Protein AF-A0A842WX83-F1 (afdb_monomer)

Secondary structure (DSSP, 8-state):
-HHHHHHHHHHHHHHHHHHHHHHH-HHHHHHHHHHHHHHHHHHHHHHHHHHHHHHHHHHHTT--TTTTHHHHHHHHHHHHHHHHHHHHHHHH-B-HHHHHHHHHHHHHHHHHTTT-TTHHHHHHHHHHHHHHHHHH-B-SPSS-HHHHHHHHHHHHHHHHHHHHHHHHHHHHHHHS-SEEEEP---EEEEEEE-STTT-----HHHHHHHHHHT-EEEEEEETT-HHHHHHHHHHHHHHTTS---EEEEEE--HHHH--S-TT-S--HHHHHHHHHHHHHHHHHHHHHHHHHT--GGGPEEEEE-PPPHHHHHHHHHHHHTT-HHHHHHHHHHHHTT--HHHHHHHHHHHHHHHHHTT-EEEEEEETHHHHHHHHT--SSGGGGT--HHHHHH-TT---EEE--HHHHHHTTTT---HHHHHHHHHHHHTTT-EEEEEETTSGGGSSHHHHHHHHHHHHHTT-SEEEEE-HHHHHHHS-THHHHHHTT--EEEE---HHHHHHHHHHHHHHHHHHHH-

Sequence (518 aa):
MSIVREYFSRFITQRRKLRSEIQDNQVLDSILHYATTSVLVMNTVLILYVSISIALKMTIAGLAILDSIPIIFYILPLLVILPSLTYSYYTSRSAAINFIIILISSIFFYLLSALVRGFIICLILNIFALGVLFVLGRFRPEGKITDVGKKGIALFVIFNLLGLAFPISVSLMGENPIAFIQNQEATIEIEVPLDNSTYIEPTSTLIDDIQLSGFGLNLLIDENDETSWTHLSDWMNATNSTEISVSVLMKTNRSSLDGYSNATITNMELQRSIYQRYMSGLERIENLISTMNYSLHDLTLRFDMTFSNAEWIQFMQYIQGVDLVGFTSMLRKGLDLINVTEISEMETALLEAVDQNMMKTGFMLESFVLDDLIDHDTLLTPLCGVTIRSLLENNHLDNIYDIRRSRFSEGMNGDVGEYAAHSYSRSAGLYESGVRLGDIGHEVYSDSRTIQNDIVIIAGNGASTISISSLPQLLNHESFPLLGLIIDISGVDVTYTFRVFAFRAVFIAIDSFDLLLF

Foldseek 3Di:
DVVVVVVVVVVVVVLVVVQVVQVVVVVSLVVLLVLLLVLLVVLLCLVLLLLVLLLVVCVVVQFPNLLCVLSVLVNVVSVVPSVVVSVCCNPPLAQQVVLVVLVVVLVVLVVCCLPFVLSVVSNVSSVSSNVSSVRHGDPDDPDDVVVVVVVVVVVVVSVVSNVVSVVVSQCSQFPDFSDWFFFFDAAEEAEAEQDPVQHDQDDPVNLVLCQVLNHAYEQEAELPDPSSLVSVLRVCLSCQPDPHQYEYEYDYPLVVLPPDDLQEQAAASSLVVLLVSLVVVLVSVVVSCVVNVGDQQRYEYEYELDGDLSSLLCQLVCLQVVVVSSNVVRLCVHVVRDDQVVLVVSVVVSVVSSVVSNHAYAYEEELCVLVCLVVVNQRCQCSSSHGSCCLVVCLRHQYEYELEQLSVCVSNVNFRFLVSLQVSLLSQQVSLYHYEYHAACRPQNVDVLSVLQSNRSNNSSRRRYYYYPHPSNCVVRDDSVVVSVSSPDRIDRGGDRPVVSVSSSVVSSSVSVNVVRD

Radius of gyration: 29.75 Å; Cα contacts (8 Å, |Δi|>4): 742; chains: 1; bounding box: 77×50×89 Å

Solvent-accessible surface area (backbone atoms only — not comparable to full-atom values): 27233 Å² total; per-residue (Å²): 116,68,66,64,52,52,55,49,51,53,50,55,51,52,40,52,52,54,34,49,63,38,61,73,35,62,66,59,43,48,52,55,50,51,53,38,47,52,50,47,49,49,52,45,50,54,56,50,51,37,53,52,47,31,48,50,52,46,39,71,72,60,41,47,73,76,69,38,40,52,58,48,65,53,45,58,56,47,68,54,48,46,57,51,51,46,50,40,29,72,76,69,39,45,21,56,66,57,45,53,50,42,51,53,51,30,56,51,29,54,65,46,26,73,74,42,66,44,30,49,57,57,27,52,53,33,54,50,34,47,52,49,40,66,51,71,32,35,68,67,81,90,73,57,72,70,57,52,50,52,53,48,50,51,52,50,52,51,52,49,51,56,56,52,44,50,64,52,32,45,51,51,36,57,69,45,63,66,44,76,29,46,47,50,90,49,48,42,25,40,26,38,54,26,44,88,91,60,53,74,83,78,43,72,69,57,53,49,53,37,53,75,55,68,37,27,38,29,41,33,31,45,73,88,38,72,61,12,56,52,44,47,50,55,46,50,63,66,42,68,90,52,90,54,48,47,32,37,37,43,30,67,68,55,71,78,61,55,86,63,70,99,76,50,80,40,39,44,68,49,46,52,51,52,54,54,49,51,53,55,45,47,56,50,50,53,56,51,39,68,72,66,74,56,71,48,74,67,36,36,42,26,41,56,33,52,72,39,73,68,44,44,50,56,57,29,50,26,60,70,66,68,31,58,58,60,40,51,54,36,51,50,57,19,54,76,44,46,54,68,69,58,40,50,52,54,49,50,53,51,52,52,55,43,50,76,60,50,36,44,44,26,40,33,32,47,50,68,43,52,54,25,62,75,72,71,44,73,78,62,34,52,67,48,55,47,50,62,63,58,62,65,73,42,80,76,49,63,28,28,30,50,58,24,51,45,64,49,14,72,50,50,79,67,71,61,51,58,40,59,44,42,54,53,22,41,54,29,21,76,68,59,18,22,36,31,47,37,45,48,72,35,85,78,33,66,46,67,67,51,52,39,44,44,50,29,35,23,20,38,33,42,17,43,31,40,35,38,34,38,48,64,39,43,66,74,75,44,67,72,77,53,62,60,64,44,72,74,52,70,56,45,74,34,34,46,45,62,64,62,53,52,51,53,43,52,53,48,38,52,60,64,43,50,82,77,41,116

Structure (mmCIF, N/CA/C/O backbone):
data_AF-A0A842WX83-F1
#
_entry.id   AF-A0A842WX83-F1
#
loop_
_atom_site.group_PDB
_atom_site.id
_atom_site.type_symbol
_atom_site.label_atom_id
_atom_site.label_alt_id
_atom_site.label_comp_id
_atom_site.label_asym_id
_atom_site.label_entity_id
_atom_site.label_seq_id
_atom_site.pdbx_PDB_ins_code
_atom_site.Cartn_x
_atom_site.Cartn_y
_atom_site.Cartn_z
_atom_site.occupancy
_atom_site.B_iso_or_equiv
_atom_site.auth_seq_id
_atom_site.auth_comp_id
_atom_site.auth_asym_id
_atom_site.auth_atom_id
_atom_site.pdbx_PDB_model_num
ATOM 1 N N . MET A 1 1 ? -48.459 -13.703 22.888 1.00 53.78 1 MET A N 1
ATOM 2 C CA . MET A 1 1 ? -48.191 -12.569 23.811 1.00 53.78 1 MET A CA 1
ATOM 3 C C . MET A 1 1 ? -48.301 -12.915 25.305 1.00 53.78 1 MET A C 1
ATOM 5 O O . MET A 1 1 ? -47.540 -12.326 26.060 1.00 53.78 1 MET A O 1
ATOM 9 N N . SER A 1 2 ? -49.177 -13.826 25.772 1.00 67.06 2 SER A N 1
ATOM 10 C CA . SER A 1 2 ? -49.299 -14.134 27.221 1.00 67.06 2 SER A CA 1
ATOM 11 C C . SER A 1 2 ? -48.079 -14.860 27.807 1.00 67.06 2 SER A C 1
ATOM 13 O O . SER A 1 2 ? -47.621 -14.497 28.884 1.00 67.06 2 SER A O 1
ATOM 15 N N . ILE A 1 3 ? -47.498 -15.797 27.052 1.00 67.31 3 ILE A N 1
ATOM 16 C CA . ILE A 1 3 ? -46.335 -16.601 27.460 1.00 67.31 3 ILE A CA 1
ATOM 17 C C . ILE A 1 3 ? -45.108 -15.716 27.735 1.00 67.31 3 ILE A C 1
ATOM 19 O O . ILE A 1 3 ? -44.514 -15.783 28.805 1.00 67.31 3 ILE A O 1
ATOM 23 N N . VAL A 1 4 ? -44.776 -14.802 26.815 1.00 68.62 4 VAL A N 1
ATOM 24 C CA . VAL A 1 4 ? -43.661 -13.845 26.982 1.00 68.62 4 VAL A CA 1
ATOM 25 C C . VAL A 1 4 ? -43.860 -12.972 28.224 1.00 68.62 4 VAL A C 1
ATOM 27 O O . VAL A 1 4 ? -42.915 -12.724 28.967 1.00 68.62 4 VAL A O 1
ATOM 30 N N . ARG A 1 5 ? -45.100 -12.545 28.491 1.00 67.12 5 ARG A N 1
ATOM 31 C CA . ARG A 1 5 ? -45.443 -11.718 29.655 1.00 67.12 5 ARG A CA 1
ATOM 32 C C . ARG A 1 5 ? -45.257 -12.473 30.974 1.00 67.12 5 ARG A C 1
ATOM 34 O O . ARG A 1 5 ? -44.786 -11.882 31.942 1.00 67.12 5 ARG A O 1
ATOM 41 N N . GLU A 1 6 ? -45.591 -13.761 30.998 1.00 75.00 6 GLU A N 1
ATOM 42 C CA . GLU A 1 6 ? -45.435 -14.633 32.165 1.00 75.00 6 GLU A CA 1
ATOM 43 C C . GLU A 1 6 ? -43.960 -14.958 32.454 1.00 75.00 6 GLU A C 1
ATOM 45 O O . GLU A 1 6 ? -43.518 -14.875 33.601 1.00 75.00 6 GLU A O 1
ATOM 50 N N . TYR A 1 7 ? -43.158 -15.239 31.422 1.00 74.38 7 TYR A N 1
ATOM 51 C CA . TYR A 1 7 ? -41.709 -15.394 31.588 1.00 74.38 7 TYR A CA 1
ATOM 52 C C . TYR A 1 7 ? -41.062 -14.105 32.102 1.00 74.38 7 TYR A C 1
ATOM 54 O O . TYR A 1 7 ? -40.258 -14.145 33.034 1.00 74.38 7 TYR A O 1
ATOM 62 N N . PHE A 1 8 ? -41.469 -12.951 31.569 1.00 72.62 8 PHE A N 1
ATOM 63 C CA . PHE A 1 8 ? -40.953 -11.656 32.006 1.00 72.62 8 PHE A CA 1
ATOM 64 C C . PHE A 1 8 ? -41.334 -11.340 33.460 1.00 72.62 8 PHE A C 1
ATOM 66 O O . PHE A 1 8 ? -40.505 -10.842 34.224 1.00 72.62 8 PHE A O 1
ATOM 73 N N . SER A 1 9 ? -42.562 -11.665 33.886 1.00 76.50 9 SER A N 1
ATOM 74 C CA . SER A 1 9 ? -42.978 -11.454 35.277 1.00 76.50 9 SER A CA 1
ATOM 75 C C . SER A 1 9 ? -42.220 -12.366 36.243 1.00 76.50 9 SER A C 1
ATOM 77 O O . SER A 1 9 ? -41.771 -11.895 37.293 1.00 76.50 9 SER A O 1
ATOM 79 N N . ARG A 1 10 ? -42.007 -13.643 35.890 1.00 78.19 10 ARG A N 1
ATOM 80 C CA . ARG A 1 10 ? -41.189 -14.574 36.689 1.00 78.19 10 ARG A CA 1
ATOM 81 C C . ARG A 1 10 ? -39.744 -14.084 36.805 1.00 78.19 10 ARG A C 1
ATOM 83 O O . ARG A 1 10 ? -39.211 -14.046 37.913 1.00 78.19 10 ARG A O 1
ATOM 90 N N . PHE A 1 11 ? -39.159 -13.613 35.706 1.00 78.69 11 PHE A N 1
ATOM 91 C CA . PHE A 1 11 ? -37.788 -13.099 35.661 1.00 78.69 11 PHE A CA 1
ATOM 92 C C . PHE A 1 11 ? -37.592 -11.841 36.525 1.00 78.69 11 PHE A C 1
ATOM 94 O O . PHE A 1 11 ? -36.660 -11.766 37.327 1.00 78.69 11 PHE A O 1
ATOM 101 N N . ILE A 1 12 ? -38.520 -10.876 36.459 1.00 80.62 12 ILE A N 1
ATOM 102 C CA . ILE A 1 12 ? -38.497 -9.688 37.333 1.00 80.62 12 ILE A CA 1
ATOM 103 C C . ILE A 1 12 ? -38.614 -10.082 38.812 1.00 80.62 12 ILE A C 1
ATOM 105 O O . ILE A 1 12 ? -37.959 -9.480 39.666 1.00 80.62 12 ILE A O 1
ATOM 109 N N . THR A 1 13 ? -39.451 -11.071 39.128 1.00 81.06 13 THR A N 1
ATOM 110 C CA . THR A 1 13 ? -39.668 -11.516 40.512 1.00 81.06 13 THR A CA 1
ATOM 111 C C . THR A 1 13 ? -38.417 -12.188 41.078 1.00 81.06 13 THR A C 1
ATOM 113 O O . THR A 1 13 ? -37.998 -11.858 42.186 1.00 81.06 13 THR A O 1
ATOM 116 N N . GLN A 1 14 ? -37.763 -13.051 40.293 1.00 83.06 14 GLN A N 1
ATOM 117 C CA . GLN A 1 14 ? -36.486 -13.669 40.665 1.00 83.06 14 GLN A CA 1
ATOM 118 C C . GLN A 1 14 ? -35.386 -12.629 40.876 1.00 83.06 14 GLN A C 1
ATOM 120 O O . GLN A 1 14 ? -34.707 -12.660 41.899 1.00 83.06 14 GLN A O 1
ATOM 125 N N . ARG A 1 15 ? -35.271 -11.644 39.978 1.00 82.88 15 ARG A N 1
ATOM 126 C CA . ARG A 1 15 ? -34.332 -10.527 40.142 1.00 82.88 15 ARG A CA 1
ATOM 127 C C . ARG A 1 15 ? -34.557 -9.774 41.456 1.00 82.88 15 ARG A C 1
ATOM 129 O O . ARG A 1 15 ? -33.593 -9.437 42.135 1.00 82.88 15 ARG A O 1
ATOM 136 N N . ARG A 1 16 ? -35.813 -9.481 41.817 1.00 81.81 16 ARG A N 1
ATOM 137 C CA . ARG A 1 16 ? -36.136 -8.777 43.073 1.00 81.81 16 ARG A CA 1
ATOM 138 C C . ARG A 1 16 ? -35.719 -9.577 44.303 1.00 81.81 16 ARG A C 1
ATOM 140 O O . ARG A 1 16 ? -35.174 -8.979 45.221 1.00 81.81 16 ARG A O 1
ATOM 147 N N . LYS A 1 17 ? -35.945 -10.893 44.290 1.00 84.31 17 LYS A N 1
ATOM 148 C CA . LYS A 1 17 ? -35.542 -11.796 45.373 1.00 84.31 17 LYS A CA 1
ATOM 149 C C . LYS A 1 17 ? -34.018 -11.859 45.521 1.00 84.31 17 LYS A C 1
ATOM 151 O O . LYS A 1 17 ? -33.505 -11.673 46.616 1.00 84.31 17 LYS A O 1
ATOM 156 N N . LEU A 1 18 ? -33.299 -12.018 44.409 1.00 82.50 18 LEU A N 1
ATOM 157 C CA . LEU A 1 18 ? -31.833 -12.028 44.411 1.00 82.50 18 LEU A CA 1
ATOM 158 C C . LEU A 1 18 ? -31.265 -10.696 44.926 1.00 82.50 18 LEU A C 1
ATOM 160 O O . LEU A 1 18 ? -30.316 -10.659 45.699 1.00 82.50 18 LEU A O 1
ATOM 164 N N . ARG A 1 19 ? -31.884 -9.580 44.521 1.00 82.81 19 ARG A N 1
ATOM 165 C CA . ARG A 1 19 ? -31.506 -8.248 44.990 1.00 82.81 19 ARG A CA 1
ATOM 166 C C . ARG A 1 19 ? -31.715 -8.083 46.495 1.00 82.81 19 ARG A C 1
ATOM 168 O O . ARG A 1 19 ? -30.838 -7.506 47.123 1.00 82.81 19 ARG A O 1
ATOM 175 N N . SER A 1 20 ? -32.838 -8.539 47.058 1.00 82.62 20 SER A N 1
ATOM 176 C CA . SER A 1 20 ? -33.059 -8.439 48.507 1.00 82.62 20 SER A CA 1
ATOM 177 C C . SER A 1 20 ? -32.047 -9.279 49.280 1.00 82.62 20 SER A C 1
ATOM 179 O O . SER A 1 20 ? -31.409 -8.754 50.179 1.00 82.62 20 SER A O 1
ATOM 181 N N . GLU A 1 21 ? -31.801 -10.521 48.851 1.00 84.50 21 GLU A N 1
ATOM 182 C CA . GLU A 1 21 ? -30.821 -11.412 49.495 1.00 84.50 21 GLU A CA 1
ATOM 183 C C . GLU A 1 21 ? -29.403 -10.815 49.505 1.00 84.50 21 GLU A C 1
ATOM 185 O O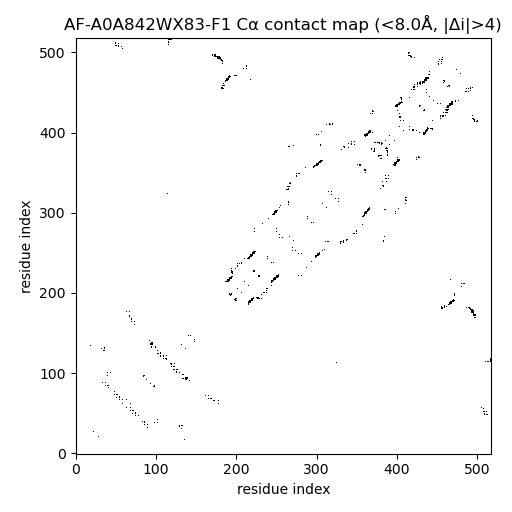 . GLU A 1 21 ? -28.685 -10.925 50.497 1.00 84.50 21 GLU A O 1
ATOM 190 N N . ILE A 1 22 ? -29.001 -10.143 48.421 1.00 82.12 22 ILE A N 1
ATOM 191 C CA . ILE A 1 22 ? -27.701 -9.462 48.351 1.00 82.12 22 ILE A CA 1
ATOM 192 C C . ILE A 1 22 ? -27.690 -8.190 49.209 1.00 82.12 22 ILE A C 1
ATOM 194 O O . ILE A 1 22 ? -26.702 -7.936 49.889 1.00 82.12 22 ILE A O 1
ATOM 198 N N . GLN A 1 23 ? -28.767 -7.399 49.207 1.00 80.56 23 GLN A N 1
ATOM 199 C CA . GLN A 1 23 ? -28.864 -6.175 50.015 1.00 80.56 23 GLN A CA 1
ATOM 200 C C . GLN A 1 23 ? -28.867 -6.454 51.522 1.00 80.56 23 GLN A C 1
ATOM 202 O O . GLN A 1 23 ? -28.362 -5.635 52.290 1.00 80.56 23 GLN A O 1
ATOM 207 N N . ASP A 1 24 ? -29.385 -7.610 51.934 1.00 86.00 24 ASP A N 1
ATOM 208 C CA . ASP A 1 24 ? -29.355 -8.061 53.325 1.00 86.00 24 ASP A CA 1
ATOM 209 C C . ASP A 1 24 ? -27.918 -8.384 53.787 1.00 86.00 24 ASP A C 1
ATOM 211 O O . ASP A 1 24 ? -27.602 -8.278 54.973 1.00 86.00 24 ASP A O 1
ATOM 215 N N . ASN A 1 25 ? -27.007 -8.697 52.855 1.00 88.88 25 ASN A N 1
ATOM 216 C CA . ASN A 1 25 ? -25.579 -8.870 53.114 1.00 88.88 25 ASN A CA 1
ATOM 217 C C . ASN A 1 25 ? -24.779 -7.617 52.709 1.00 88.88 25 ASN A C 1
ATOM 219 O O . ASN A 1 25 ? -24.237 -7.517 51.606 1.00 88.88 25 ASN A O 1
ATOM 223 N N . GLN A 1 26 ? -24.648 -6.671 53.643 1.00 84.38 26 GLN A N 1
ATOM 224 C CA . GLN A 1 26 ? -23.975 -5.382 53.415 1.00 84.38 26 GLN A CA 1
ATOM 225 C C . GLN A 1 26 ? -22.532 -5.499 52.895 1.00 84.38 26 GLN A C 1
ATOM 227 O O . GLN A 1 26 ? -22.087 -4.649 52.118 1.00 84.38 26 GLN A O 1
ATOM 232 N N . VAL A 1 27 ? -21.795 -6.540 53.302 1.00 87.19 27 VAL A N 1
ATOM 233 C CA . VAL A 1 27 ? -20.413 -6.770 52.850 1.00 87.19 27 VAL A CA 1
ATOM 234 C C . VAL A 1 27 ? -20.403 -7.160 51.373 1.00 87.19 27 VAL A C 1
ATOM 236 O O . VAL A 1 27 ? -19.670 -6.564 50.585 1.00 87.19 27 VAL A O 1
ATOM 239 N N . LEU A 1 28 ? -21.257 -8.110 50.981 1.00 84.94 28 LEU A N 1
ATOM 240 C CA . LEU A 1 28 ? -21.379 -8.561 49.593 1.00 84.94 28 LEU A CA 1
ATOM 241 C C . LEU A 1 28 ? -21.864 -7.435 48.668 1.00 84.94 28 LEU A C 1
ATOM 243 O O . LEU A 1 28 ? -21.289 -7.230 47.601 1.00 84.94 28 LEU A O 1
ATOM 247 N N . ASP A 1 29 ? -22.879 -6.675 49.087 1.00 85.50 29 ASP A N 1
ATOM 248 C CA . ASP A 1 29 ? -23.399 -5.529 48.330 1.00 85.50 29 ASP A CA 1
ATOM 249 C C . ASP A 1 29 ? -22.323 -4.453 48.107 1.00 85.50 29 ASP A C 1
ATOM 251 O O . ASP A 1 29 ? -22.179 -3.934 46.998 1.00 85.50 29 ASP A O 1
ATOM 255 N N . SER A 1 30 ? -21.514 -4.165 49.132 1.00 86.31 30 SER A N 1
ATOM 256 C CA . SER A 1 30 ? -20.408 -3.207 49.026 1.00 86.31 30 SER A CA 1
ATOM 257 C C . SER A 1 30 ? -19.329 -3.698 48.060 1.00 86.31 30 SER A C 1
ATOM 259 O O . SER A 1 30 ? -18.933 -2.952 47.167 1.00 86.31 30 SER A O 1
ATOM 261 N N . ILE A 1 31 ? -18.894 -4.959 48.177 1.00 90.12 31 ILE A N 1
ATOM 262 C CA . ILE A 1 31 ? -17.879 -5.551 47.288 1.00 90.12 31 ILE A CA 1
ATOM 263 C C . ILE A 1 31 ? -18.337 -5.504 45.827 1.00 90.12 31 ILE A C 1
ATOM 265 O O . ILE A 1 31 ? -17.583 -5.056 44.964 1.00 90.12 31 ILE A O 1
ATOM 269 N N . LEU A 1 32 ? -19.577 -5.911 45.541 1.00 89.38 32 LEU A N 1
ATOM 270 C CA . LEU A 1 32 ? -20.128 -5.905 44.182 1.00 89.38 32 LEU A CA 1
ATOM 271 C C . LEU A 1 32 ? -20.250 -4.484 43.613 1.00 89.38 32 LEU A C 1
ATOM 273 O O . LEU A 1 32 ? -19.971 -4.262 42.430 1.00 89.38 32 LEU A O 1
ATOM 277 N N . HIS A 1 33 ? -20.625 -3.511 44.449 1.00 87.62 33 HIS A N 1
ATOM 278 C CA . HIS A 1 33 ? -20.689 -2.099 44.066 1.00 87.62 33 HIS A CA 1
ATOM 279 C C . HIS A 1 33 ? -19.309 -1.532 43.713 1.00 87.62 33 HIS A C 1
ATOM 281 O O . HIS A 1 33 ? -19.151 -0.926 42.648 1.00 87.62 33 HIS A O 1
ATOM 287 N N . TYR A 1 34 ? -18.300 -1.768 44.558 1.00 90.06 34 TYR A N 1
ATOM 288 C CA . TYR A 1 34 ? -16.927 -1.331 44.298 1.00 90.06 34 TYR A CA 1
ATOM 289 C C . TYR A 1 34 ? -16.339 -2.020 43.069 1.00 90.06 34 TYR A C 1
ATOM 291 O O . TYR A 1 34 ? -15.825 -1.326 42.201 1.00 90.06 34 TYR A O 1
ATOM 299 N N . ALA A 1 35 ? -16.503 -3.339 42.928 1.00 90.50 35 ALA A N 1
ATOM 300 C CA . ALA A 1 35 ? -16.019 -4.084 41.766 1.00 90.50 35 ALA A CA 1
ATOM 301 C C . ALA A 1 35 ? -16.604 -3.541 40.451 1.00 90.50 35 ALA A C 1
ATOM 303 O O . ALA A 1 35 ? -15.869 -3.262 39.508 1.00 90.50 35 ALA A O 1
ATOM 304 N N . THR A 1 36 ? -17.919 -3.306 40.405 1.00 89.44 36 THR A N 1
ATOM 305 C CA . THR A 1 36 ? -18.582 -2.725 39.223 1.00 89.44 36 THR A CA 1
ATOM 306 C C . THR A 1 36 ? -18.082 -1.310 38.932 1.00 89.44 36 THR A C 1
ATOM 308 O O . THR A 1 36 ? -17.860 -0.948 37.778 1.00 89.44 36 THR A O 1
ATOM 311 N N . THR A 1 37 ? -17.881 -0.501 39.977 1.00 89.25 37 THR A N 1
ATOM 312 C CA . THR A 1 37 ? -17.345 0.858 39.830 1.00 89.25 37 THR A CA 1
ATOM 313 C C . THR A 1 37 ? -15.910 0.827 39.303 1.00 89.25 37 THR A C 1
ATOM 315 O O . THR A 1 37 ? -15.587 1.596 38.405 1.00 89.25 37 THR A O 1
ATOM 318 N N . SER A 1 38 ? -15.065 -0.088 39.785 1.00 91.00 38 SER A N 1
ATOM 319 C CA . SER A 1 38 ? -13.701 -0.279 39.281 1.00 91.00 38 SER A CA 1
ATOM 320 C C . SER A 1 38 ? -13.684 -0.643 37.797 1.00 91.00 38 SER A C 1
ATOM 322 O O . SER A 1 38 ? -12.891 -0.075 37.054 1.00 91.00 38 SER A O 1
ATOM 324 N N . VAL A 1 39 ? -14.595 -1.511 37.341 1.00 91.31 39 VAL A N 1
ATOM 325 C CA . VAL A 1 39 ? -14.735 -1.849 35.912 1.00 91.31 39 VAL A CA 1
ATOM 326 C C . VAL A 1 39 ? -15.155 -0.628 35.080 1.00 91.31 39 VAL A C 1
ATOM 328 O O . VAL A 1 39 ? -14.587 -0.381 34.019 1.00 91.31 39 VAL A O 1
ATOM 331 N N . LEU A 1 40 ? -16.092 0.192 35.568 1.00 89.56 40 LEU A N 1
ATOM 332 C CA . LEU A 1 40 ? -16.489 1.442 34.901 1.00 89.56 40 LEU A CA 1
ATOM 333 C C . LEU A 1 40 ? -15.344 2.460 34.812 1.00 89.56 40 LEU A C 1
ATOM 335 O O . LEU A 1 40 ? -15.157 3.088 33.768 1.00 89.56 40 LEU A O 1
ATOM 339 N N . VAL A 1 41 ? -14.573 2.617 35.892 1.00 90.81 41 VAL A N 1
ATOM 340 C CA . VAL A 1 41 ? -13.381 3.477 35.915 1.00 90.81 41 VAL A CA 1
ATOM 341 C C . VAL A 1 41 ? -12.350 2.960 34.917 1.00 90.81 41 VAL A C 1
ATOM 343 O O . VAL A 1 41 ? -11.869 3.741 34.104 1.00 90.81 41 VAL A O 1
ATOM 346 N N . MET A 1 42 ? -12.067 1.656 34.919 1.00 90.19 42 MET A N 1
ATOM 347 C CA . MET A 1 42 ? -11.144 1.024 33.975 1.00 90.19 42 MET A CA 1
ATOM 348 C C . MET A 1 42 ? -11.564 1.283 32.524 1.00 90.19 42 MET A C 1
ATOM 350 O O . MET A 1 42 ? -10.760 1.787 31.748 1.00 90.19 42 MET A O 1
ATOM 354 N N . ASN A 1 43 ? -12.828 1.033 32.164 1.00 88.12 43 ASN A N 1
ATOM 355 C CA . ASN A 1 43 ? -13.332 1.302 30.812 1.00 88.12 43 ASN A CA 1
ATOM 356 C C . ASN A 1 43 ? -13.201 2.778 30.435 1.00 88.12 43 ASN A C 1
ATOM 358 O O . ASN A 1 43 ? -12.799 3.098 29.322 1.00 88.12 43 ASN A O 1
ATOM 362 N N . THR A 1 44 ? -13.512 3.678 31.371 1.00 87.31 44 THR A N 1
ATOM 363 C CA . THR A 1 44 ? -13.379 5.124 31.161 1.00 87.31 44 THR A CA 1
ATOM 364 C C . THR A 1 44 ? -11.923 5.494 30.873 1.00 87.31 44 THR A C 1
ATOM 366 O O . THR A 1 44 ? -11.655 6.197 29.905 1.00 87.31 44 THR A O 1
ATOM 369 N N . VAL A 1 45 ? -10.980 4.986 31.671 1.00 88.81 45 VAL A N 1
ATOM 370 C CA . VAL A 1 45 ? -9.542 5.222 31.485 1.00 88.81 45 VAL A CA 1
ATOM 371 C C . VAL A 1 45 ? -9.060 4.658 30.149 1.00 88.81 45 VAL A C 1
ATOM 373 O O . VAL A 1 45 ? -8.372 5.373 29.433 1.00 88.81 45 VAL A O 1
ATOM 376 N N . LEU A 1 46 ? -9.455 3.437 29.775 1.00 85.50 46 LEU A N 1
ATOM 377 C CA . LEU A 1 46 ? -9.055 2.815 28.505 1.00 85.50 46 LEU A CA 1
ATOM 378 C C . LEU A 1 46 ? -9.577 3.591 27.287 1.00 85.50 46 LEU A C 1
ATOM 380 O O . LEU A 1 46 ? -8.817 3.853 26.358 1.00 85.50 46 LEU A O 1
ATOM 384 N N . ILE A 1 47 ? -10.848 4.010 27.305 1.00 82.75 47 ILE A N 1
ATOM 385 C CA . ILE A 1 47 ? -11.445 4.810 26.222 1.00 82.75 47 ILE A CA 1
ATOM 386 C C . ILE A 1 47 ? -10.712 6.149 26.078 1.00 82.75 47 ILE A C 1
ATOM 388 O O . ILE A 1 47 ? -10.376 6.563 24.966 1.00 82.75 47 ILE A O 1
ATOM 392 N N . LEU A 1 48 ? -10.442 6.827 27.197 1.00 84.31 48 LEU A N 1
ATOM 393 C CA . LEU A 1 48 ? -9.730 8.104 27.192 1.00 84.31 48 LEU A CA 1
ATOM 394 C C . LEU A 1 48 ? -8.278 7.946 26.744 1.00 84.31 48 LEU A C 1
ATOM 396 O O . LEU A 1 48 ? -7.817 8.731 25.920 1.00 84.31 48 LEU A O 1
ATOM 400 N N . TYR A 1 49 ? -7.584 6.922 27.240 1.00 85.38 49 TYR A N 1
ATOM 401 C CA . TYR A 1 49 ? -6.210 6.606 26.865 1.00 85.38 49 TYR A CA 1
ATOM 402 C C . TYR A 1 49 ? -6.072 6.429 25.355 1.00 85.38 49 TYR A C 1
ATOM 404 O O . TYR A 1 49 ? -5.197 7.044 24.746 1.00 85.38 49 TYR A O 1
ATOM 412 N N . VAL A 1 50 ? -6.958 5.649 24.736 1.00 79.19 50 VAL A N 1
ATOM 413 C CA . VAL A 1 50 ? -6.900 5.428 23.289 1.00 79.19 50 VAL A CA 1
ATOM 414 C C . VAL A 1 50 ? -7.261 6.656 22.504 1.00 79.19 50 VAL A C 1
ATOM 416 O O . VAL A 1 50 ? -6.547 6.992 21.568 1.00 79.19 50 VAL A O 1
ATOM 419 N N . SER A 1 51 ? -8.300 7.376 22.907 1.00 78.38 51 SER A N 1
ATOM 420 C CA . SER A 1 51 ? -8.669 8.581 22.177 1.00 78.38 51 SER A CA 1
ATOM 421 C C . SER A 1 51 ? -7.528 9.614 22.212 1.00 78.38 51 SER A C 1
ATOM 423 O O . SER A 1 51 ? -7.171 10.174 21.177 1.00 78.38 51 SER A O 1
ATOM 425 N N . ILE A 1 52 ? -6.880 9.800 23.371 1.00 81.25 52 ILE A N 1
ATOM 426 C CA . ILE A 1 52 ? -5.691 10.659 23.513 1.00 81.25 52 ILE A CA 1
ATOM 427 C C . ILE A 1 52 ? -4.515 10.117 22.693 1.00 81.25 52 ILE A C 1
ATOM 429 O O . ILE A 1 52 ? -3.834 10.896 22.033 1.00 81.25 52 ILE A O 1
ATOM 433 N N . SER A 1 53 ? -4.282 8.803 22.707 1.00 81.00 53 SER A N 1
ATOM 434 C CA . SER A 1 53 ? -3.195 8.180 21.947 1.00 81.00 53 SER A CA 1
ATOM 435 C C . SER A 1 53 ? -3.363 8.376 20.446 1.00 81.00 53 SER A C 1
ATOM 437 O O . SER A 1 53 ? -2.390 8.720 19.782 1.00 81.00 53 SER A O 1
ATOM 439 N N . ILE A 1 54 ? -4.584 8.218 19.924 1.00 75.75 54 ILE A N 1
ATOM 440 C CA . ILE A 1 54 ? -4.893 8.491 18.518 1.00 75.75 54 ILE A CA 1
ATOM 441 C C . ILE A 1 54 ? -4.599 9.957 18.214 1.00 75.75 54 ILE A C 1
ATOM 443 O O . ILE A 1 54 ? -3.833 10.231 17.300 1.00 75.75 54 ILE A O 1
ATOM 447 N N . ALA A 1 55 ? -5.137 10.898 18.998 1.00 74.94 55 ALA A N 1
ATOM 448 C CA . ALA A 1 55 ? -4.906 12.324 18.766 1.00 74.94 55 ALA A CA 1
ATOM 449 C C . ALA A 1 55 ? -3.406 12.681 18.770 1.00 74.94 55 ALA A C 1
ATOM 451 O O . ALA A 1 55 ? -2.932 13.391 17.883 1.00 74.94 55 ALA A O 1
ATOM 452 N N . LEU A 1 56 ? -2.646 12.154 19.733 1.00 75.94 56 LEU A N 1
ATOM 453 C CA . LEU A 1 56 ? -1.222 12.440 19.891 1.00 75.94 56 LEU A CA 1
ATOM 454 C C . LEU A 1 56 ? -0.372 11.801 18.786 1.00 75.94 56 LEU A C 1
ATOM 456 O O . LEU A 1 56 ? 0.422 12.503 18.169 1.00 75.94 56 LEU A O 1
ATOM 460 N N . LYS A 1 57 ? -0.556 10.507 18.493 1.00 72.19 57 LYS A N 1
ATOM 461 C CA . LYS A 1 57 ? 0.186 9.810 17.428 1.00 72.19 57 LYS A CA 1
ATOM 462 C C . LYS A 1 57 ? -0.132 10.383 16.048 1.00 72.19 57 LYS A C 1
ATOM 464 O O . LYS A 1 57 ? 0.785 10.574 15.261 1.00 72.19 57 LYS A O 1
ATOM 469 N N . MET A 1 58 ? -1.392 10.731 15.784 1.00 69.12 58 MET A N 1
ATOM 470 C CA . MET A 1 58 ? -1.785 11.420 14.551 1.00 69.12 58 MET A CA 1
ATOM 471 C C . MET A 1 58 ? -1.069 12.771 14.413 1.00 69.12 58 MET A C 1
ATOM 473 O O . MET A 1 58 ? -0.486 13.047 13.370 1.00 69.12 58 MET A O 1
ATOM 477 N N . THR A 1 59 ? -1.032 13.573 15.483 1.00 68.38 59 THR A N 1
ATOM 478 C CA . THR A 1 59 ? -0.317 14.865 15.485 1.00 68.38 59 THR A CA 1
ATOM 479 C C . THR A 1 59 ? 1.189 14.683 15.261 1.00 68.38 59 THR A C 1
ATOM 481 O O . THR A 1 59 ? 1.797 15.418 14.488 1.00 68.38 59 THR A O 1
ATOM 484 N N . ILE A 1 60 ? 1.806 13.683 15.904 1.00 65.88 60 ILE A N 1
ATOM 485 C CA . ILE A 1 60 ? 3.230 13.354 15.706 1.00 65.88 60 ILE A CA 1
ATOM 486 C C . ILE A 1 60 ? 3.496 12.917 14.265 1.00 65.88 60 ILE A C 1
ATOM 488 O O . ILE A 1 60 ? 4.517 13.291 13.695 1.00 65.88 60 ILE A O 1
ATOM 492 N N . ALA A 1 61 ? 2.567 12.184 13.655 1.00 58.91 61 ALA A N 1
ATOM 493 C CA . ALA A 1 61 ? 2.666 11.740 12.272 1.00 58.91 61 ALA A CA 1
ATOM 494 C C . ALA A 1 61 ? 2.456 12.860 11.231 1.00 58.91 61 ALA A C 1
ATOM 496 O O . ALA A 1 61 ? 2.309 12.577 10.042 1.00 58.91 61 ALA A O 1
ATOM 497 N N . GLY A 1 62 ? 2.448 14.125 11.664 1.00 52.03 62 GLY A N 1
ATOM 498 C CA . GLY A 1 62 ? 2.436 15.293 10.791 1.00 52.03 62 GLY A CA 1
ATOM 499 C C . GLY A 1 62 ? 1.048 15.811 10.424 1.00 52.03 62 GLY A C 1
ATOM 500 O O . GLY A 1 62 ? 0.966 16.699 9.584 1.00 52.03 62 GLY A O 1
ATOM 501 N N . LEU A 1 63 ? -0.028 15.304 11.039 1.00 58.69 63 LEU A N 1
ATOM 502 C CA . LEU A 1 63 ? -1.339 15.956 10.959 1.00 58.69 63 LEU A CA 1
ATOM 503 C C . LEU A 1 63 ? -1.301 17.265 11.751 1.00 58.69 63 LEU A C 1
ATOM 505 O O . LEU A 1 63 ? -0.839 17.289 12.898 1.00 58.69 63 LEU A O 1
ATOM 509 N N . ALA A 1 64 ? -1.801 18.355 11.168 1.00 55.31 64 ALA A N 1
ATOM 510 C CA . ALA A 1 64 ? -1.889 19.612 11.888 1.00 55.31 64 ALA A CA 1
ATOM 511 C C . ALA A 1 64 ? -2.807 19.436 13.107 1.00 55.31 64 ALA A C 1
ATOM 513 O O . ALA A 1 64 ? -3.754 18.649 13.103 1.00 55.31 64 ALA A O 1
ATOM 514 N N . ILE A 1 65 ? -2.578 20.214 14.169 1.00 53.75 65 ILE A N 1
ATOM 515 C CA . ILE A 1 65 ? -3.459 20.200 15.352 1.00 53.75 65 ILE A CA 1
ATOM 516 C C . ILE A 1 65 ? -4.918 20.475 14.936 1.00 53.75 65 ILE A C 1
ATOM 518 O O . ILE A 1 65 ? -5.836 19.893 15.514 1.00 53.75 65 ILE A O 1
ATOM 522 N N . LEU A 1 66 ? -5.122 21.289 13.889 1.00 53.66 66 LEU A N 1
ATOM 523 C CA . LEU A 1 66 ? -6.422 21.546 13.262 1.00 53.66 66 LEU A CA 1
ATOM 524 C C . LEU A 1 66 ? -7.089 20.287 12.679 1.00 53.66 66 LEU A C 1
ATOM 526 O O . LEU A 1 66 ? -8.303 20.158 12.783 1.00 53.66 66 LEU A O 1
ATOM 530 N N . ASP A 1 67 ? -6.327 19.314 12.190 1.00 52.25 67 ASP A N 1
ATOM 531 C CA . ASP A 1 67 ? -6.854 18.074 11.598 1.00 52.25 67 ASP A CA 1
ATOM 532 C C . ASP A 1 67 ? -7.249 17.045 12.668 1.00 52.25 67 ASP A C 1
ATOM 534 O O . ASP A 1 67 ? -8.067 16.153 12.441 1.00 52.25 67 ASP A O 1
ATOM 538 N N . SER A 1 68 ? -6.711 17.195 13.882 1.00 59.72 68 SER A N 1
ATOM 539 C CA . SER A 1 68 ? -7.124 16.422 15.059 1.00 59.72 68 SER A CA 1
ATOM 540 C C . SER A 1 68 ? -8.335 17.022 15.787 1.00 59.72 68 SER A C 1
ATOM 542 O O . SER A 1 68 ? -8.904 16.367 16.664 1.00 59.72 68 SER A O 1
ATOM 544 N N . ILE A 1 69 ? -8.780 18.232 15.410 1.00 63.03 69 ILE A N 1
ATOM 545 C CA . ILE A 1 69 ? -9.957 18.908 15.984 1.00 63.03 69 ILE A CA 1
ATOM 546 C C . ILE A 1 69 ? -11.210 18.020 15.969 1.00 63.03 69 ILE A C 1
ATOM 548 O O . ILE A 1 69 ? -11.872 17.948 17.005 1.00 63.03 69 ILE A O 1
ATOM 552 N N . PRO A 1 70 ? -11.531 17.301 14.879 1.00 63.56 70 PRO A N 1
ATOM 553 C CA . PRO A 1 70 ? -12.559 16.268 14.865 1.00 63.56 70 PRO A CA 1
ATOM 554 C C . PRO A 1 70 ? -12.502 15.309 16.051 1.00 63.56 70 PRO A C 1
ATOM 556 O O . PRO A 1 70 ? -13.471 15.181 16.794 1.00 63.56 70 PRO A O 1
ATOM 559 N N . ILE A 1 71 ? -11.346 14.686 16.284 1.00 64.56 71 ILE A N 1
ATOM 560 C CA . ILE A 1 71 ? -11.138 13.765 17.404 1.00 64.56 71 ILE A CA 1
ATOM 561 C C . ILE A 1 71 ? -11.250 14.512 18.735 1.00 64.56 71 ILE A C 1
ATOM 563 O O . ILE A 1 71 ? -11.913 14.034 19.655 1.00 64.56 71 ILE A O 1
ATOM 567 N N . ILE A 1 72 ? -10.658 15.701 18.847 1.00 66.75 72 ILE A N 1
ATOM 568 C CA . ILE A 1 72 ? -10.708 16.533 20.056 1.00 66.75 72 ILE A CA 1
ATOM 569 C C . ILE A 1 72 ? -12.160 16.899 20.416 1.00 66.75 72 ILE A C 1
ATOM 571 O O . ILE A 1 72 ? -12.519 16.867 21.597 1.00 66.75 72 ILE A O 1
ATOM 575 N N . PHE A 1 73 ? -13.020 17.158 19.425 1.00 68.69 73 PHE A N 1
ATOM 576 C CA . PHE A 1 73 ? -14.453 17.400 19.615 1.00 68.69 73 PHE A CA 1
ATOM 577 C C . PHE A 1 73 ? -15.209 16.178 20.146 1.00 68.69 73 PHE A C 1
ATOM 579 O O . PHE A 1 73 ? -16.225 16.360 20.815 1.00 68.69 73 PHE A O 1
ATOM 586 N N . TYR A 1 74 ? -14.717 14.955 19.925 1.00 71.19 74 TYR A N 1
ATOM 587 C CA . TYR A 1 74 ? -15.245 13.750 20.574 1.00 71.19 74 TYR A CA 1
ATOM 588 C C . TYR A 1 74 ? -14.630 13.516 21.959 1.00 71.19 74 TYR A C 1
ATOM 590 O O . TYR A 1 74 ? -15.347 13.171 22.901 1.00 71.19 74 TYR A O 1
ATOM 598 N N . ILE A 1 75 ? -13.323 13.743 22.121 1.00 72.44 75 ILE A N 1
ATOM 599 C CA . ILE A 1 75 ? -12.596 13.507 23.378 1.00 72.44 75 ILE A CA 1
ATOM 600 C C . ILE A 1 75 ? -13.079 14.427 24.492 1.00 72.44 75 ILE A C 1
ATOM 602 O O . ILE A 1 75 ? -13.331 13.959 25.602 1.00 72.44 75 ILE A O 1
ATOM 606 N N . LEU A 1 76 ? -13.205 15.729 24.223 1.00 73.44 76 LEU A N 1
ATOM 607 C CA . LEU A 1 76 ? -13.537 16.726 25.243 1.00 73.44 76 LEU A CA 1
ATOM 608 C C . LEU A 1 76 ? -14.883 16.437 25.932 1.00 73.44 76 LEU A C 1
ATOM 610 O O . LEU A 1 76 ? -14.922 16.404 27.166 1.00 73.44 76 LEU A O 1
ATOM 614 N N . PRO A 1 77 ? -15.982 16.157 25.205 1.00 73.19 77 PRO A N 1
ATOM 615 C CA . PRO A 1 77 ? -17.224 15.724 25.832 1.00 73.19 77 PRO A CA 1
ATOM 616 C C . PRO A 1 77 ? -17.078 14.394 26.573 1.00 73.19 77 PRO A C 1
ATOM 618 O O . PRO A 1 77 ? -17.598 14.267 27.680 1.00 73.19 77 PRO A O 1
ATOM 621 N N . LEU A 1 78 ? -16.355 13.411 26.022 1.00 77.56 78 LEU A N 1
ATOM 622 C CA . LEU A 1 78 ? -16.161 12.108 26.672 1.00 77.56 78 LEU A CA 1
ATOM 623 C C . LEU A 1 78 ? -15.384 12.218 27.995 1.00 77.56 78 LEU A C 1
ATOM 625 O O . LEU A 1 78 ? -15.753 11.543 28.959 1.00 77.56 78 LEU A O 1
ATOM 629 N N . LEU A 1 79 ? -14.396 13.119 28.081 1.00 79.94 79 LEU A N 1
ATOM 630 C CA . LEU A 1 79 ? -13.644 13.448 29.302 1.00 79.94 79 LEU A CA 1
ATOM 631 C C . LEU A 1 79 ? -14.537 13.961 30.432 1.00 79.94 79 LEU A C 1
ATOM 633 O O . LEU A 1 79 ? -14.223 13.758 31.600 1.00 79.94 79 LEU A O 1
ATOM 637 N N . VAL A 1 80 ? -15.652 14.613 30.107 1.00 79.81 80 VAL A N 1
ATOM 638 C CA . VAL A 1 80 ? -16.601 15.112 31.109 1.00 79.81 80 VAL A CA 1
ATOM 639 C C . VAL A 1 80 ? -17.699 14.085 31.373 1.00 79.81 80 VAL A C 1
ATOM 641 O O . VAL A 1 80 ? -18.040 13.811 32.526 1.00 79.81 80 VAL A O 1
ATOM 644 N N . ILE A 1 81 ? -18.255 13.494 30.316 1.00 78.88 81 ILE A N 1
ATOM 645 C CA . ILE A 1 81 ? -19.435 12.630 30.382 1.00 78.88 81 ILE A CA 1
ATOM 646 C C . ILE A 1 81 ? -19.105 11.297 31.054 1.00 78.88 81 ILE A C 1
ATOM 648 O O . ILE A 1 81 ? -19.810 10.914 31.988 1.00 78.88 81 ILE A O 1
ATOM 652 N N . LEU A 1 82 ? -18.048 10.596 30.627 1.00 83.50 82 LEU A N 1
ATOM 653 C CA . LEU A 1 82 ? -17.747 9.256 31.143 1.00 83.50 82 LEU A CA 1
ATOM 654 C C . LEU A 1 82 ? -17.424 9.276 32.650 1.00 83.50 82 LEU A C 1
ATOM 656 O O . LEU A 1 82 ? -18.068 8.528 33.393 1.00 83.50 82 LEU A O 1
ATOM 660 N N . PRO A 1 83 ? -16.551 10.169 33.167 1.00 86.00 83 PRO A N 1
ATOM 661 C CA . PRO A 1 83 ? -16.330 10.268 34.610 1.00 86.00 83 PRO A CA 1
ATOM 662 C C . PRO A 1 83 ? -17.581 10.697 35.380 1.00 86.00 83 PRO A C 1
ATOM 664 O O . PRO A 1 83 ? -17.840 10.166 36.459 1.00 86.00 83 PRO A O 1
ATOM 667 N N . SER A 1 84 ? -18.400 11.600 34.826 1.00 81.94 84 SER A N 1
ATOM 668 C CA . SER A 1 84 ? -19.653 12.032 35.465 1.00 81.94 84 SER A CA 1
ATOM 669 C C . SER A 1 84 ? -20.659 10.886 35.606 1.00 81.94 84 SER A C 1
ATOM 671 O O . SER A 1 84 ? -21.340 10.772 36.629 1.00 81.94 84 SER A O 1
ATOM 673 N N . LEU A 1 85 ? -20.748 10.008 34.604 1.00 80.69 85 LEU A N 1
ATOM 674 C CA . LEU A 1 85 ? -21.628 8.838 34.626 1.00 80.69 85 LEU A CA 1
ATOM 675 C C . LEU A 1 85 ? -21.132 7.765 35.603 1.00 80.69 85 LEU A C 1
ATOM 677 O O . LEU A 1 85 ? -21.939 7.217 36.364 1.00 80.69 85 LEU A O 1
ATOM 681 N N . THR A 1 86 ? -19.818 7.545 35.658 1.00 84.06 86 THR A N 1
ATOM 682 C CA . THR A 1 86 ? -19.177 6.659 36.639 1.00 84.06 86 THR A CA 1
ATOM 683 C C . THR A 1 86 ? -19.368 7.179 38.067 1.00 84.06 86 THR A C 1
ATOM 685 O O . THR A 1 86 ? -19.779 6.428 38.954 1.00 84.06 86 THR A O 1
ATOM 688 N N . TYR A 1 87 ? -19.190 8.484 38.295 1.00 85.44 87 TYR A N 1
ATOM 689 C CA . TYR A 1 87 ? -19.460 9.130 39.583 1.00 85.44 87 TYR A CA 1
ATOM 690 C C . TYR A 1 87 ? -20.942 9.041 39.980 1.00 85.44 87 TYR A C 1
ATOM 692 O O . TYR A 1 87 ? -21.275 8.788 41.144 1.00 85.44 87 TYR A O 1
ATOM 700 N N . SER A 1 88 ? -21.855 9.191 39.015 1.00 79.44 88 SER A N 1
ATOM 701 C CA . SER A 1 88 ? -23.289 9.005 39.248 1.00 79.44 88 SER A CA 1
ATOM 702 C C . SER A 1 88 ? -23.607 7.573 39.680 1.00 79.44 88 SER A C 1
ATOM 704 O O . SER A 1 88 ? -24.406 7.389 40.603 1.00 79.44 88 SER A O 1
ATOM 706 N N . TYR A 1 89 ? -22.969 6.556 39.093 1.00 83.94 89 TYR A N 1
ATOM 707 C CA . TYR A 1 89 ? -23.121 5.183 39.575 1.00 83.94 89 TYR A CA 1
ATOM 708 C C . TYR A 1 89 ? -22.588 5.023 40.997 1.00 83.94 89 TYR A C 1
ATOM 710 O O . TYR A 1 89 ? -23.301 4.503 41.854 1.00 83.94 89 TYR A O 1
ATOM 718 N N . TYR A 1 90 ? -21.381 5.522 41.265 1.00 85.81 90 TYR A N 1
ATOM 719 C CA . TYR A 1 90 ? -20.733 5.407 42.568 1.00 85.81 90 TYR A CA 1
ATOM 720 C C . TYR A 1 90 ? -21.595 5.968 43.710 1.00 85.81 90 TYR A C 1
ATOM 722 O O . TYR A 1 90 ? -21.750 5.317 44.742 1.00 85.81 90 TYR A O 1
ATOM 730 N N . THR A 1 91 ? -22.196 7.142 43.501 1.00 83.56 91 THR A N 1
ATOM 731 C CA . THR A 1 91 ? -22.982 7.860 44.518 1.00 83.56 91 THR A CA 1
ATOM 732 C C . THR A 1 91 ? -24.444 7.421 44.598 1.00 83.56 91 THR A C 1
ATOM 734 O O . THR A 1 91 ? -24.975 7.248 45.691 1.00 83.56 91 THR A O 1
ATOM 737 N N . SER A 1 92 ? -25.108 7.238 43.452 1.00 74.31 92 SER A N 1
ATOM 738 C CA . SER A 1 92 ? -26.572 7.056 43.374 1.00 74.31 92 SER A CA 1
ATOM 739 C C . SER A 1 92 ? -27.013 5.681 42.857 1.00 74.31 92 SER A C 1
ATOM 741 O O . SER A 1 92 ? -28.207 5.384 42.795 1.00 74.31 92 SER A O 1
ATOM 743 N N . ARG A 1 93 ? -26.068 4.810 42.472 1.00 77.38 93 ARG A N 1
ATOM 744 C CA . ARG A 1 93 ? -26.318 3.491 41.853 1.00 77.38 93 ARG A CA 1
ATOM 745 C C . ARG A 1 93 ? -27.221 3.543 40.613 1.00 77.38 93 ARG A C 1
ATOM 747 O O . ARG A 1 93 ? -27.924 2.575 40.303 1.00 77.38 93 ARG A O 1
ATOM 754 N N . SER A 1 94 ? -27.206 4.670 39.897 1.00 80.12 94 SER A N 1
ATOM 755 C CA . SER A 1 94 ? -27.924 4.852 38.633 1.00 80.12 94 SER A CA 1
ATOM 756 C C . SER A 1 94 ? -27.312 3.969 37.545 1.00 80.12 94 SER A C 1
ATOM 758 O O . SER A 1 94 ? -26.171 4.170 37.125 1.00 80.12 94 SER A O 1
ATOM 760 N N . ALA A 1 95 ? -28.066 2.966 37.099 1.00 78.88 95 ALA A N 1
ATOM 761 C CA . ALA A 1 95 ? -27.535 1.894 36.261 1.00 78.88 95 ALA A CA 1
ATOM 762 C C . ALA A 1 95 ? -27.921 1.996 34.785 1.00 78.88 95 ALA A C 1
ATOM 764 O O . ALA A 1 95 ? -27.258 1.381 33.965 1.00 78.88 95 ALA A O 1
ATOM 765 N N . ALA A 1 96 ? -28.956 2.759 34.419 1.00 79.38 96 ALA A N 1
ATOM 766 C CA . ALA A 1 96 ? -29.505 2.719 33.059 1.00 79.38 96 ALA A CA 1
ATOM 767 C C . ALA A 1 96 ? -28.475 3.086 31.973 1.00 79.38 96 ALA A C 1
ATOM 769 O O . ALA A 1 96 ? -28.312 2.345 31.010 1.00 79.38 96 ALA A O 1
ATOM 770 N N . ILE A 1 97 ? -27.752 4.196 32.147 1.00 77.56 97 ILE A N 1
ATOM 771 C CA . ILE A 1 97 ? -26.767 4.669 31.159 1.00 77.56 97 ILE A CA 1
ATOM 772 C C . ILE A 1 97 ? -25.467 3.857 31.254 1.00 77.56 97 ILE A C 1
ATOM 774 O O . ILE A 1 97 ? -24.930 3.435 30.237 1.00 77.56 97 ILE A O 1
ATOM 778 N N . ASN A 1 98 ? -25.005 3.564 32.473 1.00 82.31 98 ASN A N 1
ATOM 779 C CA . ASN A 1 98 ? -23.800 2.760 32.705 1.00 82.31 98 ASN A CA 1
ATOM 780 C C . ASN A 1 98 ? -23.934 1.326 32.165 1.00 82.31 98 ASN A C 1
ATOM 782 O O . ASN A 1 98 ? -22.966 0.762 31.664 1.00 82.31 98 ASN A O 1
ATOM 786 N N . PHE A 1 99 ? -25.144 0.762 32.197 1.00 84.75 99 PHE A N 1
ATOM 787 C CA . PHE A 1 99 ? -25.454 -0.524 31.578 1.00 84.75 99 PHE A CA 1
ATOM 788 C C . PHE A 1 99 ? -25.298 -0.473 30.054 1.00 84.75 99 PHE A C 1
ATOM 790 O O . PHE A 1 99 ? -24.698 -1.376 29.483 1.00 84.75 99 PHE A O 1
ATOM 797 N N . ILE A 1 100 ? -25.783 0.589 29.396 1.00 83.06 100 ILE A N 1
ATOM 798 C CA . ILE A 1 100 ? -25.615 0.771 27.944 1.00 83.06 100 ILE A CA 1
ATOM 799 C C . ILE A 1 100 ? -24.133 0.935 27.592 1.00 83.06 100 ILE A C 1
ATOM 801 O O . ILE A 1 100 ? -23.665 0.293 26.658 1.00 83.06 100 ILE A O 1
ATOM 805 N N . ILE A 1 101 ? -23.388 1.743 28.352 1.00 81.69 101 ILE A N 1
ATOM 806 C CA . ILE A 1 101 ? -21.953 1.953 28.113 1.00 81.69 101 ILE A CA 1
ATOM 807 C C . ILE A 1 101 ? -21.192 0.635 28.216 1.00 81.69 101 ILE A C 1
ATOM 809 O O . ILE A 1 101 ? -20.488 0.280 27.278 1.00 81.69 101 ILE A O 1
ATOM 813 N N . ILE A 1 102 ? -21.369 -0.128 29.301 1.00 86.81 102 ILE A N 1
ATOM 814 C CA . ILE A 1 102 ? -20.667 -1.410 29.446 1.00 86.81 102 ILE A CA 1
ATOM 815 C C . ILE A 1 102 ? -21.117 -2.403 28.374 1.00 86.81 102 ILE A C 1
ATOM 817 O O . ILE A 1 102 ? -20.289 -3.170 27.894 1.00 86.81 102 ILE A O 1
ATOM 821 N N . LEU A 1 103 ? -22.384 -2.389 27.951 1.00 86.12 103 LEU A N 1
ATOM 822 C CA . LEU A 1 103 ? -22.849 -3.239 26.855 1.00 86.12 103 LEU A CA 1
ATOM 823 C C . LEU A 1 103 ? -22.108 -2.921 25.550 1.00 86.12 103 LEU A C 1
ATOM 825 O O . LEU A 1 103 ? -21.589 -3.834 24.913 1.00 86.12 103 LEU A O 1
ATOM 829 N N . ILE A 1 104 ? -22.004 -1.638 25.191 1.00 82.69 104 ILE A N 1
ATOM 830 C CA . ILE A 1 104 ? -21.259 -1.185 24.009 1.00 82.69 104 ILE A CA 1
ATOM 831 C C . ILE A 1 104 ? -19.775 -1.548 24.146 1.00 82.69 104 ILE A C 1
ATOM 833 O O . ILE A 1 104 ? -19.216 -2.158 23.239 1.00 82.69 104 ILE A O 1
ATOM 837 N N . SER A 1 105 ? -19.152 -1.264 25.295 1.00 84.12 105 SER A N 1
ATOM 838 C CA . SER A 1 105 ? -17.757 -1.638 25.564 1.00 84.12 105 SER A CA 1
ATOM 839 C C . SER A 1 105 ? -17.535 -3.152 25.517 1.00 84.12 105 SER A C 1
ATOM 841 O O . SER A 1 105 ? -16.477 -3.591 25.093 1.00 84.12 105 SER A O 1
ATOM 843 N N . SER A 1 106 ? -18.516 -3.967 25.917 1.00 85.62 106 SER A N 1
ATOM 844 C CA . SER A 1 106 ? -18.433 -5.433 25.832 1.00 85.62 106 SER A CA 1
ATOM 845 C C . SER A 1 106 ? -18.437 -5.907 24.386 1.00 85.62 106 SER A C 1
ATOM 847 O O . SER A 1 106 ? -17.622 -6.745 24.028 1.00 85.62 106 SER A O 1
ATOM 849 N N . ILE A 1 107 ? -19.325 -5.363 23.548 1.00 83.00 107 ILE A N 1
ATOM 850 C CA . ILE A 1 107 ? -19.349 -5.681 22.114 1.00 83.00 107 ILE A CA 1
ATOM 851 C C . ILE A 1 107 ? -18.020 -5.267 21.478 1.00 83.00 107 ILE A C 1
ATOM 853 O O . ILE A 1 107 ? -17.410 -6.055 20.764 1.00 83.00 107 ILE A O 1
ATOM 857 N N . PHE A 1 108 ? -17.537 -4.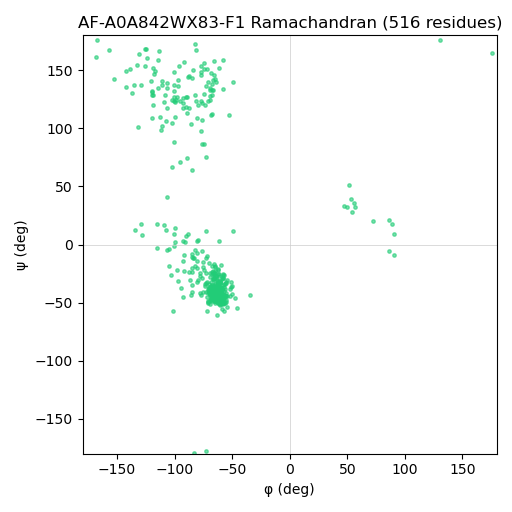065 21.794 1.00 80.25 108 PHE A N 1
ATOM 858 C CA . PHE A 1 108 ? -16.272 -3.555 21.276 1.00 80.25 108 PHE A CA 1
ATOM 859 C C . PHE A 1 108 ? -15.071 -4.416 21.695 1.00 80.25 108 PHE A C 1
ATOM 861 O O . PHE A 1 108 ? -14.311 -4.857 20.840 1.00 80.25 108 PHE A O 1
ATOM 868 N N . PHE A 1 109 ? -14.926 -4.739 22.985 1.00 83.00 109 PHE A N 1
ATOM 869 C CA . PHE A 1 109 ? -13.845 -5.617 23.445 1.00 83.00 109 PHE A CA 1
ATOM 870 C C . PHE A 1 109 ? -13.986 -7.047 22.946 1.00 83.00 109 PHE A C 1
ATOM 872 O O . PHE A 1 109 ? -12.973 -7.699 22.751 1.00 83.00 109 PHE A O 1
ATOM 879 N N . TYR A 1 110 ? -15.199 -7.546 22.710 1.00 81.50 110 TYR A N 1
ATOM 880 C CA . TYR A 1 110 ? -15.384 -8.839 22.058 1.00 81.50 110 TYR A CA 1
ATOM 881 C C . TYR A 1 110 ? -14.813 -8.825 20.638 1.00 81.50 110 TYR A C 1
ATOM 883 O O . TYR A 1 110 ? -14.023 -9.705 20.305 1.00 81.50 110 TYR A O 1
ATOM 891 N N . LEU A 1 111 ? -15.132 -7.799 19.843 1.00 76.50 111 LEU A N 1
ATOM 892 C CA . LEU A 1 111 ? -14.577 -7.640 18.497 1.00 76.50 111 LEU A CA 1
ATOM 893 C C . LEU A 1 111 ? -13.043 -7.514 18.530 1.00 76.50 111 LEU A C 1
ATOM 895 O O . LEU A 1 111 ? -12.359 -8.216 17.794 1.00 76.50 111 LEU A O 1
ATOM 899 N N . LEU A 1 112 ? -12.494 -6.700 19.439 1.00 73.50 112 LEU A N 1
ATOM 900 C CA . LEU A 1 112 ? -11.042 -6.518 19.574 1.00 73.50 112 LEU A CA 1
ATOM 901 C C . LEU A 1 112 ? -10.310 -7.686 20.252 1.00 73.50 112 LEU A C 1
ATOM 903 O O . LEU A 1 112 ? -9.097 -7.807 20.107 1.00 73.50 112 LEU A O 1
ATOM 907 N N . SER A 1 113 ? -11.004 -8.556 20.991 1.00 73.50 113 SER A N 1
ATOM 908 C CA . SER A 1 113 ? -10.385 -9.699 21.688 1.00 73.50 113 SER A CA 1
ATOM 909 C C . SER A 1 113 ? -9.786 -10.733 20.748 1.00 73.50 113 SER A C 1
ATOM 911 O O . SER A 1 113 ? -8.931 -11.522 21.153 1.00 73.50 113 SER A O 1
ATOM 913 N N . ALA A 1 114 ? -10.221 -10.704 19.492 1.00 65.94 114 ALA A N 1
ATOM 914 C CA . ALA A 1 114 ? -9.650 -11.491 18.421 1.00 65.94 114 ALA A CA 1
ATOM 915 C C . ALA A 1 114 ? -8.208 -11.039 18.088 1.00 65.94 114 ALA A C 1
ATOM 917 O O . ALA A 1 114 ? -7.421 -11.837 17.589 1.00 65.94 114 ALA A O 1
ATOM 918 N N . LEU A 1 115 ? -7.860 -9.790 18.426 1.00 60.69 115 LEU A N 1
ATOM 919 C CA . LEU A 1 115 ? -6.598 -9.120 18.102 1.00 60.69 115 LEU A CA 1
ATOM 920 C C . LEU A 1 115 ? -5.649 -9.108 19.294 1.00 60.69 115 LEU A C 1
ATOM 922 O O . LEU A 1 115 ? -4.568 -9.682 19.228 1.00 60.69 115 LEU A O 1
ATOM 926 N N . VAL A 1 116 ? -6.098 -8.552 20.421 1.00 68.81 116 VAL A N 1
ATOM 927 C CA . VAL A 1 116 ? -5.307 -8.480 21.655 1.00 68.81 116 VAL A CA 1
ATOM 928 C C . VAL A 1 116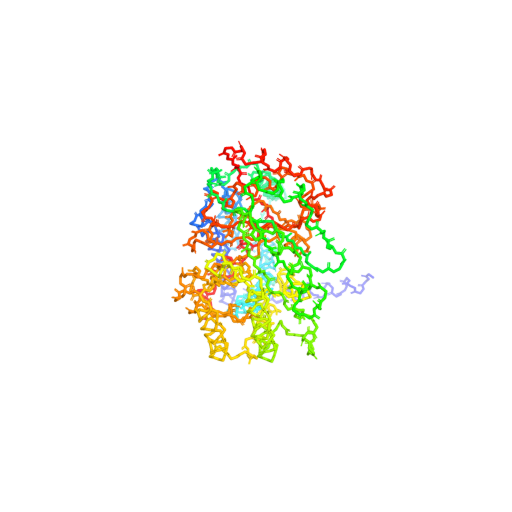 ? -5.959 -9.374 22.700 1.00 68.81 116 VAL A C 1
ATOM 930 O O . VAL A 1 116 ? -7.037 -9.072 23.224 1.00 68.81 116 VAL A O 1
ATOM 933 N N . ARG A 1 117 ? -5.309 -10.498 23.029 1.00 69.62 117 ARG A N 1
ATOM 934 C CA . ARG A 1 117 ? -5.863 -11.509 23.954 1.00 69.62 117 ARG A CA 1
ATOM 935 C C . ARG A 1 117 ? -6.198 -10.932 25.331 1.00 69.62 117 ARG A C 1
ATOM 937 O O . ARG A 1 117 ? -7.139 -11.405 25.971 1.00 69.62 117 ARG A O 1
ATOM 944 N N . GLY A 1 118 ? -5.493 -9.886 25.770 1.00 72.44 118 GLY A N 1
ATOM 945 C CA . GLY A 1 118 ? -5.780 -9.184 27.021 1.00 72.44 118 GLY A CA 1
ATOM 946 C C . GLY A 1 118 ? -7.203 -8.612 27.107 1.00 72.44 118 GLY A C 1
ATOM 947 O O . GLY A 1 118 ? -7.776 -8.569 28.197 1.00 72.44 118 GLY A O 1
ATOM 948 N N . PHE A 1 119 ? -7.858 -8.294 25.982 1.00 81.94 119 PHE A N 1
ATOM 949 C CA . PHE A 1 119 ? -9.255 -7.840 25.998 1.00 81.94 119 PHE A CA 1
ATOM 950 C C . PHE A 1 119 ? -10.260 -8.904 26.418 1.00 81.94 119 PHE A C 1
ATOM 952 O O . PHE A 1 119 ? -11.356 -8.545 26.849 1.00 81.94 119 PHE A O 1
ATOM 959 N N . ILE A 1 120 ? -9.905 -10.192 26.375 1.00 84.12 120 ILE A N 1
ATOM 960 C CA . ILE A 1 120 ? -10.751 -11.255 26.934 1.00 84.12 120 ILE A CA 1
ATOM 961 C C . ILE A 1 120 ? -10.965 -11.012 28.435 1.00 84.12 120 ILE A C 1
ATOM 963 O O . ILE A 1 120 ? -12.074 -11.192 28.939 1.00 84.12 120 ILE A O 1
ATOM 967 N N . ILE A 1 121 ? -9.939 -10.531 29.146 1.00 85.50 121 ILE A N 1
ATOM 968 C CA . ILE A 1 121 ? -10.033 -10.201 30.573 1.00 85.50 121 ILE A CA 1
ATOM 969 C C . ILE A 1 121 ? -11.013 -9.037 30.770 1.00 85.50 121 ILE A C 1
ATOM 971 O O . ILE A 1 121 ? -11.940 -9.141 31.576 1.00 85.50 121 ILE A O 1
ATOM 975 N N . CYS A 1 122 ? -10.870 -7.958 29.993 1.00 86.62 122 CYS A N 1
ATOM 976 C CA . CYS A 1 122 ? -11.784 -6.812 30.033 1.00 86.62 122 CYS A CA 1
ATOM 977 C C . CYS A 1 122 ? -13.228 -7.207 29.682 1.00 86.62 122 CYS A C 1
ATOM 979 O O . CYS A 1 122 ? -14.169 -6.746 30.329 1.00 86.62 122 CYS A O 1
ATOM 981 N N . LEU A 1 123 ? -13.413 -8.098 28.706 1.00 90.06 123 LEU A N 1
ATOM 982 C CA . LEU A 1 123 ? -14.714 -8.630 28.316 1.00 90.06 123 LEU A CA 1
ATOM 983 C C . LEU A 1 123 ? -15.368 -9.412 29.460 1.00 90.06 123 LEU A C 1
ATOM 985 O O . LEU A 1 123 ? -16.528 -9.159 29.783 1.00 90.06 123 LEU A O 1
ATOM 989 N N . ILE A 1 124 ? -14.636 -10.323 30.109 1.00 91.25 124 ILE A N 1
ATOM 990 C CA . ILE A 1 124 ? -15.147 -11.104 31.248 1.00 91.25 124 ILE A CA 1
ATOM 991 C C . ILE A 1 124 ? -15.555 -10.173 32.396 1.00 91.25 124 ILE A C 1
ATOM 993 O O . ILE A 1 124 ? -16.649 -10.318 32.951 1.00 91.25 124 ILE A O 1
ATOM 997 N N . LEU A 1 125 ? -14.717 -9.184 32.720 1.00 92.56 125 LEU A N 1
ATOM 998 C CA . LEU A 1 125 ? -15.011 -8.182 33.748 1.00 92.56 125 LEU A CA 1
ATOM 999 C C . LEU A 1 125 ? -16.253 -7.349 33.402 1.00 92.56 125 LEU A C 1
ATOM 1001 O O . LEU A 1 125 ? -17.079 -7.082 34.277 1.00 92.56 125 LEU A O 1
ATOM 1005 N N . ASN A 1 126 ? -16.435 -6.989 32.131 1.00 92.25 126 ASN A N 1
ATOM 1006 C CA . ASN A 1 126 ? -17.609 -6.256 31.667 1.00 92.25 126 ASN A CA 1
ATOM 1007 C C . ASN A 1 126 ? -18.890 -7.093 31.702 1.00 92.25 126 ASN A C 1
ATOM 1009 O O . ASN A 1 126 ? -19.925 -6.595 32.144 1.00 92.25 126 ASN A O 1
ATOM 1013 N N . ILE A 1 127 ? -18.834 -8.367 31.307 1.00 92.75 127 ILE A N 1
ATOM 1014 C CA . ILE A 1 127 ? -19.971 -9.293 31.414 1.00 92.75 127 ILE A CA 1
ATOM 1015 C C . ILE A 1 127 ? -20.374 -9.463 32.883 1.00 92.75 127 ILE A C 1
ATOM 1017 O O . ILE A 1 127 ? -21.562 -9.402 33.214 1.00 92.75 127 ILE A O 1
ATOM 1021 N N . PHE A 1 128 ? -19.394 -9.605 33.781 1.00 93.12 128 PHE A N 1
ATOM 1022 C CA . PHE A 1 128 ? -19.639 -9.634 35.220 1.00 93.12 128 PHE A CA 1
ATOM 1023 C C . PHE A 1 128 ? -20.315 -8.340 35.702 1.00 93.12 128 PHE A C 1
ATOM 1025 O O . PHE A 1 128 ? -21.374 -8.395 36.332 1.00 93.12 128 PHE A O 1
ATOM 1032 N N . ALA A 1 129 ? -19.771 -7.173 35.344 1.00 90.44 129 ALA A N 1
ATOM 1033 C CA . ALA A 1 129 ? -20.329 -5.871 35.706 1.00 90.44 129 ALA A CA 1
ATOM 1034 C C . ALA A 1 129 ? -21.752 -5.655 35.154 1.00 90.44 129 ALA A C 1
ATOM 1036 O O . ALA A 1 129 ? -22.601 -5.114 35.863 1.00 90.44 129 ALA A O 1
ATOM 1037 N N . LEU A 1 130 ? -22.058 -6.122 33.937 1.00 90.81 130 LEU A N 1
ATOM 1038 C CA . LEU A 1 130 ? -23.412 -6.106 33.367 1.00 90.81 130 LEU A CA 1
ATOM 1039 C C . LEU A 1 130 ? -24.385 -6.933 34.201 1.00 90.81 130 LEU A C 1
ATOM 1041 O O . LEU A 1 130 ? -25.487 -6.464 34.495 1.00 90.81 130 LEU A O 1
ATOM 1045 N N . GLY A 1 131 ? -23.980 -8.139 34.606 1.00 88.00 131 GLY A N 1
ATOM 1046 C CA . GLY A 1 131 ? -24.775 -8.992 35.486 1.00 88.00 131 GLY A CA 1
ATOM 1047 C C . GLY A 1 131 ? -25.079 -8.303 36.817 1.00 88.00 131 GLY A C 1
ATOM 1048 O O . GLY A 1 131 ? -26.237 -8.234 37.238 1.00 88.00 131 GLY A O 1
ATOM 1049 N N . VAL A 1 132 ? -24.060 -7.709 37.442 1.00 87.81 132 VAL A N 1
ATOM 1050 C CA . VAL A 1 132 ? -24.206 -6.989 38.715 1.00 87.81 132 VAL A CA 1
ATOM 1051 C C . VAL A 1 132 ? -25.087 -5.744 38.566 1.00 87.81 132 VAL A C 1
ATOM 1053 O O . VAL A 1 132 ? -26.018 -5.558 39.355 1.00 87.81 132 VAL A O 1
ATOM 1056 N N . LEU A 1 133 ? -24.876 -4.925 37.530 1.00 87.75 133 LEU A N 1
ATOM 1057 C CA . LEU A 1 133 ? -25.713 -3.758 37.227 1.00 87.75 133 LEU A CA 1
ATOM 1058 C C . LEU A 1 133 ? -27.161 -4.144 36.970 1.00 87.75 133 LEU A C 1
ATOM 1060 O O . LEU A 1 133 ? -28.078 -3.468 37.439 1.00 87.75 133 LEU A O 1
ATOM 1064 N N . PHE A 1 134 ? -27.386 -5.234 36.242 1.00 85.69 134 PHE A N 1
ATOM 1065 C CA . PHE A 1 134 ? -28.727 -5.722 35.982 1.00 85.69 134 PHE A CA 1
ATOM 1066 C C . PHE A 1 134 ? -29.439 -6.093 37.285 1.00 85.69 134 PHE A C 1
ATOM 1068 O O . PHE A 1 134 ? -30.584 -5.690 37.496 1.00 85.69 134 PHE A O 1
ATOM 1075 N N . VAL A 1 135 ? -28.772 -6.803 38.193 1.00 83.69 135 VAL A N 1
ATOM 1076 C CA . VAL A 1 135 ? -29.364 -7.242 39.464 1.00 83.69 135 VAL A CA 1
ATOM 1077 C C . VAL A 1 135 ? -29.555 -6.069 40.433 1.00 83.69 135 VAL A C 1
ATOM 1079 O O . VAL A 1 135 ? -30.689 -5.800 40.847 1.00 83.69 135 VAL A O 1
ATOM 1082 N N . LEU A 1 136 ? -28.478 -5.353 40.768 1.00 81.00 136 LEU A N 1
ATOM 1083 C CA . LEU A 1 136 ? -28.426 -4.371 41.862 1.00 81.00 136 LEU A CA 1
ATOM 1084 C C . LEU A 1 136 ? -28.753 -2.937 41.429 1.00 81.00 136 LEU A C 1
ATOM 1086 O O . LEU A 1 136 ? -29.187 -2.119 42.247 1.00 81.00 136 LEU A O 1
ATOM 1090 N N . GLY A 1 137 ? -28.580 -2.633 40.146 1.00 75.50 137 GLY A N 1
ATOM 1091 C CA . GLY A 1 137 ? -28.687 -1.289 39.604 1.00 75.50 137 GLY A CA 1
ATOM 1092 C C . GLY A 1 137 ? -30.082 -0.674 39.698 1.00 75.50 137 GLY A C 1
ATOM 1093 O O . GLY A 1 137 ? -31.116 -1.326 39.485 1.00 75.50 137 GLY A O 1
ATOM 1094 N N . ARG A 1 138 ? -30.129 0.634 39.974 1.00 74.38 138 ARG A N 1
ATOM 1095 C CA . ARG A 1 138 ? -31.356 1.434 39.899 1.00 74.38 138 ARG A CA 1
ATOM 1096 C C . ARG A 1 138 ? -31.537 1.918 38.460 1.00 74.38 138 ARG A C 1
ATOM 1098 O O . ARG A 1 138 ? -30.873 2.842 38.010 1.00 74.38 138 ARG A O 1
ATOM 1105 N N . PHE A 1 139 ? -32.452 1.280 37.731 1.00 74.25 139 PHE A N 1
ATOM 1106 C CA . PHE A 1 139 ? -32.827 1.693 36.367 1.00 74.25 139 PHE A CA 1
ATOM 1107 C C . PHE A 1 139 ? -33.861 2.824 36.347 1.00 74.25 139 PHE A C 1
ATOM 1109 O O . PHE A 1 139 ? -34.116 3.411 35.300 1.00 74.25 139 PHE A O 1
ATOM 1116 N N . ARG A 1 140 ? -34.474 3.129 37.497 1.00 66.50 140 ARG A N 1
ATOM 1117 C CA . ARG A 1 140 ? -35.316 4.315 37.650 1.00 66.50 140 ARG A CA 1
ATOM 1118 C C . ARG A 1 140 ? -34.444 5.478 38.126 1.00 66.50 140 ARG A C 1
ATOM 1120 O O . ARG A 1 140 ? -33.760 5.299 39.132 1.00 66.50 140 ARG A O 1
ATOM 1127 N N . PRO A 1 141 ? -34.472 6.631 37.442 1.00 60.06 141 PRO A N 1
ATOM 1128 C CA . PRO A 1 141 ? -33.742 7.811 37.882 1.00 60.06 141 PRO A CA 1
ATOM 1129 C C . PRO A 1 141 ? -34.306 8.348 39.205 1.00 60.06 141 PRO A C 1
ATOM 1131 O O . PRO A 1 141 ? -35.511 8.281 39.452 1.00 60.06 141 PRO A O 1
ATOM 1134 N N . GLU A 1 142 ? -33.429 8.890 40.048 1.00 57.31 142 GLU A N 1
ATOM 1135 C CA . GLU A 1 142 ? -33.808 9.609 41.266 1.00 57.31 142 GLU A CA 1
ATOM 1136 C C . GLU A 1 142 ? -34.187 11.057 40.931 1.00 57.31 142 GLU A C 1
ATOM 1138 O O . GLU A 1 142 ? -33.439 11.762 40.248 1.00 57.31 142 GLU A O 1
ATOM 1143 N N . GLY A 1 143 ? -35.356 11.501 41.403 1.00 61.62 143 GLY A N 1
ATOM 1144 C CA . GLY A 1 143 ? -35.850 12.869 41.219 1.00 61.62 143 GLY A CA 1
ATOM 1145 C C . GLY A 1 143 ? -37.285 12.943 40.697 1.00 61.62 143 GLY A C 1
ATOM 1146 O O . GLY A 1 143 ? -37.925 11.930 40.407 1.00 61.62 143 GLY A O 1
ATOM 1147 N N . LYS A 1 144 ? -37.813 14.166 40.587 1.00 63.97 144 LYS A N 1
ATOM 1148 C CA . LYS A 1 144 ? -39.119 14.411 39.959 1.00 63.97 144 LYS A CA 1
ATOM 1149 C C . LYS A 1 144 ? -39.009 14.134 38.457 1.00 63.97 144 LYS A C 1
ATOM 1151 O O . LYS A 1 144 ? -37.977 14.409 37.851 1.00 63.97 144 LYS A O 1
ATOM 1156 N N . ILE A 1 145 ? -40.089 13.653 37.834 1.00 60.84 145 ILE A N 1
ATOM 1157 C CA . ILE A 1 145 ? -40.160 13.386 36.379 1.00 60.84 145 ILE A CA 1
ATOM 1158 C C . ILE A 1 145 ? -39.696 14.605 35.554 1.00 60.84 145 ILE A C 1
ATOM 1160 O O . ILE A 1 145 ? -39.056 14.453 34.517 1.00 60.84 145 ILE A O 1
ATOM 1164 N N . THR A 1 146 ? -39.939 15.817 36.056 1.00 60.28 146 THR A N 1
ATOM 1165 C CA . THR A 1 146 ? -39.492 17.081 35.456 1.00 60.28 146 THR A CA 1
ATOM 1166 C C . THR A 1 146 ? -37.969 17.230 35.379 1.00 60.28 146 THR A C 1
ATOM 1168 O O . THR A 1 146 ? -37.460 17.764 34.397 1.00 60.28 146 THR A O 1
ATOM 1171 N N . ASP A 1 147 ? -37.225 16.741 36.373 1.00 63.91 147 ASP A N 1
ATOM 1172 C CA . ASP A 1 147 ? -35.757 16.828 36.405 1.00 63.91 147 ASP A CA 1
ATOM 1173 C C . ASP A 1 147 ? -35.115 15.747 35.529 1.00 63.91 147 ASP A C 1
ATOM 1175 O O . ASP A 1 147 ? -34.071 15.968 34.914 1.00 63.91 147 ASP A O 1
ATOM 1179 N N . VAL A 1 148 ? -35.786 14.598 35.404 1.00 61.38 148 VAL A N 1
ATOM 1180 C CA . VAL A 1 148 ? -35.439 13.537 34.449 1.00 61.38 148 VAL A CA 1
ATOM 1181 C C . VAL A 1 148 ? -35.599 14.038 33.015 1.00 61.38 148 VAL A C 1
ATOM 1183 O O . VAL A 1 148 ? -34.712 13.809 32.198 1.00 61.38 148 VAL A O 1
ATOM 1186 N N . GLY A 1 149 ? -36.673 14.781 32.726 1.00 65.12 149 GLY A N 1
ATOM 1187 C CA . GLY A 1 149 ? -36.883 15.422 31.426 1.00 65.12 149 GLY A CA 1
ATOM 1188 C C . GLY A 1 149 ? -35.761 16.397 31.068 1.00 65.12 149 GLY A C 1
ATOM 1189 O O . GLY A 1 149 ? -35.213 16.320 29.975 1.00 65.12 149 GLY A O 1
ATOM 1190 N N . LYS A 1 150 ? -35.336 17.251 32.009 1.00 69.94 150 LYS A N 1
ATOM 1191 C CA . LYS A 1 150 ? -34.221 18.194 31.794 1.00 69.94 150 LYS A CA 1
ATOM 1192 C C . LYS A 1 150 ? -32.890 17.490 31.526 1.00 69.94 150 LYS A C 1
ATOM 1194 O O . LYS A 1 150 ? -32.192 17.857 30.587 1.00 69.94 150 LYS A O 1
ATOM 1199 N N . LYS A 1 151 ? -32.550 16.464 32.316 1.00 67.38 151 LYS A N 1
ATOM 1200 C CA . LYS A 1 151 ? -31.327 15.664 32.113 1.00 67.38 151 LYS A CA 1
ATOM 1201 C C . LYS A 1 151 ? -31.369 14.877 30.802 1.00 67.38 151 LYS A C 1
ATOM 1203 O O . LYS A 1 151 ? -30.358 14.799 30.116 1.00 67.38 151 LYS A O 1
ATOM 1208 N N . GLY A 1 152 ? -32.534 14.337 30.445 1.00 67.06 152 GLY A N 1
ATOM 1209 C CA . GLY A 1 152 ? -32.760 13.646 29.177 1.00 67.06 152 GLY A CA 1
ATOM 1210 C C . GLY A 1 152 ? -32.612 14.573 27.972 1.00 67.06 152 GLY A C 1
ATOM 1211 O O . GLY A 1 152 ? -31.935 14.208 27.022 1.00 67.06 152 GLY A O 1
ATOM 1212 N N . ILE A 1 153 ? -33.162 15.790 28.039 1.00 72.38 153 ILE A N 1
ATOM 1213 C CA . ILE A 1 153 ? -32.986 16.819 27.002 1.00 72.38 153 ILE A CA 1
ATOM 1214 C C . ILE A 1 153 ? -31.516 17.234 26.904 1.00 72.38 153 ILE A C 1
ATOM 1216 O O . ILE A 1 153 ? -30.998 17.321 25.800 1.00 72.38 153 ILE A O 1
ATOM 1220 N N . ALA A 1 154 ? -30.822 17.434 28.028 1.00 70.06 154 ALA A N 1
ATOM 1221 C CA . ALA A 1 154 ? -29.398 17.767 28.017 1.00 70.06 154 ALA A CA 1
ATOM 1222 C C . ALA A 1 154 ? -28.553 16.661 27.359 1.00 70.06 154 ALA A C 1
ATOM 1224 O O . ALA A 1 154 ? -27.760 16.953 26.472 1.00 70.06 154 ALA A O 1
ATOM 1225 N N . LEU A 1 155 ? -28.767 15.393 27.728 1.00 69.38 155 LEU A N 1
ATOM 1226 C CA . LEU A 1 155 ? -28.116 14.245 27.085 1.00 69.38 155 LEU A CA 1
ATOM 1227 C C . LEU A 1 155 ? -28.471 14.146 25.601 1.00 69.38 155 LEU A C 1
ATOM 1229 O O . LEU A 1 155 ? -27.587 13.920 24.787 1.00 69.38 155 LEU A O 1
ATOM 1233 N N . PHE A 1 156 ? -29.737 14.350 25.240 1.00 72.38 156 PHE A N 1
ATOM 1234 C CA . PHE A 1 156 ? -30.178 14.344 23.849 1.00 72.38 156 PHE A CA 1
ATOM 1235 C C . PHE A 1 156 ? -29.486 15.443 23.039 1.00 72.38 156 PHE A C 1
ATOM 1237 O O . PHE A 1 156 ? -28.959 15.161 21.970 1.00 72.38 156 PHE A O 1
ATOM 1244 N N . VAL A 1 157 ? -29.420 16.672 23.553 1.00 75.00 157 VAL A N 1
ATOM 1245 C CA . VAL A 1 157 ? -28.710 17.783 22.904 1.00 75.00 157 VAL A CA 1
ATOM 1246 C C . VAL A 1 157 ? -27.221 17.469 22.777 1.00 75.00 157 VAL A C 1
ATOM 1248 O O . VAL A 1 157 ? -26.671 17.640 21.699 1.00 75.00 157 VAL A O 1
ATOM 1251 N N . ILE A 1 158 ? -26.582 16.943 23.824 1.00 73.25 158 ILE A N 1
ATOM 1252 C CA . ILE A 1 158 ? -25.164 16.554 23.794 1.00 73.25 158 ILE A CA 1
ATOM 1253 C C . ILE A 1 158 ? -24.906 15.461 22.750 1.00 73.25 158 ILE A C 1
ATOM 1255 O O . ILE A 1 158 ? -23.975 15.589 21.963 1.00 73.25 158 ILE A O 1
ATOM 1259 N N . PHE A 1 159 ? -25.733 14.414 22.697 1.00 72.56 159 PHE A N 1
ATOM 1260 C CA . PHE A 1 159 ? -25.592 13.354 21.697 1.00 72.56 159 PHE A CA 1
ATOM 1261 C C . PHE A 1 159 ? -25.854 13.854 20.276 1.00 72.56 159 PHE A C 1
ATOM 1263 O O . PHE A 1 159 ? -25.169 13.420 19.358 1.00 72.56 159 PHE A O 1
ATOM 1270 N N . ASN A 1 160 ? -26.792 14.785 20.081 1.00 73.12 160 ASN A N 1
ATOM 1271 C CA . ASN A 1 160 ? -27.006 15.406 18.774 1.00 73.12 160 ASN A CA 1
ATOM 1272 C C . ASN A 1 160 ? -25.854 16.338 18.386 1.00 73.12 160 ASN A C 1
ATOM 1274 O O . ASN A 1 160 ? -25.479 16.355 17.225 1.00 73.12 160 ASN A O 1
ATOM 1278 N N . LEU A 1 161 ? -25.258 17.073 19.328 1.00 71.31 161 LEU A N 1
ATOM 1279 C CA . LEU A 1 161 ? -24.066 17.886 19.070 1.00 71.31 161 LEU A CA 1
ATOM 1280 C C . LEU A 1 161 ? -22.855 17.011 18.725 1.00 71.31 161 LEU A C 1
ATOM 1282 O O . LEU A 1 161 ? -22.144 17.322 17.778 1.00 71.31 161 LEU A O 1
ATOM 1286 N N . LEU A 1 162 ? -22.668 15.888 19.426 1.00 71.19 162 LEU A N 1
ATOM 1287 C CA . LEU A 1 162 ? -21.678 14.866 19.067 1.00 71.19 162 LEU A CA 1
ATOM 1288 C C . LEU A 1 162 ? -21.969 14.261 17.686 1.00 71.19 162 LEU A C 1
ATOM 1290 O O . LEU A 1 162 ? -21.054 14.067 16.899 1.00 71.19 162 LEU A O 1
ATOM 1294 N N . GLY A 1 163 ? -23.239 14.006 17.363 1.00 68.62 163 GLY A N 1
ATOM 1295 C CA . GLY A 1 163 ? -23.651 13.528 16.042 1.00 68.62 163 GLY A CA 1
ATOM 1296 C C . GLY A 1 163 ? -23.416 14.553 14.928 1.00 68.62 163 GLY A C 1
ATOM 1297 O O . GLY A 1 163 ? -22.990 14.181 13.843 1.00 68.62 163 GLY A O 1
ATOM 1298 N N . LEU A 1 164 ? -23.636 15.844 15.197 1.00 71.56 164 LEU A N 1
ATOM 1299 C CA . LEU A 1 164 ? -23.364 16.953 14.274 1.00 71.56 164 LEU A CA 1
ATOM 1300 C C . LEU A 1 164 ? -21.867 17.237 14.119 1.00 71.56 164 LEU A C 1
ATOM 1302 O O . LEU A 1 164 ? -21.453 17.742 13.077 1.00 71.56 164 LEU A O 1
ATOM 1306 N N . ALA A 1 165 ? -21.048 16.878 15.109 1.00 69.88 165 ALA A N 1
ATOM 1307 C CA . ALA A 1 165 ? -19.599 16.961 14.986 1.00 69.88 165 ALA A CA 1
ATOM 1308 C C . ALA A 1 165 ? -19.076 16.057 13.861 1.00 69.88 165 ALA A C 1
ATOM 1310 O O . ALA A 1 165 ? -18.060 16.388 13.261 1.00 69.88 165 ALA A O 1
ATOM 1311 N N . PHE A 1 166 ? -19.776 14.970 13.514 1.00 67.44 166 PHE A N 1
ATOM 1312 C CA . PHE A 1 166 ? -19.377 14.055 12.441 1.00 67.44 166 PHE A CA 1
ATOM 1313 C C . PHE A 1 166 ? -19.351 14.707 11.052 1.00 67.44 166 PHE A C 1
ATOM 1315 O O . PHE A 1 166 ? -18.268 14.783 10.478 1.00 67.44 166 PHE A O 1
ATOM 1322 N N . PRO A 1 167 ? -20.462 15.236 10.503 1.00 68.06 167 PRO A N 1
ATOM 1323 C CA . PRO A 1 167 ? -20.436 15.884 9.193 1.00 68.06 167 PRO A CA 1
ATOM 1324 C C . PRO A 1 167 ? -19.528 17.119 9.166 1.00 68.06 167 PRO A C 1
ATOM 1326 O O . PRO A 1 167 ? -18.853 17.345 8.168 1.00 68.06 167 PRO A O 1
ATOM 1329 N N . ILE A 1 168 ? -19.448 17.878 10.267 1.00 70.81 168 ILE A N 1
ATOM 1330 C CA . ILE A 1 168 ? -18.523 19.018 10.382 1.00 70.81 168 ILE A CA 1
ATOM 1331 C C . ILE A 1 168 ? -17.073 18.538 10.286 1.00 70.81 168 ILE A C 1
ATOM 1333 O O . ILE A 1 168 ? -16.274 19.142 9.582 1.00 70.81 168 ILE A O 1
ATOM 1337 N N . SER A 1 169 ? -16.741 17.433 10.952 1.00 67.19 169 SER A N 1
ATO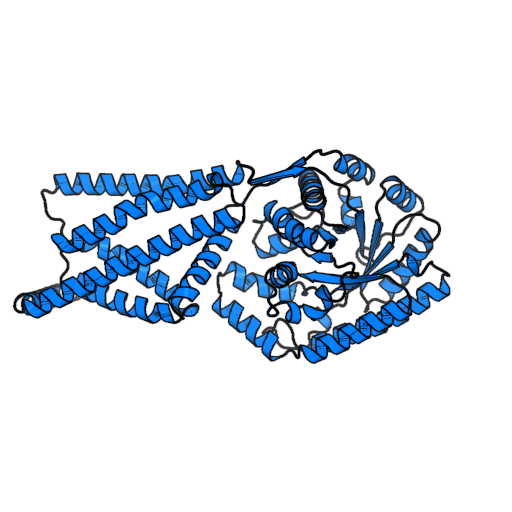M 1338 C CA . SER A 1 169 ? -15.406 16.838 10.893 1.00 67.19 169 SER A CA 1
ATOM 1339 C C . SER A 1 169 ? -15.042 16.370 9.491 1.00 67.19 169 SER A C 1
ATOM 1341 O O . SER A 1 169 ? -13.932 16.624 9.045 1.00 67.19 169 SER A O 1
ATOM 1343 N N . VAL A 1 170 ? -15.978 15.718 8.794 1.00 68.56 170 VAL A N 1
ATOM 1344 C CA . VAL A 1 170 ? -15.775 15.261 7.412 1.00 68.56 170 VAL A CA 1
ATOM 1345 C C . VAL A 1 170 ? -15.528 16.452 6.480 1.00 68.56 170 VAL A C 1
ATOM 1347 O O . VAL A 1 170 ? -14.574 16.413 5.712 1.00 68.56 170 VAL A O 1
ATOM 1350 N N . SER A 1 171 ? -16.329 17.522 6.587 1.00 72.06 171 SER A N 1
ATOM 1351 C CA . SER A 1 171 ? -16.138 18.748 5.788 1.00 72.06 171 SER A CA 1
ATOM 1352 C C . SER A 1 171 ? -14.790 19.400 6.088 1.00 72.06 171 SER A C 1
ATOM 1354 O O . SER A 1 171 ? -14.032 19.695 5.176 1.00 72.06 171 SER A O 1
ATOM 1356 N N . LEU A 1 172 ? -14.446 19.562 7.372 1.00 68.62 172 LEU A N 1
ATOM 1357 C CA . LEU A 1 172 ? -13.185 20.185 7.778 1.00 68.62 172 LEU A CA 1
ATOM 1358 C C . LEU A 1 172 ? -11.959 19.393 7.305 1.00 68.62 172 LEU A C 1
ATOM 1360 O O . LEU A 1 172 ? -10.976 20.018 6.928 1.00 68.62 172 LEU A O 1
ATOM 1364 N N . MET A 1 173 ? -12.001 18.057 7.314 1.00 67.69 173 MET A N 1
ATOM 1365 C CA . MET A 1 173 ? -10.894 17.226 6.815 1.00 67.69 173 MET A CA 1
ATOM 1366 C C . MET A 1 173 ? -10.737 17.290 5.291 1.00 67.69 173 MET A C 1
ATOM 1368 O O . MET A 1 173 ? -9.616 17.203 4.801 1.00 67.69 173 MET A O 1
ATOM 1372 N N . GLY A 1 174 ? -11.846 17.427 4.556 1.00 66.50 174 GLY A N 1
ATOM 1373 C CA . GLY A 1 174 ? -11.829 17.537 3.096 1.00 66.50 174 GLY A CA 1
ATOM 1374 C C . GLY A 1 174 ? -11.537 18.948 2.575 1.00 66.50 174 GLY A C 1
ATOM 1375 O O . GLY A 1 174 ? -11.183 19.100 1.414 1.00 66.50 174 GLY A O 1
ATOM 1376 N N . GLU A 1 175 ? -11.695 19.982 3.407 1.00 71.12 175 GLU A N 1
ATOM 1377 C CA . GLU A 1 175 ? -11.499 21.386 3.011 1.00 71.12 175 GLU A CA 1
ATOM 1378 C C . GLU A 1 175 ? -10.176 21.987 3.501 1.00 71.12 175 GLU A C 1
ATOM 1380 O O . GLU A 1 175 ? -9.682 22.931 2.886 1.00 71.12 175 GLU A O 1
ATOM 1385 N N . ASN A 1 176 ? -9.605 21.488 4.605 1.00 70.50 176 ASN A N 1
ATOM 1386 C CA . ASN A 1 176 ? -8.347 22.019 5.128 1.00 70.50 176 ASN A CA 1
ATOM 1387 C C . ASN A 1 176 ? -7.156 21.233 4.567 1.00 70.50 176 ASN A C 1
ATOM 1389 O O . ASN A 1 176 ? -7.068 20.023 4.795 1.00 70.50 176 ASN A O 1
ATOM 1393 N N . PRO A 1 177 ? -6.220 21.902 3.875 1.00 71.88 177 PRO A N 1
ATOM 1394 C CA . PRO A 1 177 ? -5.021 21.245 3.398 1.00 71.88 177 PRO A CA 1
ATOM 1395 C C . PRO A 1 177 ? -4.107 20.874 4.563 1.00 71.88 177 PRO A C 1
ATOM 1397 O O . PRO A 1 177 ? -3.833 21.685 5.449 1.00 71.88 177 PRO A O 1
ATOM 1400 N N . ILE A 1 178 ? -3.599 19.647 4.530 1.00 72.12 178 ILE A N 1
ATOM 1401 C CA . ILE A 1 178 ? -2.641 19.125 5.518 1.00 72.12 178 ILE A CA 1
ATOM 1402 C C . ILE A 1 178 ? -1.201 19.441 5.133 1.00 72.12 178 ILE A C 1
ATOM 1404 O O . ILE A 1 178 ? -0.307 19.469 5.977 1.00 72.12 178 ILE A O 1
ATOM 1408 N N . ALA A 1 179 ? -0.977 19.650 3.841 1.00 75.88 179 ALA A N 1
ATOM 1409 C CA . ALA A 1 179 ? 0.303 19.985 3.267 1.00 75.88 179 ALA A CA 1
ATOM 1410 C C . ALA A 1 179 ? 0.065 20.777 1.986 1.00 75.88 179 ALA A C 1
ATOM 1412 O O . ALA A 1 179 ? -0.856 20.481 1.225 1.00 75.88 179 ALA A O 1
ATOM 1413 N N . PHE A 1 180 ? 0.930 21.757 1.758 1.00 84.94 180 PHE A N 1
ATOM 1414 C CA . PHE A 1 180 ? 1.084 22.391 0.461 1.00 84.94 180 PHE A CA 1
ATOM 1415 C C . PHE A 1 180 ? 2.399 21.896 -0.127 1.00 84.94 180 PHE A C 1
ATOM 1417 O O . PHE A 1 180 ? 3.461 22.125 0.461 1.00 84.94 180 PHE A O 1
ATOM 1424 N N . ILE A 1 181 ? 2.323 21.196 -1.254 1.00 87.38 181 ILE A N 1
ATOM 1425 C CA . ILE A 1 181 ? 3.486 20.624 -1.925 1.00 87.38 181 ILE A CA 1
ATOM 1426 C C . ILE A 1 181 ? 3.844 21.501 -3.116 1.00 87.38 181 ILE A C 1
ATOM 1428 O O . ILE A 1 181 ? 2.998 21.781 -3.962 1.00 87.38 181 ILE A O 1
ATOM 1432 N N . GLN A 1 182 ? 5.092 21.960 -3.155 1.00 86.81 182 GLN A N 1
ATOM 1433 C CA . GLN A 1 182 ? 5.631 22.710 -4.286 1.00 86.81 182 GLN A CA 1
ATOM 1434 C C . GLN A 1 182 ? 6.146 21.748 -5.342 1.00 86.81 182 GLN A C 1
ATOM 1436 O O . GLN A 1 182 ? 6.740 20.728 -5.000 1.00 86.81 182 GLN A O 1
ATOM 1441 N N . ASN A 1 183 ? 5.956 22.104 -6.608 1.00 83.25 183 ASN A N 1
ATOM 1442 C CA . ASN A 1 183 ? 6.488 21.304 -7.697 1.00 83.25 183 ASN A CA 1
ATOM 1443 C C . ASN A 1 183 ? 8.026 21.278 -7.661 1.00 83.25 183 ASN A C 1
ATOM 1445 O O . ASN A 1 183 ? 8.670 22.293 -7.384 1.00 83.25 183 ASN A O 1
ATOM 1449 N N . GLN A 1 184 ? 8.592 20.110 -7.939 1.00 84.50 184 GLN A N 1
ATOM 1450 C CA . GLN A 1 184 ? 10.026 19.872 -8.080 1.00 84.50 184 GLN A CA 1
ATOM 1451 C C . GLN A 1 184 ? 10.263 19.090 -9.373 1.00 84.50 184 GLN A C 1
ATOM 1453 O O . GLN A 1 184 ? 9.333 18.534 -9.951 1.00 84.50 184 GLN A O 1
ATOM 1458 N N . GLU A 1 185 ? 11.503 19.063 -9.850 1.00 82.19 185 GLU A N 1
ATOM 1459 C CA . GLU A 1 185 ? 11.843 18.272 -11.032 1.00 82.19 185 GLU A CA 1
ATOM 1460 C C . GLU A 1 185 ? 11.896 16.782 -10.669 1.00 82.19 185 GLU A C 1
ATOM 1462 O O . GLU A 1 185 ? 12.568 16.394 -9.716 1.00 82.19 185 GLU A O 1
ATOM 1467 N N . ALA A 1 186 ? 11.197 15.957 -11.448 1.00 84.50 186 ALA A N 1
ATOM 1468 C CA . ALA A 1 186 ? 11.252 14.501 -11.385 1.00 84.50 186 ALA A CA 1
ATOM 1469 C C . ALA A 1 186 ? 11.266 13.936 -12.809 1.00 84.50 186 ALA A C 1
ATOM 1471 O O . ALA A 1 186 ? 10.708 14.541 -13.730 1.00 84.50 186 ALA A O 1
ATOM 1472 N N . THR A 1 187 ? 11.886 12.771 -12.997 1.00 88.12 187 THR A N 1
ATOM 1473 C CA . THR A 1 187 ? 11.877 12.098 -14.302 1.00 88.12 187 THR A CA 1
ATOM 1474 C C . THR A 1 187 ? 10.517 11.450 -14.504 1.00 88.12 187 THR A C 1
ATOM 1476 O O . THR A 1 187 ? 10.108 10.621 -13.697 1.00 88.12 187 THR A O 1
ATOM 1479 N N . ILE A 1 188 ? 9.806 11.807 -15.569 1.00 88.88 188 ILE A N 1
ATOM 1480 C CA . ILE A 1 188 ? 8.513 11.195 -15.887 1.00 88.88 188 ILE A CA 1
ATOM 1481 C C . ILE A 1 188 ? 8.729 10.146 -16.975 1.00 88.88 188 ILE A C 1
ATOM 1483 O O . ILE A 1 188 ? 9.242 10.454 -18.049 1.00 88.88 188 ILE A O 1
ATOM 1487 N N . GLU A 1 189 ? 8.321 8.913 -16.696 1.00 91.69 189 GLU A N 1
ATOM 1488 C CA . GLU A 1 189 ? 8.340 7.798 -17.638 1.00 91.69 189 GLU A CA 1
ATOM 1489 C C . GLU A 1 189 ? 6.908 7.417 -18.018 1.00 91.69 189 GLU A C 1
ATOM 1491 O O . GLU A 1 189 ? 6.026 7.317 -17.163 1.00 91.69 189 GLU A O 1
ATOM 1496 N N . ILE A 1 190 ? 6.667 7.160 -19.301 1.00 89.69 190 ILE A N 1
ATOM 1497 C CA . ILE A 1 190 ? 5.381 6.650 -19.778 1.00 89.69 190 ILE A CA 1
ATOM 1498 C C . ILE A 1 190 ? 5.473 5.142 -19.946 1.00 89.69 190 ILE A C 1
ATOM 1500 O O . ILE A 1 190 ? 6.342 4.633 -20.653 1.00 89.69 190 ILE A O 1
ATOM 1504 N N . GLU A 1 191 ? 4.541 4.426 -19.330 1.00 92.19 191 GLU A N 1
ATOM 1505 C CA . GLU A 1 191 ? 4.460 2.982 -19.459 1.00 92.19 191 GLU A CA 1
ATOM 1506 C C . GLU A 1 191 ? 3.839 2.577 -20.797 1.00 92.19 191 GLU A C 1
ATOM 1508 O O . GLU A 1 191 ? 2.709 2.954 -21.127 1.00 92.19 191 GLU A O 1
ATOM 1513 N N . VAL A 1 192 ? 4.576 1.767 -21.553 1.00 93.19 192 VAL A N 1
ATOM 1514 C CA . VAL A 1 192 ? 4.160 1.221 -22.843 1.00 93.19 192 VAL A CA 1
ATOM 1515 C C . VAL A 1 192 ? 3.945 -0.282 -22.690 1.00 93.19 192 VAL A C 1
ATOM 1517 O O . VAL A 1 192 ? 4.921 -1.034 -22.652 1.00 93.19 192 VAL A O 1
ATOM 1520 N N . PRO A 1 193 ? 2.690 -0.746 -22.584 1.00 91.94 193 PRO A N 1
ATOM 1521 C CA . PRO A 1 193 ? 2.397 -2.170 -22.612 1.00 91.94 193 PRO A CA 1
ATOM 1522 C C . PRO A 1 193 ? 2.699 -2.744 -24.000 1.00 91.94 193 PRO A C 1
ATOM 1524 O O . PRO A 1 193 ? 2.268 -2.209 -25.023 1.00 91.94 193 PRO A O 1
ATOM 1527 N N . LEU A 1 194 ? 3.477 -3.826 -24.034 1.00 93.25 194 LEU A N 1
ATOM 1528 C CA . LEU A 1 194 ? 3.915 -4.480 -25.272 1.00 93.25 194 LEU A CA 1
ATOM 1529 C C . LEU A 1 194 ? 3.103 -5.737 -25.606 1.00 93.25 194 LEU A C 1
ATOM 1531 O O . LEU A 1 194 ? 3.448 -6.484 -26.522 1.00 93.25 194 LEU A O 1
ATOM 1535 N N . ASP A 1 195 ? 2.016 -5.993 -24.886 1.00 88.38 195 ASP A N 1
ATOM 1536 C CA . ASP A 1 195 ? 1.095 -7.086 -25.181 1.00 88.38 195 ASP A CA 1
ATOM 1537 C C . ASP A 1 195 ? 0.220 -6.762 -26.406 1.00 88.38 195 ASP A C 1
ATOM 1539 O O . ASP A 1 195 ? -0.121 -5.610 -26.674 1.00 88.38 195 ASP A O 1
ATOM 1543 N N . ASN A 1 196 ? -0.207 -7.784 -27.152 1.00 81.69 196 ASN A N 1
ATOM 1544 C CA . ASN A 1 196 ? -0.988 -7.578 -28.383 1.00 81.69 196 ASN A CA 1
ATOM 1545 C C . ASN A 1 196 ? -2.290 -6.784 -28.197 1.00 81.69 196 ASN A C 1
ATOM 1547 O O . ASN A 1 196 ? -2.793 -6.214 -29.163 1.00 81.69 196 ASN A O 1
ATOM 1551 N N . SER A 1 197 ? -2.896 -6.808 -27.005 1.00 80.00 197 SER A N 1
ATOM 1552 C CA . SER A 1 197 ? -4.223 -6.219 -26.812 1.00 80.00 197 SER A CA 1
ATOM 1553 C C . SER A 1 197 ? -4.188 -4.697 -26.695 1.00 80.00 197 SER A C 1
ATOM 1555 O O . SER A 1 197 ? -5.181 -4.042 -27.023 1.00 80.00 197 SER A O 1
ATOM 1557 N N . THR A 1 198 ? -3.048 -4.138 -26.280 1.00 81.88 198 THR A N 1
ATOM 1558 C CA . THR A 1 198 ? -2.880 -2.698 -26.062 1.00 81.88 198 THR A CA 1
ATOM 1559 C C . THR A 1 198 ? -1.661 -2.099 -26.767 1.00 81.88 198 THR A C 1
ATOM 1561 O O . THR A 1 198 ? -1.373 -0.918 -26.590 1.00 81.88 198 THR A O 1
ATOM 1564 N N . TYR A 1 199 ? -0.992 -2.876 -27.624 1.00 88.56 199 TYR A N 1
ATOM 1565 C CA . TYR A 1 199 ? 0.187 -2.441 -28.365 1.00 88.56 199 TYR A CA 1
ATOM 1566 C C . TYR A 1 199 ? -0.064 -1.209 -29.248 1.00 88.56 199 TYR A C 1
ATOM 1568 O O . TYR A 1 199 ? -1.027 -1.142 -30.019 1.00 88.56 199 TYR A O 1
ATOM 1576 N N . ILE A 1 200 ? 0.869 -0.261 -29.170 1.00 88.88 200 ILE A N 1
ATOM 1577 C CA . ILE A 1 200 ? 0.969 0.910 -30.040 1.00 88.88 200 ILE A CA 1
ATOM 1578 C C . ILE A 1 200 ? 2.314 0.839 -30.767 1.00 88.88 200 ILE A C 1
ATOM 1580 O O . ILE A 1 200 ? 3.356 0.675 -30.134 1.00 88.88 200 ILE A O 1
ATOM 1584 N N . GLU A 1 201 ? 2.286 0.970 -32.093 1.00 90.81 201 GLU A N 1
ATOM 1585 C CA . GLU A 1 201 ? 3.490 0.966 -32.930 1.00 90.81 201 GLU A CA 1
ATOM 1586 C C . GLU A 1 201 ? 4.286 2.280 -32.759 1.00 90.81 201 GLU A C 1
ATOM 1588 O O . GLU A 1 201 ? 3.681 3.361 -32.770 1.00 90.81 201 GLU A O 1
ATOM 1593 N N . PRO A 1 202 ? 5.628 2.228 -32.635 1.00 92.06 202 PRO A N 1
ATOM 1594 C CA . PRO A 1 202 ? 6.465 3.418 -32.500 1.00 92.06 202 PRO A CA 1
ATOM 1595 C C . PRO A 1 202 ? 6.607 4.156 -33.841 1.00 92.06 202 PRO A C 1
ATOM 1597 O O . PRO A 1 202 ? 7.551 3.945 -34.604 1.00 92.06 202 PRO A O 1
ATOM 1600 N N . THR A 1 203 ? 5.667 5.047 -34.157 1.00 92.00 203 THR A N 1
ATOM 1601 C CA . THR A 1 203 ? 5.777 5.915 -35.340 1.00 92.00 203 THR A CA 1
ATOM 1602 C C . THR A 1 203 ? 6.745 7.072 -35.091 1.00 92.00 203 THR A C 1
ATOM 1604 O O . THR A 1 203 ? 6.890 7.543 -33.966 1.00 92.00 203 THR A O 1
ATOM 1607 N N . SER A 1 204 ? 7.365 7.608 -36.149 1.00 89.75 204 SER A N 1
ATOM 1608 C CA . SER A 1 204 ? 8.290 8.747 -36.015 1.00 89.75 204 SER A CA 1
ATOM 1609 C C . SER A 1 204 ? 7.642 9.959 -35.339 1.00 89.75 204 SER A C 1
ATOM 1611 O O . SER A 1 204 ? 8.268 10.600 -34.511 1.00 89.75 204 SER A O 1
ATOM 1613 N N . THR A 1 205 ? 6.368 10.234 -35.638 1.00 88.12 205 THR A N 1
ATOM 1614 C CA . THR A 1 205 ? 5.628 11.340 -35.014 1.00 88.12 205 THR A CA 1
ATOM 1615 C C . THR A 1 205 ? 5.446 11.135 -33.514 1.00 88.12 205 THR A C 1
ATOM 1617 O O . THR A 1 205 ? 5.569 12.085 -32.758 1.00 88.12 205 THR A O 1
ATOM 1620 N N . LEU A 1 206 ? 5.168 9.900 -33.082 1.00 88.88 206 LEU A N 1
ATOM 1621 C CA . LEU A 1 206 ? 4.987 9.582 -31.668 1.00 88.88 206 LEU A CA 1
ATOM 1622 C C . LEU A 1 206 ? 6.307 9.720 -30.902 1.00 88.88 206 LEU A C 1
ATOM 1624 O O . LEU A 1 206 ? 6.330 10.294 -29.819 1.00 88.88 206 LEU A O 1
ATOM 1628 N N . ILE A 1 207 ? 7.403 9.233 -31.486 1.00 90.19 207 ILE A N 1
ATOM 1629 C CA . ILE A 1 207 ? 8.749 9.370 -30.921 1.00 90.19 207 ILE A CA 1
ATOM 1630 C C . ILE A 1 207 ? 9.152 10.848 -30.811 1.00 90.19 207 ILE A C 1
ATOM 1632 O O . ILE A 1 207 ? 9.619 11.266 -29.752 1.00 90.19 207 ILE A O 1
ATOM 1636 N N . ASP A 1 208 ? 8.903 11.648 -31.852 1.00 88.31 208 ASP A N 1
ATOM 1637 C CA . ASP A 1 208 ? 9.156 13.093 -31.832 1.00 88.31 208 ASP A CA 1
ATOM 1638 C C . ASP A 1 208 ? 8.332 13.790 -30.731 1.00 88.31 208 ASP A C 1
ATOM 1640 O O . ASP A 1 208 ? 8.865 14.617 -29.992 1.00 88.31 208 ASP A O 1
ATOM 1644 N N . ASP A 1 209 ? 7.053 13.434 -30.570 1.00 85.62 209 ASP A N 1
ATOM 1645 C CA . ASP A 1 209 ? 6.173 14.001 -29.538 1.00 85.62 209 ASP A CA 1
ATOM 1646 C C . ASP A 1 209 ? 6.635 13.644 -28.112 1.00 85.62 209 ASP A C 1
ATOM 1648 O O . ASP A 1 209 ? 6.620 14.500 -27.218 1.00 85.62 209 ASP A O 1
ATOM 1652 N N . ILE A 1 210 ? 7.079 12.402 -27.887 1.00 86.62 210 ILE A N 1
ATOM 1653 C CA . ILE A 1 210 ? 7.650 11.956 -26.604 1.00 86.62 210 ILE A CA 1
ATOM 1654 C C . ILE A 1 210 ? 8.935 12.734 -26.303 1.00 86.62 210 ILE A C 1
ATOM 1656 O O . ILE A 1 210 ? 9.086 13.272 -25.203 1.00 86.62 210 ILE A O 1
ATOM 1660 N N . GLN A 1 211 ? 9.825 12.861 -27.291 1.00 87.50 211 GLN A N 1
ATOM 1661 C CA . GLN A 1 211 ? 11.086 13.584 -27.144 1.00 87.50 211 GLN A CA 1
ATOM 1662 C C . GLN A 1 211 ? 10.863 15.077 -26.864 1.00 87.50 211 GLN A C 1
ATOM 1664 O O . GLN A 1 211 ? 11.510 15.638 -25.982 1.00 87.50 211 GLN A O 1
ATOM 1669 N N . LEU A 1 212 ? 9.925 15.723 -27.567 1.00 85.62 212 LEU A N 1
ATOM 1670 C CA . LEU A 1 212 ? 9.559 17.125 -27.335 1.00 85.62 212 LEU A CA 1
ATOM 1671 C C . LEU A 1 212 ? 8.971 17.360 -25.938 1.00 85.62 212 LEU A C 1
ATOM 1673 O O . LEU A 1 212 ? 9.133 18.449 -25.389 1.00 85.62 212 LEU A O 1
ATOM 1677 N N . SER A 1 213 ? 8.301 16.354 -25.373 1.00 82.06 213 SER A N 1
ATOM 1678 C CA . SER A 1 213 ? 7.721 16.416 -24.026 1.00 82.06 213 SER A CA 1
ATOM 1679 C C . SER A 1 213 ? 8.754 16.170 -22.918 1.00 82.06 213 SER A C 1
ATOM 1681 O O . SER A 1 213 ? 8.475 16.463 -21.759 1.00 82.06 213 SER A O 1
ATOM 1683 N N . GLY A 1 214 ? 9.940 15.650 -23.257 1.00 84.94 214 GLY A N 1
ATOM 1684 C CA . GLY A 1 214 ? 10.990 15.314 -22.292 1.00 84.94 214 GLY A CA 1
ATOM 1685 C C . GLY A 1 214 ? 10.683 14.078 -21.439 1.00 84.94 214 GLY A C 1
ATOM 1686 O O . GLY A 1 214 ? 11.256 13.931 -20.361 1.00 84.94 214 GLY A O 1
ATOM 1687 N N . PHE A 1 215 ? 9.773 13.209 -21.887 1.00 87.44 215 PHE A N 1
ATOM 1688 C CA . PHE A 1 215 ? 9.409 11.991 -21.162 1.00 87.44 215 PHE A CA 1
ATOM 1689 C C . PHE A 1 215 ? 10.312 10.813 -21.520 1.00 87.44 215 PHE A C 1
ATOM 1691 O O . PHE A 1 215 ? 10.711 10.644 -22.671 1.00 87.44 215 PHE A O 1
ATOM 1698 N N . GLY A 1 216 ? 10.584 9.976 -20.521 1.00 91.19 216 GLY A N 1
ATOM 1699 C CA . GLY A 1 216 ? 11.159 8.649 -20.704 1.00 91.19 216 GLY A CA 1
ATOM 1700 C C . GLY A 1 216 ? 10.102 7.606 -21.065 1.00 91.19 216 GLY A C 1
ATOM 1701 O O . GLY A 1 216 ? 8.893 7.852 -21.001 1.00 91.19 216 GLY A O 1
ATOM 1702 N N . LEU A 1 217 ? 10.559 6.408 -21.407 1.00 92.88 217 LEU A N 1
ATOM 1703 C CA . LEU A 1 217 ? 9.724 5.258 -21.736 1.00 92.88 217 LEU A CA 1
ATOM 1704 C C . LEU A 1 217 ? 9.995 4.104 -20.781 1.00 92.88 217 LEU A C 1
ATOM 1706 O O . LEU A 1 217 ? 11.144 3.724 -20.591 1.00 92.88 217 LEU A O 1
ATOM 1710 N N . ASN A 1 218 ? 8.928 3.511 -20.254 1.00 94.50 218 ASN A N 1
ATOM 1711 C CA . ASN A 1 218 ? 8.960 2.274 -19.485 1.00 94.50 218 ASN A CA 1
ATOM 1712 C C . ASN A 1 218 ? 8.264 1.165 -20.280 1.00 94.50 218 ASN A C 1
ATOM 1714 O O . ASN A 1 218 ? 7.036 1.080 -20.317 1.00 94.50 218 ASN A O 1
ATOM 1718 N N . LEU A 1 219 ? 9.049 0.338 -20.964 1.00 94.81 219 LEU A N 1
ATOM 1719 C CA . LEU A 1 219 ? 8.566 -0.726 -21.837 1.00 94.81 219 LEU A CA 1
ATOM 1720 C C . LEU A 1 219 ? 8.179 -1.946 -20.994 1.00 94.81 219 LEU A C 1
ATOM 1722 O O . LEU A 1 219 ? 9.038 -2.632 -20.439 1.00 94.81 219 LEU A O 1
ATOM 1726 N N . LEU A 1 220 ? 6.879 -2.215 -20.889 1.00 94.19 220 LEU A N 1
ATOM 1727 C CA . LEU A 1 220 ? 6.337 -3.314 -20.095 1.00 94.19 220 LEU A CA 1
ATOM 1728 C C . LEU A 1 220 ? 6.241 -4.582 -20.947 1.00 94.19 220 LEU A C 1
ATOM 1730 O O . LEU A 1 220 ? 5.416 -4.662 -21.861 1.00 94.19 220 LEU A O 1
ATOM 1734 N N . ILE A 1 221 ? 7.043 -5.588 -20.603 1.00 94.19 221 ILE A N 1
ATOM 1735 C CA . ILE A 1 221 ? 7.047 -6.897 -21.266 1.00 94.19 221 ILE A CA 1
ATOM 1736 C C . ILE A 1 221 ? 6.409 -7.968 -20.382 1.00 94.19 221 ILE A C 1
ATOM 1738 O O . ILE A 1 221 ? 6.683 -8.029 -19.183 1.00 94.19 221 ILE A O 1
ATOM 1742 N N . ASP A 1 222 ? 5.600 -8.848 -20.975 1.00 90.38 222 ASP A N 1
ATOM 1743 C CA . ASP A 1 222 ? 5.260 -10.138 -20.364 1.00 90.38 222 ASP A CA 1
ATOM 1744 C C . ASP A 1 222 ? 6.286 -11.175 -20.827 1.00 90.38 222 ASP A C 1
ATOM 1746 O O . ASP A 1 222 ? 6.405 -11.454 -22.021 1.00 90.38 222 ASP A O 1
ATOM 1750 N N . GLU A 1 223 ? 7.030 -11.758 -19.887 1.00 86.44 223 GLU A N 1
ATOM 1751 C CA . GLU A 1 223 ? 8.063 -12.752 -20.201 1.00 86.44 223 GLU A CA 1
ATOM 1752 C C . GLU A 1 223 ? 7.502 -13.966 -20.958 1.00 86.44 223 GLU A C 1
ATOM 1754 O O . GLU A 1 223 ? 8.212 -14.544 -21.784 1.00 86.44 223 GLU A O 1
ATOM 1759 N N . ASN A 1 224 ? 6.226 -14.311 -20.751 1.00 84.81 224 ASN A N 1
ATOM 1760 C CA . ASN A 1 224 ? 5.602 -15.470 -21.390 1.00 84.81 224 ASN A CA 1
ATOM 1761 C C . ASN A 1 224 ? 5.064 -15.188 -22.802 1.00 84.81 224 ASN A C 1
ATOM 1763 O O . ASN A 1 224 ? 4.683 -16.137 -23.494 1.00 84.81 224 ASN A O 1
ATOM 1767 N N . ASP A 1 225 ? 4.992 -13.924 -23.229 1.00 88.44 225 ASP A N 1
ATOM 1768 C CA . ASP A 1 225 ? 4.434 -13.539 -24.525 1.00 88.44 225 ASP A CA 1
ATOM 1769 C C . ASP A 1 225 ? 5.544 -13.232 -25.542 1.00 88.44 225 ASP A C 1
ATOM 1771 O O . ASP A 1 225 ? 6.165 -12.170 -25.538 1.00 88.44 225 ASP A O 1
ATOM 1775 N N . GLU A 1 226 ? 5.770 -14.158 -26.478 1.00 89.38 226 GLU A N 1
ATOM 1776 C CA . GLU A 1 226 ? 6.731 -13.990 -27.582 1.00 89.38 226 GLU A CA 1
ATOM 1777 C C . GLU A 1 226 ? 6.439 -12.754 -28.456 1.00 89.38 226 GLU A C 1
ATOM 1779 O O . GLU A 1 226 ? 7.350 -12.184 -29.065 1.00 89.38 226 GLU A O 1
ATOM 1784 N N . THR A 1 227 ? 5.185 -12.293 -28.514 1.00 91.94 227 THR A N 1
ATOM 1785 C CA . THR A 1 227 ? 4.859 -11.061 -29.243 1.00 91.94 227 THR A CA 1
ATOM 1786 C C . THR A 1 227 ? 5.326 -9.812 -28.502 1.00 91.94 227 THR A C 1
ATOM 1788 O O . THR A 1 227 ? 5.864 -8.915 -29.148 1.00 91.94 227 THR A O 1
ATOM 1791 N N . SER A 1 228 ? 5.277 -9.794 -27.165 1.00 92.88 228 SER A N 1
ATOM 1792 C CA . SER A 1 228 ? 5.858 -8.708 -26.362 1.00 92.88 228 SER A CA 1
ATOM 1793 C C . SER A 1 228 ? 7.361 -8.566 -26.571 1.00 92.88 228 SER A C 1
ATOM 1795 O O . SER A 1 228 ? 7.862 -7.448 -26.661 1.00 92.88 228 SER A O 1
ATOM 1797 N N . TRP A 1 229 ? 8.078 -9.679 -26.740 1.00 92.56 229 TRP A N 1
ATOM 1798 C CA . TRP A 1 229 ? 9.503 -9.663 -27.082 1.00 92.56 229 TRP A CA 1
ATOM 1799 C C . TRP A 1 229 ? 9.777 -9.076 -28.474 1.00 92.56 229 TRP A C 1
ATOM 1801 O O . TRP A 1 229 ? 10.755 -8.352 -28.664 1.00 92.56 229 TRP A O 1
ATOM 1811 N N . THR A 1 230 ? 8.902 -9.347 -29.444 1.00 92.56 230 THR A N 1
ATOM 1812 C CA . THR A 1 230 ? 9.008 -8.765 -30.794 1.00 92.56 230 THR A CA 1
ATOM 1813 C C . THR A 1 230 ? 8.744 -7.258 -30.757 1.00 92.56 230 THR A C 1
ATOM 1815 O O . THR A 1 230 ? 9.535 -6.475 -31.275 1.00 92.56 230 THR A O 1
ATOM 1818 N N . HIS A 1 231 ? 7.695 -6.835 -30.056 1.00 94.75 231 HIS A N 1
ATOM 1819 C CA . HIS A 1 231 ? 7.355 -5.425 -29.884 1.00 94.75 231 HIS A CA 1
ATOM 1820 C C . HIS A 1 231 ? 8.406 -4.639 -29.089 1.00 94.75 231 HIS A C 1
ATOM 1822 O O . HIS A 1 231 ? 8.641 -3.468 -29.387 1.00 94.75 231 HIS A O 1
ATOM 1828 N N . LEU A 1 232 ? 9.072 -5.273 -28.114 1.00 93.50 232 LEU A N 1
ATOM 1829 C CA . LEU A 1 232 ? 10.220 -4.688 -27.415 1.00 93.50 232 LEU A CA 1
ATOM 1830 C C . LEU A 1 232 ? 11.326 -4.332 -28.410 1.00 93.50 232 LEU A C 1
ATOM 1832 O O . LEU A 1 232 ? 11.854 -3.223 -28.375 1.00 93.50 232 LEU A O 1
ATOM 1836 N N . SER A 1 233 ? 11.639 -5.255 -29.321 1.00 91.94 233 SER A N 1
ATOM 1837 C CA . SER A 1 233 ? 12.617 -5.023 -30.383 1.00 91.94 233 SER A CA 1
ATOM 1838 C C . SER A 1 233 ? 12.235 -3.829 -31.262 1.00 91.94 233 SER A C 1
ATOM 1840 O O . SER A 1 233 ? 13.090 -3.001 -31.575 1.00 91.94 233 SER A O 1
ATOM 1842 N N . ASP A 1 234 ? 10.963 -3.705 -31.638 1.00 92.38 234 ASP A N 1
ATOM 1843 C CA . ASP A 1 234 ? 10.489 -2.594 -32.471 1.00 92.38 234 ASP A CA 1
ATOM 1844 C C . ASP A 1 234 ? 10.658 -1.239 -31.767 1.00 92.38 234 ASP A C 1
ATOM 1846 O O . ASP A 1 234 ? 11.205 -0.300 -32.350 1.00 92.38 234 ASP A O 1
ATOM 1850 N N . TRP A 1 235 ? 10.264 -1.154 -30.493 1.00 93.00 235 TRP A N 1
ATOM 1851 C CA . TRP A 1 235 ? 10.411 0.060 -29.686 1.00 93.00 235 TRP A CA 1
ATOM 1852 C C . TRP A 1 235 ? 11.873 0.425 -29.428 1.00 93.00 235 TRP A C 1
ATOM 1854 O O . TRP A 1 235 ? 12.250 1.575 -29.644 1.00 93.00 235 TRP A O 1
ATOM 1864 N N . MET A 1 236 ? 12.714 -0.538 -29.044 1.00 90.62 236 MET A N 1
ATOM 1865 C CA . MET A 1 236 ? 14.141 -0.286 -28.808 1.00 90.62 236 MET A CA 1
ATOM 1866 C C . MET A 1 236 ? 14.871 0.156 -30.080 1.00 90.62 236 MET A C 1
ATOM 1868 O O . MET A 1 236 ? 15.727 1.037 -30.026 1.00 90.62 236 MET A O 1
ATOM 1872 N N . ASN A 1 237 ? 14.523 -0.403 -31.244 1.00 90.19 237 ASN A N 1
ATOM 1873 C CA . ASN A 1 237 ? 15.083 0.042 -32.521 1.00 90.19 237 ASN A CA 1
ATOM 1874 C C . ASN A 1 237 ? 14.666 1.477 -32.866 1.00 90.19 237 ASN A C 1
ATOM 1876 O O . ASN A 1 237 ? 15.485 2.239 -33.382 1.00 90.19 237 ASN A O 1
ATOM 1880 N N . ALA A 1 238 ? 13.414 1.848 -32.585 1.00 90.31 238 ALA A N 1
ATOM 1881 C CA . ALA A 1 238 ? 12.905 3.190 -32.847 1.00 90.31 238 ALA A CA 1
ATOM 1882 C C . ALA A 1 238 ? 13.552 4.258 -31.946 1.00 90.31 238 ALA A C 1
ATOM 1884 O O . ALA A 1 238 ? 13.757 5.387 -32.392 1.00 90.31 238 ALA A O 1
ATOM 1885 N N . THR A 1 239 ? 13.914 3.910 -30.708 1.00 90.06 239 THR A N 1
ATOM 1886 C CA . THR A 1 239 ? 14.493 4.849 -29.731 1.00 90.06 239 THR A CA 1
ATOM 1887 C C . THR A 1 239 ? 16.022 4.893 -29.737 1.00 90.06 239 THR A C 1
ATOM 1889 O O . THR A 1 239 ? 16.593 5.846 -29.214 1.00 90.06 239 THR A O 1
ATOM 1892 N N . ASN A 1 240 ? 16.706 3.928 -30.363 1.00 86.38 240 ASN A N 1
ATOM 1893 C CA . ASN A 1 240 ? 18.172 3.786 -30.331 1.00 86.38 240 ASN A CA 1
ATOM 1894 C C . ASN A 1 240 ? 18.949 5.044 -30.777 1.00 86.38 240 ASN A C 1
ATOM 1896 O O . ASN A 1 240 ? 20.059 5.294 -30.319 1.00 86.38 240 ASN A O 1
ATOM 1900 N N . SER A 1 241 ? 18.384 5.849 -31.681 1.00 84.25 241 SER A N 1
ATOM 1901 C CA . SER A 1 241 ? 19.004 7.095 -32.159 1.00 84.25 241 SER A CA 1
ATOM 1902 C C . SER A 1 241 ? 18.457 8.364 -31.498 1.00 84.25 241 SER A C 1
ATOM 1904 O O . SER A 1 241 ? 18.661 9.456 -32.028 1.00 84.25 241 SER A O 1
ATOM 1906 N N . THR A 1 242 ? 17.724 8.233 -30.394 1.00 87.38 242 THR A N 1
ATOM 1907 C CA . THR A 1 242 ? 17.067 9.341 -29.685 1.00 87.38 242 THR A CA 1
ATOM 1908 C C . THR A 1 242 ? 17.691 9.564 -28.309 1.00 87.38 242 THR A C 1
ATOM 1910 O O . THR A 1 242 ? 18.434 8.724 -27.813 1.00 87.38 242 THR A O 1
ATOM 1913 N N . GLU A 1 243 ? 17.387 10.702 -27.685 1.00 86.75 243 GLU A N 1
ATOM 1914 C CA . GLU A 1 243 ? 17.809 11.015 -26.308 1.00 86.75 243 GLU A CA 1
ATOM 1915 C C . GLU A 1 243 ? 16.785 10.542 -25.256 1.00 86.75 243 GLU A C 1
ATOM 1917 O O . GLU A 1 243 ? 16.908 10.868 -24.077 1.00 86.75 243 GLU A O 1
ATOM 1922 N N . ILE A 1 244 ? 15.756 9.797 -25.674 1.00 88.88 244 ILE A N 1
ATOM 1923 C CA . ILE A 1 244 ? 14.697 9.305 -24.790 1.00 88.88 244 ILE A CA 1
ATOM 1924 C C . ILE A 1 244 ? 15.291 8.250 -23.851 1.00 88.88 244 ILE A C 1
ATOM 1926 O O . ILE A 1 244 ? 15.853 7.254 -24.309 1.00 88.88 244 ILE A O 1
ATOM 1930 N N . SER A 1 245 ? 15.142 8.439 -22.537 1.00 89.62 245 SER A N 1
ATOM 1931 C CA . SER A 1 245 ? 15.510 7.412 -21.562 1.00 89.62 245 SER A CA 1
ATOM 1932 C C . SER A 1 245 ? 14.571 6.215 -21.688 1.00 89.62 245 SER A C 1
ATOM 1934 O O . SER A 1 245 ? 13.352 6.371 -21.755 1.00 89.62 245 SER A O 1
ATOM 1936 N N . VAL A 1 246 ? 15.136 5.009 -21.729 1.00 91.38 246 VAL A N 1
ATOM 1937 C CA . VAL A 1 246 ? 14.367 3.769 -21.853 1.00 91.38 246 VAL A CA 1
ATOM 1938 C C . VAL A 1 246 ? 14.635 2.893 -20.642 1.00 91.38 246 VAL A C 1
ATOM 1940 O O . VAL A 1 246 ? 15.782 2.599 -20.304 1.00 91.38 246 VAL A O 1
ATOM 1943 N N . SER A 1 247 ? 13.560 2.447 -20.015 1.00 93.88 247 SER A N 1
ATOM 1944 C CA . SER A 1 247 ? 13.547 1.406 -19.005 1.00 93.88 247 SER A CA 1
ATOM 1945 C C . SER A 1 247 ? 12.693 0.235 -19.491 1.00 93.88 247 SER A C 1
ATOM 1947 O O . SER A 1 247 ? 11.786 0.393 -20.312 1.00 93.88 247 SER A O 1
ATOM 1949 N N . VAL A 1 248 ? 13.015 -0.969 -19.028 1.00 94.69 248 VAL A N 1
ATOM 1950 C CA . VAL A 1 248 ? 12.258 -2.188 -19.327 1.00 94.69 248 VAL A CA 1
ATOM 1951 C C . VAL A 1 248 ? 11.734 -2.740 -18.015 1.00 94.69 248 VAL A C 1
ATOM 1953 O O . VAL A 1 248 ? 12.519 -3.077 -17.132 1.00 94.69 248 VAL A O 1
ATOM 1956 N N . LEU A 1 249 ? 10.414 -2.857 -17.890 1.00 95.12 249 LEU A N 1
ATOM 1957 C CA . LEU A 1 249 ? 9.765 -3.518 -16.766 1.00 95.12 249 LEU A CA 1
ATOM 1958 C C . LEU A 1 249 ? 9.368 -4.930 -17.189 1.00 95.12 249 LEU A C 1
ATOM 1960 O O . LEU A 1 249 ? 8.457 -5.126 -17.996 1.00 95.12 249 LEU A O 1
ATOM 1964 N N . MET A 1 250 ? 10.055 -5.921 -16.632 1.00 94.81 250 MET A N 1
ATOM 1965 C CA . MET A 1 250 ? 9.767 -7.323 -16.882 1.00 94.81 250 MET A CA 1
ATOM 1966 C C . MET A 1 250 ? 8.705 -7.821 -15.917 1.00 94.81 250 MET A C 1
ATOM 1968 O O . MET A 1 250 ? 8.917 -7.872 -14.705 1.00 94.81 250 MET A O 1
ATOM 1972 N N . LYS A 1 251 ? 7.569 -8.228 -16.475 1.00 92.56 251 LYS A N 1
ATOM 1973 C CA . LYS A 1 251 ? 6.455 -8.794 -15.734 1.00 92.56 251 LYS A CA 1
ATOM 1974 C C . LYS A 1 251 ? 6.357 -10.288 -15.975 1.00 92.56 251 LYS A C 1
ATOM 1976 O O . LYS A 1 251 ? 6.407 -10.767 -17.106 1.00 92.56 251 LYS A O 1
ATOM 1981 N N . THR A 1 252 ? 6.157 -11.028 -14.893 1.00 86.75 252 THR A N 1
ATOM 1982 C CA . THR A 1 252 ? 5.711 -12.418 -14.966 1.00 86.75 252 THR A CA 1
ATOM 1983 C C . THR A 1 252 ? 4.205 -12.478 -14.773 1.00 86.75 252 THR A C 1
ATOM 1985 O O . THR A 1 252 ? 3.629 -11.768 -13.945 1.00 86.75 252 THR A O 1
ATOM 1988 N N . ASN A 1 253 ? 3.529 -13.361 -15.509 1.00 82.31 253 ASN A N 1
ATOM 1989 C CA . ASN A 1 253 ? 2.136 -13.673 -15.221 1.00 82.31 253 ASN A CA 1
ATOM 1990 C C . ASN A 1 253 ? 2.046 -14.525 -13.943 1.00 82.31 253 ASN A C 1
ATOM 1992 O O . ASN A 1 253 ? 1.811 -15.735 -13.986 1.00 82.31 253 ASN A O 1
ATOM 1996 N N . ARG A 1 254 ? 2.223 -13.873 -12.791 1.00 84.25 254 ARG A N 1
ATOM 1997 C CA . ARG A 1 254 ? 2.202 -14.471 -11.451 1.00 84.25 254 ARG A CA 1
ATOM 1998 C C . ARG A 1 254 ? 0.949 -15.318 -11.207 1.00 84.25 254 ARG A C 1
ATOM 2000 O O . ARG A 1 254 ? 1.052 -16.417 -10.678 1.00 84.25 254 ARG A O 1
ATOM 2007 N N . SER A 1 255 ? -0.207 -14.876 -11.708 1.00 79.00 255 SER A N 1
ATOM 2008 C CA . SER A 1 255 ? -1.472 -15.621 -11.598 1.00 79.00 255 SER A CA 1
ATOM 2009 C C . SER A 1 255 ? -1.495 -16.948 -12.367 1.00 79.00 255 SER A C 1
ATOM 2011 O O . SER A 1 255 ? -2.231 -17.856 -12.000 1.00 79.00 255 SER A O 1
ATOM 2013 N N . SER A 1 256 ? -0.690 -17.075 -13.426 1.00 77.69 256 SER A N 1
ATOM 2014 C CA . SER A 1 256 ? -0.548 -18.322 -14.189 1.00 77.69 256 SER A CA 1
ATOM 2015 C C . SER A 1 256 ? 0.480 -19.286 -13.591 1.00 77.69 256 SER A C 1
ATOM 2017 O O . SER A 1 256 ? 0.442 -20.480 -13.884 1.00 77.69 256 SER A O 1
ATOM 2019 N N . LEU A 1 257 ? 1.391 -18.768 -12.761 1.00 75.06 257 LEU A N 1
ATOM 2020 C CA . LEU A 1 257 ? 2.396 -19.548 -12.039 1.00 75.06 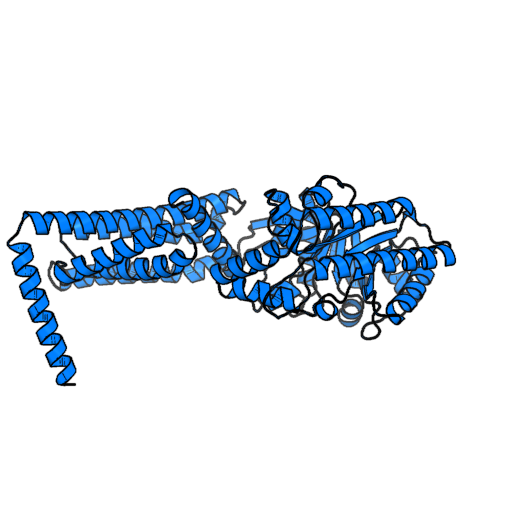257 LEU A CA 1
ATOM 2021 C C . LEU A 1 257 ? 1.839 -20.119 -10.730 1.00 75.06 257 LEU A C 1
ATOM 2023 O O . LEU A 1 257 ? 2.343 -21.127 -10.235 1.00 75.06 257 LEU A O 1
ATOM 2027 N N . ASP A 1 258 ? 0.793 -19.497 -10.180 1.00 64.56 258 ASP A N 1
ATOM 2028 C CA . ASP A 1 258 ? 0.139 -19.960 -8.964 1.00 64.56 258 ASP A CA 1
ATOM 2029 C C . ASP A 1 258 ? -0.751 -21.185 -9.248 1.00 64.56 258 ASP A C 1
ATOM 2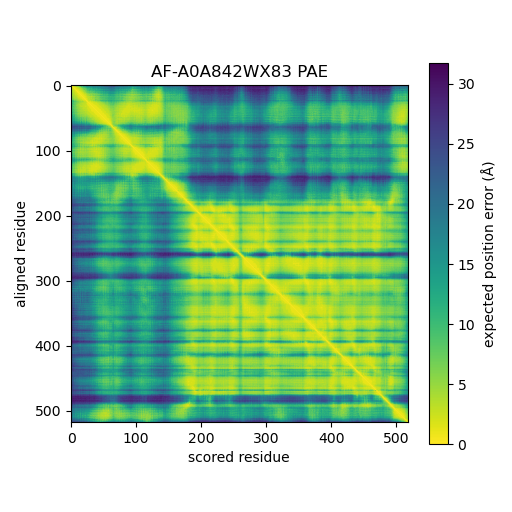031 O O . ASP A 1 258 ? -1.941 -21.102 -9.548 1.00 64.56 258 ASP A O 1
ATOM 2035 N N . GLY A 1 259 ? -0.135 -22.367 -9.208 1.00 53.25 259 GLY A N 1
ATOM 2036 C CA . GLY A 1 259 ? -0.819 -23.658 -9.317 1.00 53.25 259 GLY A CA 1
ATOM 2037 C C . GLY A 1 259 ? -1.466 -24.141 -8.012 1.00 53.25 259 GLY A C 1
ATOM 2038 O O . GLY A 1 259 ? -1.983 -25.262 -7.975 1.00 53.25 259 GLY A O 1
ATOM 2039 N N . TYR A 1 260 ? -1.421 -23.350 -6.933 1.00 52.03 260 TYR A N 1
ATOM 2040 C CA . TYR A 1 260 ? -1.798 -23.779 -5.586 1.00 52.03 260 TYR A CA 1
ATOM 2041 C C . TYR A 1 260 ? -3.034 -23.047 -5.047 1.00 52.03 260 TYR A C 1
ATOM 2043 O O . TYR A 1 260 ? -3.477 -22.025 -5.546 1.00 52.03 260 TYR A O 1
ATOM 2051 N N . SER A 1 261 ? -3.683 -23.666 -4.059 1.00 50.81 261 SER A N 1
ATOM 2052 C CA . SER A 1 261 ? -5.000 -23.281 -3.541 1.00 50.81 261 SER A CA 1
ATOM 2053 C C . SER A 1 261 ? -5.130 -21.787 -3.214 1.00 50.81 261 SER A C 1
ATOM 2055 O O . SER A 1 261 ? -4.253 -21.263 -2.535 1.00 50.81 261 SER A O 1
ATOM 2057 N N . ASN A 1 262 ? -6.290 -21.189 -3.534 1.00 53.94 262 ASN A N 1
ATOM 2058 C CA . ASN A 1 262 ? -6.748 -19.806 -3.255 1.00 53.94 262 ASN A CA 1
ATOM 2059 C C . ASN A 1 262 ? -6.606 -19.282 -1.794 1.00 53.94 262 ASN A C 1
ATOM 2061 O O . ASN A 1 262 ? -7.240 -18.294 -1.428 1.00 53.94 262 ASN A O 1
ATOM 2065 N N . ALA A 1 263 ? -5.887 -19.961 -0.900 1.00 55.84 263 ALA A N 1
ATOM 2066 C CA . ALA A 1 263 ? -5.805 -19.670 0.527 1.00 55.84 263 ALA A CA 1
ATOM 2067 C C . ALA A 1 263 ? -4.491 -18.996 0.974 1.00 55.84 263 ALA A C 1
ATOM 2069 O O . ALA A 1 263 ? -4.378 -18.688 2.164 1.00 55.84 263 ALA A O 1
ATOM 2070 N N . THR A 1 264 ? -3.511 -18.789 0.087 1.00 68.88 264 THR A N 1
ATOM 2071 C CA . THR A 1 264 ? -2.199 -18.205 0.425 1.00 68.88 264 THR A CA 1
ATOM 2072 C C . THR A 1 264 ? -1.759 -17.186 -0.619 1.00 68.88 264 THR A C 1
ATOM 2074 O O . THR A 1 264 ? -1.746 -17.519 -1.793 1.00 68.88 264 THR A O 1
ATOM 2077 N N . ILE A 1 265 ? -1.344 -15.990 -0.178 1.00 77.56 265 ILE A N 1
ATOM 2078 C CA . ILE A 1 265 ? -0.854 -14.907 -1.054 1.00 77.56 265 ILE A CA 1
ATOM 2079 C C . ILE A 1 265 ? 0.433 -15.291 -1.790 1.00 77.56 265 ILE A C 1
ATOM 2081 O O . ILE A 1 265 ? 0.749 -14.719 -2.817 1.00 77.56 265 ILE A O 1
ATOM 2085 N N . THR A 1 266 ? 1.251 -16.184 -1.238 1.00 83.75 266 THR A N 1
ATOM 2086 C CA . THR A 1 266 ? 2.580 -16.463 -1.788 1.00 83.75 266 THR A CA 1
ATOM 2087 C C . THR A 1 266 ? 3.169 -17.712 -1.141 1.00 83.75 266 THR A C 1
ATOM 2089 O O . THR A 1 266 ? 2.720 -18.141 -0.072 1.00 83.75 266 THR A O 1
ATOM 2092 N N . ASN A 1 267 ? 4.169 -18.303 -1.789 1.00 87.06 267 ASN A N 1
ATOM 2093 C CA . ASN A 1 267 ? 4.942 -19.431 -1.282 1.00 87.06 267 ASN A CA 1
ATOM 2094 C C . ASN A 1 267 ? 6.320 -19.484 -1.968 1.00 87.06 267 ASN A C 1
ATOM 2096 O O . ASN A 1 267 ? 6.546 -18.832 -2.989 1.00 87.06 267 ASN A O 1
ATOM 2100 N N . MET A 1 268 ? 7.238 -20.289 -1.429 1.00 90.25 268 MET A N 1
ATOM 2101 C CA . MET A 1 268 ? 8.599 -20.400 -1.964 1.00 90.25 268 MET A CA 1
ATOM 2102 C C . MET A 1 268 ? 8.669 -20.930 -3.410 1.00 90.25 268 MET A C 1
ATOM 2104 O O . MET A 1 268 ? 9.562 -20.542 -4.158 1.00 90.25 268 MET A O 1
ATOM 2108 N N . GLU A 1 269 ? 7.756 -21.808 -3.833 1.00 89.25 269 GLU A N 1
ATOM 2109 C CA . GLU A 1 269 ? 7.752 -22.371 -5.195 1.00 89.25 269 GLU A CA 1
ATOM 2110 C C . GLU A 1 269 ? 7.370 -21.321 -6.247 1.00 89.25 269 GLU A C 1
ATOM 2112 O O . GLU A 1 269 ? 8.007 -21.236 -7.301 1.00 89.25 269 GLU A O 1
ATOM 2117 N N . LEU A 1 270 ? 6.395 -20.470 -5.924 1.00 89.06 270 LEU A N 1
ATOM 2118 C CA . LEU A 1 270 ? 6.018 -19.322 -6.738 1.00 89.06 270 LEU A CA 1
ATOM 2119 C C . LEU A 1 270 ? 7.192 -18.349 -6.874 1.00 89.06 270 LEU A C 1
ATOM 2121 O O . LEU A 1 270 ? 7.536 -17.973 -7.991 1.00 89.06 270 LEU A O 1
ATOM 2125 N N . GLN A 1 271 ? 7.862 -18.012 -5.766 1.00 91.38 271 GLN A N 1
ATOM 2126 C CA . GLN A 1 271 ? 9.017 -17.110 -5.809 1.00 91.38 271 GLN A CA 1
ATOM 2127 C C . GLN A 1 271 ? 10.168 -17.687 -6.642 1.00 91.38 271 GLN A C 1
ATOM 2129 O O . GLN A 1 271 ? 10.702 -16.993 -7.503 1.00 91.38 271 GLN A O 1
ATOM 2134 N N . ARG A 1 272 ? 10.500 -18.978 -6.484 1.00 93.19 272 ARG A N 1
ATOM 2135 C CA . ARG A 1 272 ? 11.489 -19.649 -7.352 1.00 93.19 272 ARG A CA 1
ATOM 2136 C C . ARG A 1 272 ? 11.119 -19.547 -8.825 1.00 93.19 272 ARG A C 1
ATOM 2138 O O . ARG A 1 272 ? 11.982 -19.270 -9.650 1.00 93.19 272 ARG A O 1
ATOM 2145 N N . SER A 1 273 ? 9.848 -19.774 -9.147 1.00 92.00 273 SER A N 1
ATOM 2146 C CA . SER A 1 273 ? 9.362 -19.718 -10.525 1.00 92.00 273 SER A CA 1
ATOM 2147 C C . SER A 1 273 ? 9.505 -18.312 -11.104 1.00 92.00 273 SER A C 1
ATOM 2149 O O . SER A 1 273 ? 9.972 -18.172 -12.227 1.00 92.00 273 SER A O 1
ATOM 2151 N N . ILE A 1 274 ? 9.174 -17.274 -10.331 1.00 93.38 274 ILE A N 1
ATOM 2152 C CA . ILE A 1 274 ? 9.333 -15.869 -10.734 1.00 93.38 274 ILE A CA 1
ATOM 2153 C C . ILE A 1 274 ? 10.810 -15.544 -11.005 1.00 93.38 274 ILE A C 1
ATOM 2155 O O . ILE A 1 274 ? 11.143 -15.089 -12.097 1.00 93.38 274 ILE A O 1
ATOM 2159 N N . TYR A 1 275 ? 11.716 -15.861 -10.076 1.00 95.00 275 TYR A N 1
ATOM 2160 C CA . TYR A 1 275 ? 13.149 -15.605 -10.262 1.00 95.00 275 TYR A CA 1
ATOM 2161 C C . TYR A 1 275 ? 13.750 -16.379 -11.445 1.00 95.00 275 TYR A C 1
ATOM 2163 O O . TYR A 1 275 ? 14.533 -15.821 -12.209 1.00 95.00 275 TYR A O 1
ATOM 2171 N N . GLN A 1 276 ? 13.359 -17.640 -11.658 1.00 93.69 276 GLN A N 1
ATOM 2172 C CA . GLN A 1 276 ? 13.805 -18.422 -12.821 1.00 93.69 276 GLN A CA 1
ATOM 2173 C C . GLN A 1 276 ? 13.375 -17.790 -14.151 1.00 93.69 276 GLN A C 1
ATOM 2175 O O . GLN A 1 276 ? 14.129 -17.815 -15.127 1.00 93.69 276 GLN A O 1
ATOM 2180 N N . ARG A 1 277 ? 12.172 -17.212 -14.186 1.00 93.38 277 ARG A N 1
ATOM 2181 C CA . ARG A 1 277 ? 11.634 -16.507 -15.354 1.00 93.38 277 ARG A CA 1
ATOM 2182 C C . ARG A 1 277 ? 12.394 -15.213 -15.606 1.00 93.38 277 ARG A C 1
ATOM 2184 O O . ARG A 1 277 ? 12.784 -14.968 -16.739 1.00 93.38 277 ARG A O 1
ATOM 2191 N N . TYR A 1 278 ? 12.706 -14.455 -14.558 1.00 95.19 278 TYR A N 1
ATOM 2192 C CA . TYR A 1 278 ? 13.529 -13.249 -14.674 1.00 95.19 278 TYR A CA 1
ATOM 2193 C C . TYR A 1 278 ? 14.956 -13.528 -15.131 1.00 95.19 278 TYR A C 1
ATOM 2195 O O . TYR A 1 278 ? 15.435 -12.831 -16.019 1.00 95.19 278 TYR A O 1
ATOM 2203 N N . MET A 1 279 ? 15.595 -14.591 -14.641 1.00 94.38 279 MET A N 1
ATOM 2204 C CA . MET A 1 279 ? 16.900 -15.018 -15.161 1.00 94.38 279 MET A CA 1
ATOM 2205 C C . MET A 1 279 ? 16.829 -15.394 -16.649 1.00 94.38 279 MET A C 1
ATOM 2207 O O . MET A 1 279 ? 17.669 -14.970 -17.435 1.00 94.38 279 MET A O 1
ATOM 2211 N N . SER A 1 280 ? 15.797 -16.137 -17.061 1.00 92.50 280 SER A N 1
ATOM 2212 C CA . SER A 1 280 ? 15.616 -16.527 -18.471 1.00 92.50 280 SER A CA 1
ATOM 2213 C C . SER A 1 280 ? 15.311 -15.322 -19.373 1.00 92.50 280 SER A C 1
ATOM 2215 O O . SER A 1 280 ? 15.794 -15.236 -20.501 1.00 92.50 280 SER A O 1
ATOM 2217 N N . GLY A 1 281 ? 14.508 -14.375 -18.883 1.00 92.00 281 GLY A N 1
ATOM 2218 C CA . GLY A 1 281 ? 14.206 -13.127 -19.574 1.00 92.00 281 GLY A CA 1
ATOM 2219 C C . GLY A 1 281 ? 15.422 -12.207 -19.678 1.00 92.00 281 GLY A C 1
ATOM 2220 O O . GLY A 1 281 ? 15.604 -11.568 -20.710 1.00 92.00 281 GLY A O 1
ATOM 2221 N N . LEU A 1 282 ? 16.287 -12.177 -18.660 1.00 92.25 282 LEU A N 1
ATOM 2222 C CA . LEU A 1 282 ? 17.546 -11.433 -18.683 1.00 92.25 282 LEU A CA 1
ATOM 2223 C C . LEU A 1 282 ? 18.453 -11.925 -19.819 1.00 92.25 282 LEU A C 1
ATOM 2225 O O . LEU A 1 282 ? 18.873 -11.119 -20.645 1.00 92.25 282 LEU A O 1
ATOM 2229 N N . GLU A 1 283 ? 18.642 -13.243 -19.951 1.00 90.75 283 GLU A N 1
ATOM 2230 C CA . GLU A 1 283 ? 19.398 -13.832 -21.069 1.00 90.75 283 GLU A CA 1
ATOM 2231 C C . GLU A 1 283 ? 18.813 -13.425 -22.437 1.00 90.75 283 GLU A C 1
ATOM 2233 O O . GLU A 1 283 ? 19.539 -13.193 -23.408 1.00 90.75 283 GLU A O 1
ATOM 2238 N N . ARG A 1 284 ? 17.484 -13.313 -22.555 1.00 91.00 284 ARG A N 1
ATOM 2239 C CA . ARG A 1 284 ? 16.830 -12.845 -23.791 1.00 91.00 284 ARG A CA 1
ATOM 2240 C C . ARG A 1 284 ? 17.098 -11.365 -24.062 1.00 91.00 284 ARG A C 1
ATOM 2242 O O . ARG A 1 284 ? 17.397 -11.020 -25.206 1.00 91.00 284 ARG A O 1
ATOM 2249 N N . ILE A 1 285 ? 17.026 -10.511 -23.039 1.00 89.69 285 ILE A N 1
ATOM 2250 C CA . ILE A 1 285 ? 17.351 -9.081 -23.145 1.00 89.69 285 ILE A CA 1
ATOM 2251 C C . ILE A 1 285 ? 18.804 -8.895 -23.590 1.00 89.69 285 ILE A C 1
AT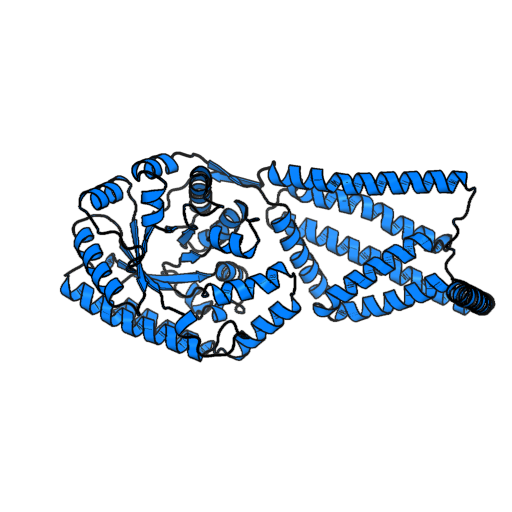OM 2253 O O . ILE A 1 285 ? 19.061 -8.136 -24.521 1.00 89.69 285 ILE A O 1
ATOM 2257 N N . GLU A 1 286 ? 19.747 -9.634 -23.006 1.00 87.19 286 GLU A N 1
ATOM 2258 C CA . GLU A 1 286 ? 21.162 -9.599 -23.397 1.00 87.19 286 GLU A CA 1
ATOM 2259 C C . GLU A 1 286 ? 21.362 -9.945 -24.881 1.00 87.19 286 GLU A C 1
ATOM 2261 O O . GLU A 1 286 ? 22.072 -9.252 -25.621 1.00 87.19 286 GLU A O 1
ATOM 2266 N N . ASN A 1 287 ? 20.693 -11.000 -25.353 1.00 86.88 287 ASN A N 1
ATOM 2267 C CA . ASN A 1 287 ? 20.735 -11.405 -26.758 1.00 86.88 287 ASN A CA 1
ATOM 2268 C C . ASN A 1 287 ? 20.132 -10.338 -27.689 1.00 86.88 287 ASN A C 1
ATOM 2270 O O . ASN A 1 287 ? 20.652 -10.087 -28.780 1.00 86.88 287 ASN A O 1
ATOM 2274 N N . LEU A 1 288 ? 19.054 -9.682 -27.261 1.00 86.25 288 LEU A N 1
ATOM 2275 C CA . LEU A 1 288 ? 18.402 -8.619 -28.020 1.00 86.25 288 LEU A CA 1
ATOM 2276 C C . LEU A 1 288 ? 19.293 -7.370 -28.112 1.00 86.25 288 LEU A C 1
ATOM 2278 O O . LEU A 1 288 ? 19.546 -6.874 -29.212 1.00 86.25 288 LEU A O 1
ATOM 2282 N N . ILE A 1 289 ? 19.857 -6.923 -26.988 1.00 83.19 289 ILE A N 1
ATOM 2283 C CA . ILE A 1 289 ? 20.747 -5.754 -26.924 1.00 83.19 289 ILE A CA 1
ATOM 2284 C C . ILE A 1 289 ? 22.019 -5.975 -27.745 1.00 83.19 289 ILE A C 1
ATOM 2286 O O . ILE A 1 289 ? 22.408 -5.108 -28.533 1.00 83.19 289 ILE A O 1
ATOM 2290 N N . SER A 1 290 ? 22.651 -7.144 -27.608 1.00 81.31 290 SER A N 1
ATOM 2291 C CA . SER A 1 290 ? 23.868 -7.478 -28.361 1.00 81.31 290 SER A CA 1
ATOM 2292 C C . SER A 1 290 ? 23.634 -7.508 -29.873 1.00 81.31 290 SER A C 1
ATOM 2294 O O . SER A 1 290 ? 24.519 -7.126 -30.640 1.00 81.31 290 SER A O 1
ATOM 2296 N N . THR A 1 291 ? 22.430 -7.884 -30.313 1.00 82.31 291 THR A N 1
ATOM 2297 C CA . THR A 1 291 ? 22.042 -7.861 -31.731 1.00 82.31 291 THR A CA 1
ATOM 2298 C C . THR A 1 291 ? 21.830 -6.433 -32.253 1.00 82.31 291 THR A C 1
ATOM 2300 O O . THR A 1 291 ? 22.131 -6.156 -33.414 1.00 82.31 291 THR A O 1
ATOM 2303 N N . MET A 1 292 ? 21.346 -5.515 -31.411 1.00 77.25 292 MET A N 1
ATOM 2304 C CA . MET A 1 292 ? 21.000 -4.135 -31.793 1.00 77.25 292 MET A CA 1
ATOM 2305 C C . MET A 1 292 ? 22.135 -3.119 -31.612 1.00 77.25 292 MET A C 1
ATOM 2307 O O . MET A 1 292 ? 22.013 -1.985 -32.076 1.00 77.25 292 MET A O 1
ATOM 2311 N N . ASN A 1 293 ? 23.240 -3.508 -30.963 1.00 73.88 293 ASN A N 1
ATOM 2312 C CA . ASN A 1 293 ? 24.349 -2.615 -30.601 1.00 73.88 293 ASN A CA 1
ATOM 2313 C C . ASN A 1 293 ? 23.876 -1.371 -29.816 1.00 73.88 293 ASN A C 1
ATOM 2315 O O . ASN A 1 293 ? 24.351 -0.258 -30.046 1.00 73.88 293 ASN A O 1
ATOM 2319 N N . TYR A 1 294 ? 22.904 -1.573 -28.923 1.00 74.38 294 TYR A N 1
ATOM 2320 C CA . TYR A 1 294 ? 22.346 -0.545 -28.042 1.00 74.38 294 TYR A CA 1
ATOM 2321 C C . TYR A 1 294 ? 23.303 -0.264 -26.864 1.00 74.38 294 TYR A C 1
ATOM 2323 O O . TYR A 1 294 ? 24.020 -1.164 -26.419 1.00 74.38 294 TYR A O 1
ATOM 2331 N N . SER A 1 295 ? 23.337 0.972 -26.349 1.00 71.81 295 SER A N 1
ATOM 2332 C CA . SER A 1 295 ? 24.177 1.340 -25.193 1.00 71.81 295 SER A CA 1
ATOM 2333 C C . SER A 1 295 ? 23.669 0.668 -23.912 1.00 71.81 295 SER A C 1
ATOM 2335 O O . SER A 1 295 ? 22.607 1.012 -23.401 1.00 71.81 295 SER A O 1
ATOM 2337 N N . LEU A 1 296 ? 24.437 -0.285 -23.376 1.00 64.12 296 LEU A N 1
ATOM 2338 C CA . LEU A 1 296 ? 24.093 -1.022 -22.149 1.00 64.12 296 LEU A CA 1
ATOM 2339 C C . LEU A 1 296 ? 24.037 -0.131 -20.895 1.00 64.12 296 LEU A C 1
ATOM 2341 O O . LEU A 1 296 ? 23.295 -0.432 -19.968 1.00 64.12 296 LEU A O 1
ATOM 2345 N N . HIS A 1 297 ? 24.805 0.963 -20.861 1.00 62.59 297 HIS A N 1
ATOM 2346 C CA . HIS A 1 297 ? 24.944 1.807 -19.667 1.00 62.59 297 HIS A CA 1
ATOM 2347 C C . HIS A 1 297 ? 23.736 2.704 -19.378 1.00 62.59 297 HIS A C 1
ATOM 2349 O O . HIS A 1 297 ? 23.612 3.214 -18.262 1.00 62.59 297 HIS A O 1
ATOM 2355 N N . ASP A 1 298 ? 22.850 2.874 -20.359 1.00 72.25 298 ASP A N 1
ATOM 2356 C CA . ASP A 1 298 ? 21.717 3.795 -20.270 1.00 72.25 298 ASP A CA 1
ATOM 2357 C C . ASP A 1 298 ? 20.373 3.071 -20.088 1.00 72.25 298 ASP A C 1
ATOM 2359 O O . ASP A 1 298 ? 19.354 3.725 -19.878 1.00 72.25 298 ASP A O 1
ATOM 2363 N N . LEU A 1 299 ? 20.364 1.732 -20.132 1.00 85.88 299 LEU A N 1
ATOM 2364 C CA . LEU A 1 299 ? 19.163 0.924 -19.933 1.00 85.88 299 LEU A CA 1
ATOM 2365 C C . LEU A 1 299 ? 18.971 0.585 -18.449 1.00 85.88 299 LEU A C 1
ATOM 2367 O O . LEU A 1 299 ? 19.857 0.006 -17.810 1.00 85.88 299 LEU A O 1
ATOM 2371 N N . THR A 1 300 ? 17.782 0.882 -17.928 1.00 90.88 300 THR A N 1
ATOM 2372 C CA . THR A 1 300 ? 17.336 0.374 -16.625 1.00 90.88 300 THR A CA 1
ATOM 2373 C C . THR A 1 300 ? 16.433 -0.838 -16.819 1.00 90.88 300 THR A C 1
ATOM 2375 O O . THR A 1 300 ? 15.403 -0.749 -17.484 1.00 90.88 300 THR A O 1
ATOM 2378 N N . LEU A 1 301 ? 16.779 -1.959 -16.190 1.00 93.44 301 LEU A N 1
ATOM 2379 C CA . LEU A 1 301 ? 15.936 -3.145 -16.110 1.00 93.44 301 LEU A CA 1
ATOM 2380 C C . LEU A 1 301 ? 15.243 -3.209 -14.746 1.00 93.44 301 LEU A C 1
ATOM 2382 O O . LEU A 1 301 ? 15.896 -3.151 -13.709 1.00 93.44 301 LEU A O 1
ATOM 2386 N N . ARG A 1 302 ? 13.918 -3.347 -14.733 1.00 94.75 302 ARG A N 1
ATOM 2387 C CA . ARG A 1 302 ? 13.129 -3.495 -13.507 1.00 94.75 302 ARG A CA 1
ATOM 2388 C C . ARG A 1 302 ? 12.363 -4.811 -13.518 1.00 94.75 302 ARG A C 1
ATOM 2390 O O . ARG A 1 302 ? 11.824 -5.204 -14.551 1.00 94.75 302 ARG A O 1
ATOM 2397 N N . PHE A 1 303 ? 12.284 -5.476 -12.371 1.00 95.44 303 PHE A N 1
ATOM 2398 C CA . PHE A 1 303 ? 11.562 -6.744 -12.221 1.00 95.44 303 PHE A CA 1
ATOM 2399 C C . PHE A 1 303 ? 10.278 -6.556 -11.411 1.00 95.44 303 PHE A C 1
ATOM 2401 O O . PHE A 1 303 ? 10.311 -5.986 -10.319 1.00 95.44 303 PHE A O 1
ATOM 2408 N N . ASP A 1 304 ? 9.145 -7.028 -11.936 1.00 94.75 304 ASP A N 1
ATOM 2409 C CA . ASP A 1 304 ? 7.844 -6.894 -11.277 1.00 94.75 304 ASP A CA 1
ATOM 2410 C C . ASP A 1 304 ? 7.683 -7.873 -10.109 1.00 94.75 304 ASP A C 1
ATOM 2412 O O . ASP A 1 304 ? 7.496 -9.076 -10.287 1.00 94.75 304 ASP A O 1
ATOM 2416 N N . MET A 1 305 ? 7.746 -7.355 -8.890 1.00 93.81 305 MET A N 1
ATOM 2417 C CA . MET A 1 305 ? 7.586 -8.124 -7.655 1.00 93.81 305 MET A CA 1
ATOM 2418 C C . MET A 1 305 ? 6.243 -7.821 -6.974 1.00 93.81 305 MET A C 1
ATOM 2420 O O . MET A 1 305 ? 6.023 -8.195 -5.820 1.00 93.81 305 MET A O 1
ATOM 2424 N N . THR A 1 306 ? 5.327 -7.150 -7.681 1.00 92.12 306 THR A N 1
ATOM 2425 C CA . THR A 1 306 ? 3.985 -6.844 -7.180 1.00 92.12 306 THR A CA 1
ATOM 2426 C C . THR A 1 306 ? 3.082 -8.080 -7.169 1.00 92.12 306 THR A C 1
ATOM 2428 O O . THR A 1 306 ? 3.270 -9.066 -7.888 1.00 92.12 306 THR A O 1
ATOM 2431 N N . PHE A 1 307 ? 2.066 -8.040 -6.315 1.00 89.31 307 PHE A N 1
ATOM 2432 C CA . PHE A 1 307 ? 0.998 -9.021 -6.271 1.00 89.31 307 PHE A CA 1
ATOM 2433 C C . PHE A 1 307 ? 0.152 -8.954 -7.541 1.00 89.31 307 PHE A C 1
ATOM 2435 O O . PHE A 1 307 ? -0.225 -7.887 -8.035 1.00 89.31 307 PHE A O 1
ATOM 2442 N N . SER A 1 308 ? -0.260 -10.125 -8.014 1.00 86.62 308 SER A N 1
ATOM 2443 C CA . SER A 1 308 ? -1.307 -10.237 -9.020 1.00 86.62 308 SER A CA 1
ATOM 2444 C C . SER A 1 308 ? -2.608 -9.589 -8.534 1.00 86.62 308 SER A C 1
ATOM 2446 O O . SER A 1 308 ? -2.864 -9.458 -7.335 1.00 86.62 308 SER A O 1
ATOM 2448 N N . ASN A 1 309 ? -3.492 -9.231 -9.468 1.00 81.75 309 ASN A N 1
ATOM 2449 C CA . ASN A 1 309 ? -4.785 -8.631 -9.120 1.00 81.75 309 ASN A CA 1
ATOM 2450 C C . ASN A 1 309 ? -5.615 -9.524 -8.178 1.00 81.75 309 ASN A C 1
ATOM 2452 O O . ASN A 1 309 ? -6.320 -9.013 -7.313 1.00 81.75 309 ASN A O 1
ATOM 2456 N N . ALA A 1 310 ? -5.524 -10.853 -8.310 1.00 80.88 310 ALA A N 1
ATOM 2457 C CA . ALA A 1 310 ? -6.242 -11.785 -7.443 1.00 80.88 310 ALA A CA 1
ATOM 2458 C C . ALA A 1 310 ? -5.710 -11.766 -5.998 1.00 80.88 310 ALA A C 1
ATOM 2460 O O . ALA A 1 310 ? -6.500 -11.679 -5.057 1.00 80.88 310 ALA A O 1
ATOM 2461 N N . GLU A 1 311 ? -4.385 -11.794 -5.828 1.00 84.62 311 GLU A N 1
ATOM 2462 C CA . GLU A 1 311 ? -3.724 -11.680 -4.521 1.00 84.62 311 GLU A CA 1
ATOM 2463 C C . GLU A 1 311 ? -4.008 -10.316 -3.882 1.00 84.62 311 GLU A C 1
ATOM 2465 O O . GLU A 1 311 ? -4.342 -10.250 -2.701 1.00 84.62 311 GLU A O 1
ATOM 2470 N N . TRP A 1 312 ? -3.968 -9.236 -4.669 1.00 85.12 312 TRP A N 1
ATOM 2471 C CA . TRP A 1 312 ? -4.309 -7.890 -4.208 1.00 85.12 312 TRP A CA 1
ATOM 2472 C C . TRP A 1 312 ? -5.750 -7.791 -3.712 1.00 85.12 312 TRP A C 1
ATOM 2474 O O . TRP A 1 312 ? -5.997 -7.292 -2.617 1.00 85.12 312 TRP A O 1
ATOM 2484 N N . ILE A 1 313 ? -6.718 -8.306 -4.475 1.00 80.88 313 ILE A N 1
ATOM 2485 C CA . ILE A 1 313 ? -8.126 -8.321 -4.059 1.00 80.88 313 ILE A CA 1
ATOM 2486 C C . ILE A 1 313 ? -8.289 -9.132 -2.771 1.00 80.88 313 ILE A C 1
ATOM 2488 O O . ILE A 1 313 ? -8.996 -8.694 -1.865 1.00 80.88 313 ILE A O 1
ATOM 2492 N N . GLN A 1 314 ? -7.628 -10.287 -2.654 1.00 80.88 314 GLN A N 1
ATOM 2493 C CA . GLN A 1 314 ? -7.660 -11.088 -1.431 1.00 80.88 314 GLN A CA 1
ATOM 2494 C C . GLN A 1 314 ? -7.056 -10.335 -0.237 1.00 80.88 314 GLN A C 1
ATOM 2496 O O . GLN A 1 314 ? -7.653 -10.325 0.839 1.00 80.88 314 GLN A O 1
ATOM 2501 N N . PHE A 1 315 ? -5.913 -9.677 -0.423 1.00 83.69 315 PHE A N 1
ATOM 2502 C CA . PHE A 1 315 ? -5.268 -8.842 0.588 1.00 83.69 315 PHE A CA 1
ATOM 2503 C C . PHE A 1 315 ? -6.195 -7.701 1.037 1.00 83.69 315 PHE A C 1
ATOM 2505 O O . PHE A 1 315 ? -6.461 -7.532 2.232 1.00 83.69 315 PHE A O 1
ATOM 2512 N N . MET A 1 316 ? -6.783 -6.985 0.076 1.00 80.38 316 MET A N 1
ATOM 2513 C CA . MET A 1 316 ? -7.680 -5.859 0.329 1.00 80.38 316 MET A CA 1
ATOM 2514 C C . MET A 1 316 ? -9.016 -6.278 0.948 1.00 80.38 316 MET A C 1
ATOM 2516 O O . MET A 1 316 ? -9.584 -5.502 1.710 1.00 80.38 316 MET A O 1
ATOM 2520 N N . GLN A 1 317 ? -9.519 -7.493 0.707 1.00 82.19 317 GLN A N 1
ATOM 2521 C CA . GLN A 1 317 ? -10.753 -7.986 1.340 1.00 82.19 317 GLN A CA 1
ATOM 2522 C C . GLN A 1 317 ? -10.665 -7.988 2.871 1.00 82.19 317 GLN A C 1
ATOM 2524 O O . GLN A 1 317 ? -11.609 -7.564 3.542 1.00 82.19 317 GLN A O 1
ATOM 2529 N N . TYR A 1 318 ? -9.535 -8.422 3.436 1.00 78.06 318 TYR A N 1
ATOM 2530 C CA . TYR A 1 318 ? -9.343 -8.416 4.889 1.00 78.06 318 TYR A CA 1
ATOM 2531 C C . TYR A 1 318 ? -9.200 -6.995 5.440 1.00 78.06 318 TYR A C 1
ATOM 2533 O O . TYR A 1 318 ? -9.756 -6.680 6.493 1.00 78.06 318 TYR A O 1
ATOM 2541 N N . ILE A 1 319 ? -8.524 -6.119 4.693 1.00 74.31 319 ILE A N 1
ATOM 2542 C CA . ILE A 1 319 ? -8.389 -4.694 5.012 1.00 74.31 319 ILE A CA 1
ATOM 2543 C C . ILE A 1 319 ? -9.758 -3.996 5.019 1.00 74.31 319 ILE A C 1
ATOM 2545 O O . ILE A 1 319 ? -10.117 -3.356 6.007 1.00 74.31 319 ILE A O 1
ATOM 2549 N N . GLN A 1 320 ? -10.567 -4.177 3.971 1.00 70.50 320 GLN A N 1
ATOM 2550 C CA . GLN A 1 320 ? -11.921 -3.621 3.871 1.00 70.50 320 GLN A CA 1
ATOM 2551 C C . GLN A 1 320 ? -12.840 -4.131 4.984 1.00 70.50 320 GLN A C 1
ATOM 2553 O O . GLN A 1 320 ? -13.631 -3.371 5.544 1.00 70.50 320 GLN A O 1
ATOM 2558 N N . GLY A 1 321 ? -12.752 -5.426 5.295 1.00 67.94 321 GLY A N 1
ATOM 2559 C CA . GLY A 1 321 ? -13.545 -6.052 6.346 1.00 67.94 321 GLY A CA 1
ATOM 2560 C C . GLY A 1 321 ? -13.122 -5.653 7.759 1.00 67.94 321 GLY A C 1
ATOM 2561 O O . GLY A 1 321 ? -13.825 -6.004 8.708 1.00 67.94 321 GLY A O 1
ATOM 2562 N N . VAL A 1 322 ? -11.986 -4.954 7.913 1.00 66.69 322 VAL A N 1
ATOM 2563 C CA . VAL A 1 322 ? -11.289 -4.774 9.198 1.00 66.69 322 VAL A CA 1
ATOM 2564 C C . VAL A 1 322 ? -11.108 -6.140 9.892 1.00 66.69 322 VAL A C 1
ATOM 2566 O O . VAL A 1 322 ? -11.147 -6.264 11.117 1.00 66.69 322 VAL A O 1
ATOM 2569 N N . ASP A 1 323 ? -10.940 -7.200 9.093 1.00 71.06 323 ASP A N 1
ATOM 2570 C CA . ASP A 1 323 ? -10.737 -8.567 9.562 1.00 71.06 323 ASP A CA 1
ATOM 2571 C C . ASP A 1 323 ? -9.247 -8.805 9.756 1.00 71.06 323 ASP A C 1
ATOM 2573 O O . ASP A 1 323 ? -8.562 -9.475 8.983 1.00 71.06 323 ASP A O 1
ATOM 2577 N N . LEU A 1 324 ? -8.745 -8.212 10.827 1.00 66.62 324 LEU A N 1
ATOM 2578 C CA . LEU A 1 324 ? -7.342 -8.288 11.187 1.00 66.62 324 LEU A CA 1
ATOM 2579 C C . LEU A 1 324 ? -6.921 -9.709 11.598 1.00 66.62 324 LEU A C 1
ATOM 2581 O O . LEU A 1 324 ? -5.766 -10.070 11.413 1.00 66.62 324 LEU A O 1
ATOM 2585 N N . VAL A 1 325 ? -7.839 -10.558 12.080 1.00 67.88 325 VAL A N 1
ATOM 2586 C CA . VAL A 1 325 ? -7.524 -11.973 12.359 1.00 67.88 325 VAL A CA 1
ATOM 2587 C C . VAL A 1 325 ? -7.344 -12.755 11.069 1.00 67.88 325 VAL A C 1
ATOM 2589 O O . VAL A 1 325 ? -6.384 -13.521 10.949 1.00 67.88 325 VAL A O 1
ATOM 2592 N N . GLY A 1 326 ? -8.247 -12.564 10.107 1.00 75.69 326 GLY A N 1
ATOM 2593 C CA . GLY A 1 326 ? -8.108 -13.108 8.763 1.00 75.69 326 GLY A CA 1
ATOM 2594 C C . GLY A 1 326 ? -6.815 -12.631 8.109 1.00 75.69 326 GLY A C 1
ATOM 2595 O O . GLY A 1 326 ? -6.035 -13.461 7.641 1.00 75.69 326 GLY A O 1
ATOM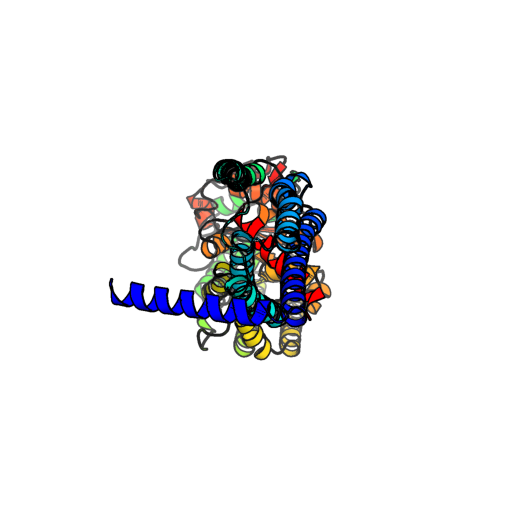 2596 N N . PHE A 1 327 ? -6.527 -11.331 8.206 1.00 78.19 327 PHE A N 1
ATOM 2597 C CA . PHE A 1 327 ? -5.292 -10.716 7.725 1.00 78.19 327 PHE A CA 1
ATOM 2598 C C . PHE A 1 327 ? -4.045 -11.358 8.346 1.00 78.19 327 PHE A C 1
ATOM 2600 O O . PHE A 1 327 ? -3.220 -11.919 7.628 1.00 78.19 327 PHE A O 1
ATOM 2607 N N . THR A 1 328 ? -3.923 -11.383 9.678 1.00 75.50 328 THR A N 1
ATOM 2608 C CA . THR A 1 328 ? -2.774 -11.998 10.364 1.00 75.50 328 THR A CA 1
ATOM 2609 C C . THR A 1 328 ? -2.658 -13.490 10.054 1.00 75.50 328 THR A C 1
ATOM 2611 O O . THR A 1 328 ? -1.552 -13.998 9.875 1.00 75.50 328 THR A O 1
ATOM 2614 N N . SER A 1 329 ? -3.777 -14.220 9.972 1.00 79.50 329 SER A N 1
ATOM 2615 C CA . SER A 1 329 ? -3.749 -15.641 9.613 1.00 79.50 329 SER A CA 1
ATOM 2616 C C . SER A 1 329 ? -3.272 -15.861 8.181 1.00 79.50 329 SER A C 1
ATOM 2618 O O . SER A 1 329 ? -2.601 -16.861 7.932 1.00 79.50 329 SER A O 1
ATOM 2620 N N . MET A 1 330 ? -3.658 -14.997 7.250 1.00 84.19 330 MET A N 1
ATOM 2621 C CA . MET A 1 330 ? -3.238 -15.047 5.855 1.00 84.19 330 MET A CA 1
ATOM 2622 C C . MET A 1 330 ? -1.746 -14.732 5.734 1.00 84.19 330 MET A C 1
ATOM 2624 O O . MET A 1 330 ? -1.019 -15.522 5.133 1.00 84.19 330 MET A O 1
ATOM 2628 N N . LEU A 1 331 ? -1.281 -13.651 6.371 1.00 82.94 331 LEU A N 1
ATOM 2629 C CA . LEU A 1 331 ? 0.135 -13.280 6.400 1.00 82.94 331 LEU A CA 1
ATOM 2630 C C . LEU A 1 331 ? 0.993 -14.397 6.991 1.00 82.94 331 LEU A C 1
ATOM 2632 O O . LEU A 1 331 ? 1.949 -14.832 6.359 1.00 82.94 331 LEU A O 1
ATOM 2636 N N . ARG A 1 332 ? 0.614 -14.930 8.162 1.00 80.94 332 ARG A N 1
ATOM 2637 C CA . ARG A 1 332 ? 1.358 -16.020 8.808 1.00 80.94 332 ARG A CA 1
ATOM 2638 C C . ARG A 1 332 ? 1.460 -17.245 7.905 1.00 80.94 332 ARG A C 1
ATOM 2640 O O . ARG A 1 332 ? 2.541 -17.792 7.767 1.00 80.94 332 ARG A O 1
ATOM 2647 N N . LYS A 1 333 ? 0.362 -17.651 7.260 1.00 83.38 333 LYS A N 1
ATOM 2648 C CA . LYS A 1 333 ? 0.393 -18.779 6.318 1.00 83.38 333 LYS A CA 1
ATOM 2649 C C . LYS A 1 333 ? 1.335 -18.527 5.142 1.00 83.38 333 LYS A C 1
ATOM 2651 O O . LYS A 1 333 ? 2.003 -19.463 4.729 1.00 83.38 333 LYS A O 1
ATOM 2656 N N . GLY A 1 334 ? 1.376 -17.307 4.603 1.00 81.81 334 GLY A N 1
ATOM 2657 C CA . GLY A 1 334 ? 2.316 -16.948 3.538 1.00 81.81 334 GLY A CA 1
ATOM 2658 C C . GLY A 1 334 ? 3.769 -17.009 4.013 1.00 81.81 334 GLY A C 1
ATOM 2659 O O . GLY A 1 334 ? 4.598 -17.659 3.385 1.00 81.81 334 GLY A O 1
ATOM 2660 N N . LEU A 1 335 ? 4.059 -16.398 5.164 1.00 84.56 335 LEU A N 1
ATOM 2661 C CA . LEU A 1 335 ? 5.407 -16.343 5.735 1.00 84.56 335 LEU A CA 1
ATOM 2662 C C . LEU A 1 335 ? 5.934 -17.714 6.169 1.00 84.56 335 LEU A C 1
ATOM 2664 O O . LEU A 1 335 ? 7.099 -18.011 5.929 1.00 84.56 335 LEU A O 1
ATOM 2668 N N . ASP A 1 336 ? 5.082 -18.577 6.728 1.00 85.81 336 ASP A N 1
ATOM 2669 C CA . ASP A 1 336 ? 5.447 -19.950 7.103 1.00 85.81 336 ASP A CA 1
ATOM 2670 C C . ASP A 1 336 ? 5.872 -20.799 5.883 1.00 85.81 336 ASP A C 1
ATOM 2672 O O . ASP A 1 336 ? 6.543 -21.821 6.038 1.00 85.81 336 ASP A O 1
ATOM 2676 N N . LEU A 1 337 ? 5.477 -20.396 4.669 1.00 87.31 337 LEU A N 1
ATOM 2677 C CA . LEU A 1 337 ? 5.783 -21.078 3.408 1.00 87.31 337 LEU A CA 1
ATOM 2678 C C . LEU A 1 337 ? 6.941 -20.442 2.631 1.00 87.31 337 LEU A C 1
ATOM 2680 O O . LEU A 1 337 ? 7.248 -20.900 1.526 1.00 87.31 337 LEU A O 1
ATOM 2684 N N . ILE A 1 338 ? 7.574 -19.403 3.175 1.00 89.62 338 ILE A N 1
ATOM 2685 C CA . ILE A 1 338 ? 8.693 -18.693 2.554 1.00 89.62 338 ILE A CA 1
ATOM 2686 C C . ILE A 1 338 ? 9.986 -18.965 3.322 1.00 89.62 338 ILE A C 1
ATOM 2688 O O . ILE A 1 338 ? 10.022 -18.977 4.550 1.00 89.62 338 ILE A O 1
ATOM 2692 N N . ASN A 1 339 ? 11.080 -19.125 2.577 1.00 91.50 339 ASN A N 1
ATOM 2693 C CA . ASN A 1 339 ? 12.427 -19.114 3.125 1.00 91.50 339 ASN A CA 1
ATOM 2694 C C . ASN A 1 339 ? 13.145 -17.815 2.727 1.00 91.50 339 ASN A C 1
ATOM 2696 O O . ASN A 1 339 ? 13.566 -17.650 1.585 1.00 91.50 339 ASN A O 1
ATOM 2700 N N . VAL A 1 340 ? 13.312 -16.904 3.689 1.00 91.69 340 VAL A N 1
ATOM 2701 C CA . VAL A 1 340 ? 13.943 -15.589 3.472 1.00 91.69 340 VAL A CA 1
ATOM 2702 C C . VAL A 1 340 ? 15.398 -15.713 3.006 1.00 91.69 340 VAL A C 1
ATOM 2704 O O . VAL A 1 340 ? 15.845 -14.926 2.175 1.00 91.69 340 VAL A O 1
ATOM 2707 N N . THR A 1 341 ? 16.144 -16.706 3.502 1.00 93.06 341 THR A N 1
ATOM 2708 C CA . THR A 1 341 ? 17.535 -16.931 3.075 1.00 93.06 341 THR A CA 1
ATOM 2709 C C . THR A 1 341 ? 17.598 -17.292 1.599 1.00 93.06 341 THR A C 1
ATOM 2711 O O . THR A 1 341 ? 18.423 -16.756 0.872 1.00 93.06 341 THR A O 1
ATOM 2714 N N . GLU A 1 342 ? 16.685 -18.147 1.152 1.00 94.62 342 GLU A N 1
ATOM 2715 C CA . GLU A 1 342 ? 16.638 -18.582 -0.239 1.00 94.62 342 GLU A CA 1
ATOM 2716 C C . GLU A 1 342 ? 16.190 -17.464 -1.187 1.00 94.62 342 GLU A C 1
ATOM 2718 O O . GLU A 1 342 ? 16.754 -17.326 -2.268 1.00 94.62 342 GLU A O 1
ATOM 2723 N N . ILE A 1 343 ? 15.230 -16.626 -0.771 1.00 94.12 343 ILE A N 1
ATOM 2724 C CA . ILE A 1 343 ? 14.895 -15.398 -1.508 1.00 94.12 343 ILE A CA 1
ATOM 2725 C C . ILE A 1 343 ? 16.147 -14.544 -1.687 1.00 94.12 343 ILE A C 1
ATOM 2727 O O . ILE A 1 343 ? 16.458 -14.157 -2.806 1.00 94.12 343 ILE A O 1
ATOM 2731 N N . SER A 1 344 ? 16.889 -14.304 -0.604 1.00 93.12 344 SER A N 1
ATOM 2732 C CA . SER A 1 344 ? 18.087 -13.474 -0.680 1.00 93.12 344 SER A CA 1
ATOM 2733 C C . SER A 1 344 ? 19.160 -14.062 -1.598 1.00 93.12 344 SER A C 1
ATOM 2735 O O . SER A 1 344 ? 19.846 -13.293 -2.257 1.00 93.12 344 SER A O 1
ATOM 2737 N N . GLU A 1 345 ? 19.331 -15.385 -1.643 1.00 94.00 345 GLU A N 1
ATOM 2738 C CA . GLU A 1 345 ? 20.287 -16.036 -2.550 1.00 94.00 345 GLU A CA 1
ATOM 2739 C C . GLU A 1 345 ? 19.886 -15.860 -4.022 1.00 94.00 345 GLU A C 1
ATOM 2741 O O . GLU A 1 345 ? 20.733 -15.531 -4.851 1.00 94.00 345 GLU A O 1
ATOM 2746 N N . MET A 1 346 ? 18.601 -16.043 -4.349 1.00 95.62 346 MET A N 1
ATOM 2747 C CA . MET A 1 346 ? 18.093 -15.836 -5.712 1.00 95.62 346 MET A CA 1
ATOM 2748 C C . MET A 1 346 ? 18.151 -14.367 -6.131 1.00 95.62 346 MET A C 1
ATOM 2750 O O . MET A 1 346 ? 18.501 -14.066 -7.269 1.00 95.62 346 MET A O 1
ATOM 2754 N N . GLU A 1 347 ? 17.841 -13.461 -5.208 1.00 94.00 347 GLU A N 1
ATOM 2755 C CA . GLU A 1 347 ? 17.922 -12.023 -5.421 1.00 94.00 347 GLU A CA 1
ATOM 2756 C C . GLU A 1 347 ? 19.360 -11.583 -5.700 1.00 94.00 347 GLU A C 1
ATOM 2758 O O . GLU A 1 347 ? 19.612 -10.922 -6.704 1.00 94.00 347 GLU A O 1
ATOM 2763 N N . THR A 1 348 ? 20.322 -12.007 -4.873 1.00 92.56 348 THR A N 1
ATOM 2764 C CA . THR A 1 348 ? 21.745 -11.734 -5.110 1.00 92.56 348 THR A CA 1
ATOM 2765 C C . THR A 1 348 ? 22.199 -12.292 -6.457 1.00 92.56 348 THR A C 1
ATOM 2767 O O . THR A 1 348 ? 22.861 -11.579 -7.200 1.00 92.56 348 THR A O 1
ATOM 2770 N N . ALA A 1 349 ? 21.802 -13.517 -6.815 1.00 93.75 349 ALA A N 1
ATOM 2771 C CA . ALA A 1 349 ? 22.161 -14.103 -8.106 1.00 93.75 349 ALA A CA 1
ATOM 2772 C C . ALA A 1 349 ? 21.602 -13.307 -9.300 1.00 93.75 349 ALA A C 1
ATOM 2774 O O . ALA A 1 349 ? 22.307 -13.126 -10.293 1.00 93.75 349 ALA A O 1
ATOM 2775 N N . LEU A 1 350 ? 20.363 -12.811 -9.203 1.00 93.75 350 LEU A N 1
ATOM 2776 C CA . LEU A 1 350 ? 19.752 -11.975 -10.238 1.00 93.75 350 LEU A CA 1
ATOM 2777 C C . LEU A 1 350 ? 20.479 -10.634 -10.370 1.00 93.75 350 LEU A C 1
ATOM 2779 O O . LEU A 1 350 ? 20.841 -10.243 -11.476 1.00 93.75 350 LEU A O 1
ATOM 2783 N N . LEU A 1 351 ? 20.729 -9.951 -9.251 1.00 91.75 351 LEU A N 1
ATOM 2784 C CA . LEU A 1 351 ? 21.422 -8.662 -9.248 1.00 91.75 351 LEU A CA 1
ATOM 2785 C C . LEU A 1 351 ? 22.860 -8.790 -9.771 1.00 91.75 351 LEU A C 1
ATOM 2787 O O . LEU A 1 351 ? 23.259 -8.011 -10.631 1.00 91.75 351 LEU A O 1
ATOM 2791 N N . GLU A 1 352 ? 23.601 -9.820 -9.352 1.00 91.19 352 GLU A N 1
ATOM 2792 C CA . GLU A 1 352 ? 24.948 -10.100 -9.866 1.00 91.19 352 GLU A CA 1
ATOM 2793 C C . GLU A 1 352 ? 24.951 -10.362 -11.379 1.00 91.19 352 GLU A C 1
ATOM 2795 O O . GLU A 1 352 ? 25.882 -9.943 -12.070 1.00 91.19 352 GLU A O 1
ATOM 2800 N N . ALA A 1 353 ? 23.929 -11.039 -11.911 1.00 90.81 353 ALA A N 1
ATOM 2801 C CA . ALA A 1 353 ? 23.800 -11.269 -13.346 1.00 90.81 353 ALA A CA 1
ATOM 2802 C C . ALA A 1 353 ? 23.534 -9.962 -14.111 1.00 90.81 353 ALA A C 1
ATOM 2804 O O . ALA A 1 353 ? 24.131 -9.734 -15.162 1.00 90.81 353 ALA A O 1
ATOM 2805 N N . VAL A 1 354 ? 22.700 -9.062 -13.582 1.00 89.56 354 VAL A N 1
ATOM 2806 C CA . VAL A 1 354 ? 22.461 -7.753 -14.216 1.00 89.56 354 VAL A CA 1
ATOM 2807 C C . VAL A 1 354 ? 23.711 -6.866 -14.152 1.00 89.56 354 VAL A C 1
ATOM 2809 O O . VAL A 1 354 ? 24.099 -6.278 -15.166 1.00 89.56 354 VAL A O 1
ATOM 2812 N N . ASP A 1 355 ? 24.398 -6.839 -13.009 1.00 87.31 355 ASP A N 1
ATOM 2813 C CA . ASP A 1 355 ? 25.628 -6.064 -12.806 1.00 87.31 355 ASP A CA 1
ATOM 2814 C C . ASP A 1 355 ? 26.761 -6.513 -13.740 1.00 87.31 355 ASP A C 1
ATOM 2816 O O . ASP A 1 355 ? 27.500 -5.680 -14.273 1.00 87.31 355 ASP A O 1
ATOM 2820 N N . GLN A 1 356 ? 26.886 -7.820 -14.004 1.00 87.06 356 GLN A N 1
ATOM 2821 C CA . GLN A 1 356 ? 27.850 -8.360 -14.975 1.00 87.06 356 GLN A CA 1
ATOM 2822 C C . GLN A 1 356 ? 27.648 -7.799 -16.389 1.00 87.06 356 GLN A C 1
ATOM 2824 O O . GLN A 1 356 ? 28.614 -7.680 -17.146 1.00 87.06 356 GLN A O 1
ATOM 2829 N N . ASN A 1 357 ? 26.420 -7.406 -16.723 1.00 81.81 357 ASN A N 1
ATOM 2830 C CA . ASN A 1 357 ? 26.066 -6.795 -17.999 1.00 81.81 357 ASN A CA 1
ATOM 2831 C C . ASN A 1 357 ? 26.115 -5.260 -17.979 1.00 81.81 357 ASN A C 1
ATOM 2833 O O . ASN A 1 357 ? 25.827 -4.624 -18.993 1.00 81.81 357 ASN A O 1
ATOM 2837 N N . MET A 1 358 ? 26.528 -4.658 -16.857 1.00 83.25 358 MET A N 1
ATOM 2838 C CA . MET A 1 358 ? 26.673 -3.210 -16.676 1.00 83.25 358 MET A CA 1
ATOM 2839 C C . MET A 1 358 ? 25.382 -2.417 -16.953 1.00 83.25 358 MET A C 1
ATOM 2841 O O . MET A 1 358 ? 25.452 -1.284 -17.442 1.00 83.25 358 MET A O 1
ATOM 2845 N N . MET A 1 359 ? 24.228 -3.022 -16.658 1.00 86.12 359 MET A N 1
ATOM 2846 C CA . MET A 1 359 ? 22.905 -2.396 -16.734 1.00 86.12 359 MET A CA 1
ATOM 2847 C C . MET A 1 359 ? 22.485 -1.870 -15.357 1.00 86.12 359 MET A C 1
ATOM 2849 O O . MET A 1 359 ? 22.901 -2.406 -14.331 1.00 86.12 359 MET A O 1
ATOM 2853 N N . LYS A 1 360 ? 21.631 -0.841 -15.316 1.00 88.88 360 LYS A N 1
ATOM 2854 C CA . LYS A 1 360 ? 20.981 -0.430 -14.062 1.00 88.88 360 LYS A CA 1
ATOM 2855 C C . LYS A 1 360 ? 19.847 -1.395 -13.741 1.00 88.88 360 LYS A C 1
ATOM 2857 O O . LYS A 1 360 ? 19.168 -1.869 -14.649 1.00 88.88 360 LYS A O 1
ATOM 2862 N N . THR A 1 361 ? 19.622 -1.653 -12.458 1.00 91.69 361 THR A N 1
ATOM 2863 C CA . THR A 1 361 ? 18.612 -2.614 -12.005 1.00 91.69 361 THR A CA 1
ATOM 2864 C C . THR A 1 361 ? 17.738 -2.045 -10.897 1.00 91.69 361 THR A C 1
ATOM 2866 O O . THR A 1 361 ? 18.156 -1.150 -10.163 1.00 91.69 361 THR A O 1
ATOM 2869 N N . GLY A 1 362 ? 16.522 -2.561 -10.773 1.00 93.00 362 GLY A N 1
ATOM 2870 C CA . GLY A 1 362 ? 15.585 -2.211 -9.715 1.00 93.00 362 GLY A CA 1
ATOM 2871 C C . GLY A 1 362 ? 14.404 -3.173 -9.659 1.00 93.00 362 GLY A C 1
ATOM 2872 O O . GLY A 1 362 ? 14.246 -4.061 -10.501 1.00 93.00 362 GLY A O 1
ATOM 2873 N N . PHE A 1 363 ? 13.543 -2.985 -8.670 1.00 94.69 363 PHE A N 1
ATOM 2874 C CA . PHE A 1 363 ? 12.310 -3.750 -8.526 1.00 94.69 363 PHE A CA 1
ATOM 2875 C C . PHE A 1 363 ? 11.091 -2.840 -8.621 1.00 94.69 363 PHE A C 1
ATOM 2877 O O . PHE A 1 363 ? 11.111 -1.697 -8.166 1.00 94.69 363 PHE A O 1
ATOM 2884 N N . MET A 1 364 ? 10.007 -3.369 -9.179 1.00 94.69 364 MET A N 1
ATOM 2885 C CA . MET A 1 364 ? 8.675 -2.800 -9.016 1.00 94.69 364 MET A CA 1
ATOM 2886 C C . MET A 1 364 ? 8.012 -3.491 -7.818 1.00 94.69 364 MET A C 1
ATOM 2888 O O . MET A 1 364 ? 7.826 -4.707 -7.832 1.00 94.69 364 MET A O 1
ATOM 2892 N N . LEU A 1 365 ? 7.696 -2.738 -6.766 1.00 93.94 365 LEU A N 1
ATOM 2893 C CA . LEU A 1 365 ? 7.307 -3.262 -5.450 1.00 93.94 365 LEU A CA 1
ATOM 2894 C C . LEU A 1 365 ? 5.951 -2.731 -4.989 1.00 93.94 365 LEU A C 1
ATOM 2896 O O . LEU A 1 365 ? 5.477 -1.700 -5.454 1.00 93.94 365 LEU A O 1
ATOM 2900 N N . GLU A 1 366 ? 5.330 -3.425 -4.036 1.00 91.94 366 GLU A N 1
ATOM 2901 C CA . GLU A 1 366 ? 4.098 -2.956 -3.396 1.00 91.94 366 GLU A CA 1
ATOM 2902 C C . GLU A 1 366 ? 4.342 -1.770 -2.457 1.00 91.94 366 GLU A C 1
ATOM 2904 O O . GLU A 1 366 ? 5.392 -1.666 -1.821 1.00 91.94 366 GLU A O 1
ATOM 2909 N N . SER A 1 367 ? 3.336 -0.908 -2.294 1.00 87.94 367 SER A N 1
ATOM 2910 C CA . SER A 1 367 ? 3.438 0.288 -1.449 1.00 87.94 367 SER A CA 1
ATOM 2911 C C . SER A 1 367 ? 3.740 -0.011 0.024 1.00 87.94 367 SER A C 1
ATOM 2913 O O . SER A 1 367 ? 4.395 0.791 0.678 1.00 87.94 367 SER A O 1
ATOM 2915 N N . PHE A 1 368 ? 3.285 -1.149 0.564 1.00 86.06 368 PHE A N 1
ATOM 2916 C CA . PHE A 1 368 ? 3.536 -1.522 1.963 1.00 86.06 368 PHE A CA 1
ATOM 2917 C C . PHE A 1 368 ? 5.004 -1.892 2.227 1.00 86.06 368 PHE A C 1
ATOM 2919 O O . PHE A 1 368 ? 5.425 -1.902 3.377 1.00 86.06 368 PHE A O 1
ATOM 2926 N N . VAL A 1 369 ? 5.804 -2.159 1.185 1.00 89.00 369 VAL A N 1
ATOM 2927 C CA . VAL A 1 369 ? 7.252 -2.380 1.340 1.00 89.00 369 VAL A CA 1
ATOM 2928 C C . VAL A 1 369 ? 7.949 -1.094 1.807 1.00 89.00 369 VAL A C 1
ATOM 2930 O O . VAL A 1 369 ? 8.939 -1.161 2.528 1.00 89.00 369 VAL A O 1
ATOM 2933 N N . LEU A 1 370 ? 7.408 0.083 1.467 1.00 86.31 370 LEU A N 1
ATOM 2934 C CA . LEU A 1 370 ? 7.904 1.362 1.988 1.00 86.31 370 LEU A CA 1
ATOM 2935 C C . LEU A 1 370 ? 7.723 1.480 3.503 1.00 86.31 370 LEU A C 1
ATOM 2937 O O . LEU A 1 370 ? 8.601 2.015 4.175 1.00 86.31 370 LEU A O 1
ATOM 2941 N N . ASP A 1 371 ? 6.596 0.995 4.028 1.00 81.44 371 ASP A N 1
ATOM 2942 C CA . ASP A 1 371 ? 6.317 1.035 5.466 1.00 81.44 371 ASP A CA 1
ATOM 2943 C C . ASP A 1 371 ? 7.314 0.132 6.215 1.00 81.44 371 ASP A C 1
ATOM 2945 O O . ASP A 1 371 ? 7.980 0.581 7.149 1.00 81.44 371 ASP A O 1
ATOM 2949 N N . ASP A 1 372 ? 7.513 -1.091 5.716 1.00 85.00 372 ASP A N 1
ATOM 2950 C CA . ASP A 1 372 ? 8.532 -2.038 6.186 1.00 85.00 372 ASP A CA 1
ATOM 2951 C C . ASP A 1 372 ? 9.949 -1.423 6.179 1.00 85.00 372 ASP A C 1
ATOM 2953 O O . ASP A 1 372 ? 10.696 -1.558 7.150 1.00 85.00 372 ASP A O 1
ATOM 2957 N N . LEU A 1 373 ? 10.334 -0.705 5.115 1.00 84.81 373 LEU A N 1
ATOM 2958 C CA . LEU A 1 373 ? 11.647 -0.052 5.015 1.00 84.81 373 LEU A CA 1
ATOM 2959 C C . LEU A 1 373 ? 11.841 1.066 6.045 1.00 84.81 373 LEU A C 1
ATOM 2961 O O . LEU A 1 373 ? 12.913 1.160 6.647 1.00 84.81 373 LEU A O 1
ATOM 2965 N N . ILE A 1 374 ? 10.820 1.898 6.262 1.00 83.31 374 ILE A N 1
ATOM 2966 C CA . ILE A 1 374 ? 10.875 3.013 7.219 1.00 83.31 374 ILE A CA 1
ATOM 2967 C C . ILE A 1 374 ? 10.962 2.483 8.649 1.00 83.31 374 ILE A C 1
ATOM 2969 O O . ILE A 1 374 ? 11.816 2.919 9.429 1.00 83.31 374 ILE A O 1
ATOM 2973 N N . ASP A 1 375 ? 10.124 1.505 8.979 1.00 79.50 375 ASP A N 1
ATOM 2974 C CA . ASP A 1 375 ? 10.050 0.931 10.321 1.00 79.50 375 ASP A CA 1
ATOM 2975 C C . ASP A 1 375 ? 11.129 -0.137 10.570 1.00 79.50 375 ASP A C 1
ATOM 2977 O O . ASP A 1 375 ? 11.308 -0.591 11.703 1.00 79.50 375 ASP A O 1
ATOM 2981 N N . HIS A 1 376 ? 11.906 -0.477 9.535 1.00 78.19 376 HIS A N 1
ATOM 2982 C CA . HIS A 1 376 ? 12.896 -1.554 9.528 1.00 78.19 376 HIS A CA 1
ATOM 2983 C C . HIS A 1 376 ? 12.273 -2.913 9.907 1.00 78.19 376 HIS A C 1
ATOM 2985 O O . HIS A 1 376 ? 12.909 -3.741 10.571 1.00 78.19 376 HIS A O 1
ATOM 2991 N N . ASP A 1 377 ? 11.024 -3.140 9.492 1.00 78.94 377 ASP A N 1
ATOM 2992 C CA . ASP A 1 377 ? 10.264 -4.358 9.753 1.00 78.94 377 ASP A CA 1
ATOM 2993 C C . ASP A 1 377 ? 10.376 -5.346 8.591 1.00 78.94 377 ASP A C 1
ATOM 2995 O O . ASP A 1 377 ? 10.018 -5.059 7.464 1.00 78.94 377 ASP A O 1
ATOM 2999 N N . THR A 1 378 ? 10.837 -6.560 8.862 1.00 77.06 378 THR A N 1
ATOM 3000 C CA . THR A 1 378 ? 11.101 -7.575 7.825 1.00 77.06 378 THR A CA 1
ATOM 3001 C C . THR A 1 378 ? 9.893 -8.451 7.486 1.00 77.06 378 THR A C 1
ATOM 3003 O O . THR A 1 378 ? 10.054 -9.473 6.816 1.00 77.06 378 THR A O 1
ATOM 3006 N N . LEU A 1 379 ? 8.703 -8.121 7.991 1.00 79.56 379 LEU A N 1
ATOM 3007 C CA . LEU A 1 379 ? 7.558 -9.025 7.965 1.00 79.56 379 LEU A CA 1
ATOM 3008 C C . LEU A 1 379 ? 6.855 -9.125 6.608 1.00 79.56 379 LEU A C 1
ATOM 3010 O O . LEU A 1 379 ? 6.509 -10.239 6.224 1.00 79.56 379 LEU A O 1
ATOM 3014 N N . LEU A 1 380 ? 6.603 -8.032 5.884 1.00 85.62 380 LEU A N 1
ATOM 3015 C CA . LEU A 1 380 ? 5.777 -8.065 4.666 1.00 85.62 380 LEU A CA 1
ATOM 3016 C C . LEU A 1 380 ? 6.610 -8.151 3.388 1.00 85.62 380 LEU A C 1
ATOM 3018 O O . LEU A 1 380 ? 6.196 -8.793 2.425 1.00 85.62 380 LEU A O 1
ATOM 3022 N N . THR A 1 381 ? 7.806 -7.574 3.399 1.00 88.81 381 THR A N 1
ATOM 3023 C CA . THR A 1 381 ? 8.757 -7.528 2.281 1.00 88.81 381 THR A CA 1
ATOM 3024 C C . THR A 1 381 ? 9.021 -8.913 1.647 1.00 88.81 381 THR A C 1
ATOM 3026 O O . THR A 1 381 ? 8.939 -9.025 0.418 1.00 88.81 381 THR A O 1
ATOM 3029 N N . PRO A 1 382 ? 9.197 -10.014 2.418 1.00 89.75 382 PRO A N 1
ATOM 3030 C CA . PRO A 1 382 ? 9.362 -11.357 1.853 1.00 89.75 382 PRO A CA 1
ATOM 3031 C C . PRO A 1 382 ? 8.157 -11.863 1.056 1.00 89.75 382 PRO A C 1
ATOM 3033 O O . PRO A 1 382 ? 8.312 -12.748 0.213 1.00 89.75 382 PRO A O 1
ATOM 3036 N N . LEU A 1 383 ? 6.954 -11.325 1.288 1.00 89.00 383 LEU A N 1
ATOM 3037 C CA . LEU A 1 383 ? 5.765 -11.742 0.547 1.00 89.00 383 LEU A CA 1
ATOM 3038 C C . LEU A 1 383 ? 5.845 -11.329 -0.923 1.00 89.00 383 LEU A C 1
ATOM 3040 O O . LEU A 1 383 ? 5.425 -12.101 -1.790 1.00 89.00 383 LEU A O 1
ATOM 3044 N N . CYS A 1 384 ? 6.446 -10.165 -1.185 1.00 89.62 384 CYS A N 1
ATOM 3045 C CA . CYS A 1 384 ? 6.772 -9.673 -2.523 1.00 89.62 384 CYS A CA 1
ATOM 3046 C C . CYS A 1 384 ? 7.950 -10.427 -3.148 1.00 89.62 384 CYS A C 1
ATOM 3048 O O . CYS A 1 384 ? 8.167 -10.314 -4.342 1.00 89.62 384 CYS A O 1
ATOM 3050 N N . GLY A 1 385 ? 8.682 -11.245 -2.386 1.00 90.06 385 GLY A N 1
ATOM 3051 C CA . GLY A 1 385 ? 9.827 -11.997 -2.901 1.00 90.06 385 GLY A CA 1
ATOM 3052 C C . GLY A 1 385 ? 11.142 -11.226 -2.868 1.00 90.06 385 GLY A C 1
ATOM 3053 O O . GLY A 1 385 ? 12.057 -11.592 -3.593 1.00 90.06 385 GLY A O 1
ATOM 3054 N N . VAL A 1 386 ? 11.250 -10.189 -2.041 1.00 91.81 386 VAL A N 1
ATOM 3055 C CA . VAL A 1 386 ? 12.480 -9.409 -1.823 1.00 91.81 386 VAL A CA 1
ATOM 3056 C C . VAL A 1 386 ? 12.821 -9.372 -0.335 1.00 91.81 386 VAL A C 1
ATOM 3058 O O . VAL A 1 386 ? 12.008 -9.764 0.509 1.00 91.81 386 VAL A O 1
ATOM 3061 N N . THR A 1 387 ? 14.021 -8.916 0.020 1.00 90.75 387 THR A N 1
ATOM 3062 C CA . THR A 1 387 ? 14.414 -8.730 1.425 1.00 90.75 387 THR A CA 1
ATOM 3063 C C . THR A 1 387 ? 14.705 -7.268 1.745 1.00 90.75 387 THR A C 1
ATOM 3065 O O . THR A 1 387 ? 15.201 -6.525 0.914 1.00 90.75 387 THR A O 1
ATOM 3068 N N . ILE A 1 388 ? 14.460 -6.823 2.982 1.00 87.50 388 ILE A N 1
ATOM 3069 C CA . ILE A 1 388 ? 14.866 -5.460 3.384 1.00 87.50 388 ILE A CA 1
ATOM 3070 C C . ILE A 1 388 ? 16.369 -5.259 3.225 1.00 87.50 388 ILE A C 1
ATOM 3072 O O . ILE A 1 388 ? 16.825 -4.188 2.838 1.00 87.50 388 ILE A O 1
ATOM 3076 N N . ARG A 1 389 ? 17.143 -6.298 3.552 1.00 84.06 389 ARG A N 1
ATOM 3077 C CA . ARG A 1 389 ? 18.597 -6.235 3.512 1.00 84.06 389 ARG A CA 1
ATOM 3078 C C . ARG A 1 389 ? 19.085 -5.845 2.122 1.00 84.06 389 ARG A C 1
ATOM 3080 O O . ARG A 1 389 ? 19.883 -4.928 2.014 1.00 84.06 389 ARG A O 1
ATOM 3087 N N . SER A 1 390 ? 18.602 -6.511 1.083 1.00 82.12 390 SER A N 1
ATOM 3088 C CA . SER A 1 390 ? 18.999 -6.206 -0.289 1.00 82.12 390 SER A CA 1
ATOM 3089 C C . SER A 1 390 ? 18.546 -4.817 -0.730 1.00 82.12 390 SER A C 1
ATOM 3091 O O . SER A 1 390 ? 19.322 -4.125 -1.381 1.00 82.12 390 SER A O 1
ATOM 3093 N N . LEU A 1 391 ? 17.353 -4.373 -0.331 1.00 86.81 391 LEU A N 1
ATOM 3094 C CA . LEU A 1 391 ? 16.865 -3.030 -0.647 1.00 86.81 391 LEU A CA 1
ATOM 3095 C C . LEU A 1 391 ? 17.705 -1.924 0.021 1.00 86.81 391 LEU A C 1
ATOM 3097 O O . LEU A 1 391 ? 17.937 -0.893 -0.598 1.00 86.81 391 LEU A O 1
ATOM 3101 N N . LEU A 1 392 ? 18.196 -2.138 1.250 1.00 83.38 392 LEU A N 1
ATOM 3102 C CA . LEU A 1 392 ? 19.030 -1.169 1.982 1.00 83.38 392 LEU A CA 1
ATOM 3103 C C . LEU A 1 392 ? 20.528 -1.249 1.645 1.00 83.38 392 LEU A C 1
ATOM 3105 O O . LEU A 1 392 ? 21.235 -0.244 1.697 1.00 83.38 392 LEU A O 1
ATOM 3109 N N . GLU A 1 393 ? 21.053 -2.445 1.371 1.00 78.12 393 GLU A N 1
ATOM 3110 C CA . GLU A 1 393 ? 22.472 -2.638 1.040 1.00 78.12 393 GLU A CA 1
ATOM 3111 C C . GLU A 1 393 ? 22.771 -2.204 -0.401 1.00 78.12 393 GLU A C 1
ATOM 3113 O O . GLU A 1 393 ? 23.868 -1.714 -0.675 1.00 78.12 393 GLU A O 1
ATOM 3118 N N . ASN A 1 394 ? 21.786 -2.296 -1.299 1.00 72.38 394 ASN A N 1
ATOM 3119 C CA . ASN A 1 394 ? 21.907 -1.881 -2.692 1.00 72.38 394 ASN A CA 1
ATOM 3120 C C . ASN A 1 394 ? 21.234 -0.519 -2.922 1.00 72.38 394 ASN A C 1
ATOM 3122 O O . ASN A 1 394 ? 20.281 -0.398 -3.686 1.00 72.38 394 ASN A O 1
ATOM 3126 N N . ASN A 1 395 ? 21.781 0.541 -2.321 1.00 61.66 395 ASN A N 1
ATOM 3127 C CA . ASN A 1 395 ? 21.309 1.930 -2.494 1.00 61.66 395 ASN A CA 1
ATOM 3128 C C . ASN A 1 395 ? 21.383 2.469 -3.944 1.00 61.66 395 ASN A C 1
ATOM 3130 O O . ASN A 1 395 ? 21.122 3.643 -4.180 1.00 61.66 395 ASN A O 1
ATOM 3134 N N . HIS A 1 396 ? 21.791 1.645 -4.911 1.00 68.56 396 HIS A N 1
ATOM 3135 C CA . HIS A 1 396 ? 21.825 1.971 -6.337 1.00 68.56 396 HIS A CA 1
ATOM 3136 C C . HIS A 1 396 ? 20.632 1.400 -7.115 1.00 68.56 396 HIS A C 1
ATOM 3138 O O . HIS A 1 396 ? 20.557 1.612 -8.325 1.00 68.56 396 HIS A O 1
ATOM 3144 N N . LEU A 1 397 ? 19.729 0.664 -6.455 1.00 82.56 397 LEU A N 1
ATOM 3145 C CA . LEU A 1 397 ? 18.550 0.102 -7.102 1.00 82.56 397 LEU A CA 1
ATOM 3146 C C . LEU A 1 397 ? 17.564 1.203 -7.502 1.00 82.56 397 LEU A C 1
ATOM 3148 O O . LEU A 1 397 ? 17.119 1.984 -6.663 1.00 82.56 397 LEU A O 1
ATOM 3152 N N . ASP A 1 398 ? 17.157 1.204 -8.768 1.00 88.00 398 ASP A N 1
ATOM 3153 C CA . ASP A 1 398 ? 16.134 2.109 -9.299 1.00 88.00 398 ASP A CA 1
ATOM 3154 C C . ASP A 1 398 ? 14.728 1.533 -9.059 1.00 88.00 398 ASP A C 1
ATOM 3156 O O . ASP A 1 398 ? 14.016 1.117 -9.981 1.00 88.00 398 ASP A O 1
ATOM 3160 N N . ASN A 1 399 ? 14.378 1.405 -7.776 1.00 92.31 399 ASN A N 1
ATOM 3161 C CA . ASN A 1 399 ? 13.119 0.815 -7.330 1.00 92.31 399 ASN A CA 1
ATOM 3162 C C . ASN A 1 399 ? 11.935 1.737 -7.632 1.00 92.31 399 ASN A C 1
ATOM 3164 O O . ASN A 1 399 ? 12.003 2.940 -7.392 1.00 92.31 399 ASN A O 1
ATOM 3168 N N . ILE A 1 400 ? 10.818 1.155 -8.071 1.00 93.12 400 ILE A N 1
ATOM 3169 C CA . ILE A 1 400 ? 9.543 1.852 -8.256 1.00 93.12 400 ILE A CA 1
ATOM 3170 C C . ILE A 1 400 ? 8.479 1.209 -7.366 1.00 93.12 400 ILE A C 1
ATOM 3172 O O . ILE A 1 400 ? 8.295 -0.004 -7.382 1.00 93.12 400 ILE A O 1
ATOM 3176 N N . TYR A 1 401 ? 7.733 2.017 -6.616 1.00 92.75 401 TYR A N 1
ATOM 3177 C CA . TYR A 1 401 ? 6.641 1.525 -5.771 1.00 92.75 401 TYR A CA 1
ATOM 3178 C C . TYR A 1 401 ? 5.271 1.732 -6.427 1.00 92.75 401 TYR A C 1
ATOM 3180 O O . TYR A 1 401 ? 4.957 2.818 -6.924 1.00 92.75 401 TYR A O 1
ATOM 3188 N N . ASP A 1 402 ? 4.441 0.686 -6.427 1.00 90.56 402 ASP A N 1
ATOM 3189 C CA . ASP A 1 402 ? 3.082 0.698 -6.968 1.00 90.56 402 ASP A CA 1
ATOM 3190 C C . ASP A 1 402 ? 2.149 1.406 -5.989 1.00 90.56 402 ASP A C 1
ATOM 3192 O O . ASP A 1 402 ? 1.671 0.811 -5.024 1.00 90.56 402 ASP A O 1
ATOM 3196 N N . ILE A 1 403 ? 1.881 2.687 -6.238 1.00 86.75 403 ILE A N 1
ATOM 3197 C CA . ILE A 1 403 ? 0.944 3.473 -5.425 1.00 86.75 403 ILE A CA 1
ATOM 3198 C C . ILE A 1 403 ? -0.346 3.787 -6.184 1.00 86.75 403 ILE A C 1
ATOM 3200 O O . ILE A 1 403 ? -1.082 4.709 -5.817 1.00 86.75 403 ILE A O 1
ATOM 3204 N N . ARG A 1 404 ? -0.612 3.060 -7.276 1.00 85.38 404 ARG A N 1
ATOM 3205 C CA . ARG A 1 404 ? -1.681 3.372 -8.223 1.00 85.38 404 ARG A CA 1
ATOM 3206 C C . ARG A 1 404 ? -3.015 3.544 -7.505 1.00 85.38 404 ARG A C 1
ATOM 3208 O O . ARG A 1 404 ? -3.620 2.585 -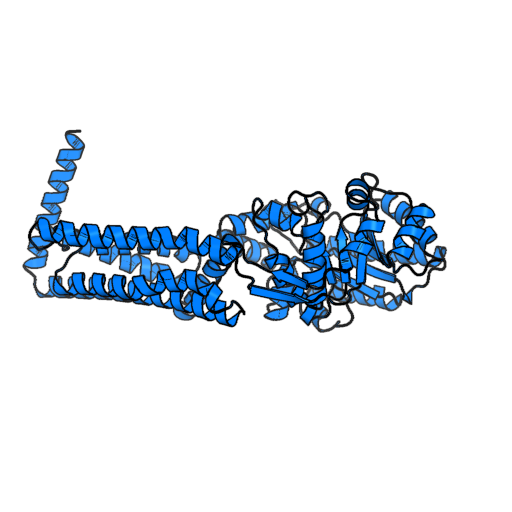7.022 1.00 85.38 404 ARG A O 1
ATOM 3215 N N . ARG A 1 405 ? -3.528 4.780 -7.479 1.00 81.69 405 ARG A N 1
ATOM 3216 C CA . ARG A 1 405 ? -4.817 5.082 -6.837 1.00 81.69 405 ARG A CA 1
ATOM 3217 C C . ARG A 1 405 ? -5.983 4.351 -7.501 1.00 81.69 405 ARG A C 1
ATOM 3219 O O . ARG A 1 405 ? -6.967 4.088 -6.820 1.00 81.69 405 ARG A O 1
ATOM 3226 N N . SER A 1 406 ? -5.875 3.990 -8.786 1.00 82.25 406 SER A N 1
ATOM 3227 C CA . SER A 1 406 ? -6.833 3.104 -9.467 1.00 82.25 406 SER A CA 1
ATOM 3228 C C . SER A 1 406 ? -6.940 1.755 -8.750 1.00 82.25 406 SER A C 1
ATOM 3230 O O . SER A 1 406 ? -8.024 1.376 -8.313 1.00 82.25 406 SER A O 1
ATOM 3232 N N . ARG A 1 407 ? -5.800 1.105 -8.492 1.00 80.75 407 ARG A N 1
ATOM 3233 C CA . ARG A 1 407 ? -5.697 -0.185 -7.791 1.00 80.75 407 ARG A CA 1
ATOM 3234 C C . ARG A 1 407 ? -6.176 -0.124 -6.336 1.00 80.75 407 ARG A C 1
ATOM 3236 O O . ARG A 1 407 ? -6.876 -1.028 -5.870 1.00 80.75 407 ARG A O 1
ATOM 3243 N N . PHE A 1 408 ? -5.865 0.954 -5.615 1.00 77.94 408 PHE A N 1
ATOM 3244 C CA . PHE A 1 408 ? -6.441 1.186 -4.284 1.00 77.94 408 PHE A CA 1
ATOM 3245 C C . PHE A 1 408 ? -7.947 1.440 -4.339 1.00 77.94 408 PHE A C 1
ATOM 3247 O O . PHE A 1 408 ? -8.669 1.002 -3.451 1.00 77.94 408 PHE A O 1
ATOM 3254 N N . SER A 1 409 ? -8.434 2.136 -5.365 1.00 78.88 409 SER A N 1
ATOM 3255 C CA . SER A 1 409 ? -9.843 2.505 -5.500 1.00 78.88 409 SER A CA 1
ATOM 3256 C C . SER A 1 409 ? -10.724 1.289 -5.750 1.00 78.88 409 SER A C 1
ATOM 3258 O O . SER A 1 409 ? -11.751 1.146 -5.084 1.00 78.88 409 SER A O 1
ATOM 3260 N N . GLU A 1 410 ? -10.276 0.353 -6.587 1.00 76.25 410 GLU A N 1
ATOM 3261 C CA . GLU A 1 410 ? -10.892 -0.974 -6.714 1.00 76.25 410 GLU A CA 1
ATOM 3262 C C . GLU A 1 410 ? -10.940 -1.692 -5.356 1.00 76.25 410 GLU A C 1
ATOM 3264 O O . GLU A 1 410 ? -11.968 -2.237 -4.950 1.00 76.25 410 GLU A O 1
ATOM 3269 N N . GLY A 1 411 ? -9.836 -1.620 -4.607 1.00 67.88 411 GLY A N 1
ATOM 3270 C CA . GLY A 1 411 ? -9.699 -2.181 -3.267 1.00 67.88 411 GLY A CA 1
ATOM 3271 C C . GLY A 1 411 ? -10.387 -1.394 -2.144 1.00 67.88 411 GLY A C 1
ATOM 3272 O O . GLY A 1 411 ? -10.403 -1.879 -1.018 1.00 67.88 411 GLY A O 1
ATOM 3273 N N . MET A 1 412 ? -10.959 -0.213 -2.383 1.00 69.50 412 MET A N 1
ATOM 3274 C CA . MET A 1 412 ? -11.593 0.624 -1.346 1.00 69.50 412 MET A CA 1
ATOM 3275 C C . MET A 1 412 ? -12.957 1.188 -1.777 1.00 69.50 412 MET A C 1
ATOM 3277 O O . MET A 1 412 ? -13.519 2.047 -1.092 1.00 69.50 412 MET A O 1
ATOM 3281 N N . ASN A 1 413 ? -13.526 0.677 -2.876 1.00 68.69 413 ASN A N 1
ATOM 3282 C CA . ASN A 1 413 ? -14.777 1.141 -3.485 1.00 68.69 413 ASN A CA 1
ATOM 3283 C C . ASN A 1 413 ? -14.794 2.665 -3.723 1.00 68.69 413 ASN A C 1
ATOM 3285 O O . ASN A 1 413 ? -15.721 3.350 -3.278 1.00 68.69 413 ASN A O 1
ATOM 3289 N N . GLY A 1 414 ? -13.760 3.206 -4.373 1.00 65.56 414 GLY A N 1
ATOM 3290 C CA . GLY A 1 414 ? -13.727 4.614 -4.790 1.00 65.56 414 GLY A CA 1
ATOM 3291 C C . GLY A 1 414 ? -13.127 5.609 -3.792 1.00 65.56 414 GLY A C 1
ATOM 3292 O O . GLY A 1 414 ? -12.924 6.765 -4.150 1.00 65.56 414 GLY A O 1
ATOM 3293 N N . ASP A 1 415 ? -12.840 5.214 -2.548 1.00 65.12 415 ASP A N 1
ATOM 3294 C CA . ASP A 1 415 ? -12.417 6.155 -1.496 1.00 65.12 415 ASP A CA 1
ATOM 3295 C C . ASP A 1 415 ? -10.891 6.241 -1.354 1.00 65.12 415 ASP A C 1
ATOM 3297 O O . ASP A 1 415 ? -10.306 5.750 -0.388 1.00 65.12 415 ASP A O 1
ATOM 3301 N N . VAL A 1 416 ? -10.250 6.852 -2.354 1.00 71.12 416 VAL A N 1
ATOM 3302 C CA . VAL A 1 416 ? -8.799 7.085 -2.377 1.00 71.12 416 VAL A CA 1
ATOM 3303 C C . VAL A 1 416 ? -8.530 8.539 -2.747 1.00 71.12 416 VAL A C 1
ATOM 3305 O O . VAL A 1 416 ? -8.621 8.912 -3.916 1.00 71.12 416 VAL A O 1
ATOM 3308 N N . GLY A 1 417 ? -8.219 9.370 -1.749 1.00 72.44 417 GLY A N 1
ATOM 3309 C CA . GLY A 1 417 ? -7.869 10.788 -1.930 1.00 72.44 417 GLY A CA 1
ATOM 3310 C C . GLY A 1 417 ? -6.399 11.023 -2.294 1.00 72.44 417 GLY A C 1
ATOM 3311 O O . GLY A 1 417 ? -5.615 10.074 -2.376 1.00 72.44 417 GLY A O 1
ATOM 3312 N N . GLU A 1 418 ? -6.006 12.292 -2.460 1.00 76.44 418 GLU A N 1
ATOM 3313 C CA . GLU A 1 418 ? -4.618 12.666 -2.794 1.00 76.44 418 GLU A CA 1
ATOM 3314 C C . GLU A 1 418 ? -3.623 12.303 -1.678 1.00 76.44 418 GLU A C 1
ATOM 3316 O O . GLU A 1 418 ? -2.424 12.169 -1.920 1.00 76.44 418 GLU A O 1
ATOM 3321 N N . TYR A 1 419 ? -4.109 12.079 -0.450 1.00 75.00 419 TYR A N 1
ATOM 3322 C CA . TYR A 1 419 ? -3.273 11.638 0.665 1.00 75.00 419 TYR A CA 1
ATOM 3323 C C . TYR A 1 419 ? -2.511 10.336 0.383 1.00 75.00 419 TYR A C 1
ATOM 3325 O O . TYR A 1 419 ? -1.391 10.191 0.863 1.00 75.00 419 TYR A O 1
ATOM 3333 N N . ALA A 1 420 ? -3.078 9.397 -0.385 1.00 79.12 420 ALA A N 1
ATOM 3334 C CA . ALA A 1 420 ? -2.366 8.167 -0.738 1.00 79.12 420 ALA A CA 1
ATOM 3335 C C . ALA A 1 420 ? -1.105 8.483 -1.558 1.00 79.12 420 ALA A C 1
ATOM 3337 O O . ALA A 1 420 ? -0.023 8.000 -1.225 1.00 79.12 420 ALA A O 1
ATOM 3338 N N . ALA A 1 421 ? -1.235 9.371 -2.552 1.00 84.25 421 ALA A N 1
ATOM 3339 C CA . ALA A 1 421 ? -0.106 9.859 -3.333 1.00 84.25 421 ALA A CA 1
ATOM 3340 C C . ALA A 1 421 ? 0.909 10.572 -2.436 1.00 84.25 421 ALA A C 1
ATOM 3342 O O . ALA A 1 421 ? 2.078 10.212 -2.442 1.00 84.25 421 ALA A O 1
ATOM 3343 N N . HIS A 1 422 ? 0.454 11.498 -1.588 1.00 85.69 422 HIS A N 1
ATOM 3344 C CA . HIS A 1 422 ? 1.317 12.250 -0.676 1.00 85.69 422 HIS A CA 1
ATOM 3345 C C . HIS A 1 422 ? 2.057 11.372 0.345 1.00 85.69 422 HIS A C 1
ATOM 3347 O O . HIS A 1 422 ? 3.240 11.585 0.596 1.00 85.69 422 HIS A O 1
ATOM 3353 N N . SER A 1 423 ? 1.377 10.414 0.977 1.00 81.31 423 SER A N 1
ATOM 3354 C CA . SER A 1 423 ? 1.966 9.605 2.046 1.00 81.31 423 SER A CA 1
ATOM 3355 C C . SER A 1 423 ? 3.039 8.670 1.502 1.00 81.31 423 SER A C 1
ATOM 3357 O O . SER A 1 423 ? 4.154 8.673 2.016 1.00 81.31 423 SER A O 1
ATOM 3359 N N . TYR A 1 424 ? 2.725 7.907 0.453 1.00 85.69 424 TYR A N 1
ATOM 3360 C CA . TYR A 1 424 ? 3.679 6.951 -0.102 1.00 85.69 424 TYR A CA 1
ATOM 3361 C C . TYR A 1 424 ? 4.801 7.635 -0.883 1.00 85.69 424 TYR A C 1
ATOM 3363 O O . TYR A 1 424 ? 5.939 7.186 -0.797 1.00 85.69 424 TYR A O 1
ATOM 3371 N N . SER A 1 425 ? 4.541 8.749 -1.577 1.00 87.31 425 SER A N 1
ATOM 3372 C CA . SER A 1 425 ? 5.613 9.475 -2.268 1.00 87.31 425 SER A CA 1
ATOM 3373 C C . SER A 1 425 ? 6.592 10.135 -1.309 1.00 87.31 425 SER A C 1
ATOM 3375 O O . SER A 1 425 ? 7.789 10.130 -1.569 1.00 87.31 425 SER A O 1
ATOM 3377 N N . ARG A 1 426 ? 6.113 10.633 -0.162 1.00 87.19 426 ARG A N 1
ATOM 3378 C CA . ARG A 1 426 ? 6.986 11.137 0.903 1.00 87.19 426 ARG A CA 1
ATOM 3379 C C . ARG A 1 426 ? 7.883 10.038 1.462 1.00 87.19 426 ARG A C 1
ATOM 3381 O O . ARG A 1 426 ? 9.046 10.303 1.745 1.00 87.19 426 ARG A O 1
ATOM 3388 N N . SER A 1 427 ? 7.351 8.829 1.619 1.00 85.75 427 SER A N 1
ATOM 3389 C CA . SER A 1 427 ? 8.130 7.659 2.029 1.00 85.75 427 SER A CA 1
ATOM 3390 C C . SER A 1 427 ? 9.153 7.256 0.965 1.00 85.75 427 SER A C 1
ATOM 3392 O O . SER A 1 427 ? 10.321 7.071 1.289 1.00 85.75 427 SER A O 1
ATOM 3394 N N . ALA A 1 428 ? 8.748 7.187 -0.306 1.00 86.06 428 ALA A N 1
ATOM 3395 C CA . ALA A 1 428 ? 9.631 6.850 -1.423 1.00 86.06 428 ALA A CA 1
ATOM 3396 C C . ALA A 1 428 ? 10.761 7.877 -1.614 1.00 86.06 428 ALA A C 1
ATOM 3398 O O . ALA A 1 428 ? 11.905 7.495 -1.860 1.00 86.06 428 ALA A O 1
ATOM 3399 N N . GLY A 1 429 ? 10.470 9.168 -1.426 1.00 84.88 429 GLY A N 1
ATOM 3400 C CA . GLY A 1 429 ? 11.453 10.246 -1.534 1.00 84.88 429 GLY A CA 1
ATOM 3401 C C . GLY A 1 429 ? 12.564 10.196 -0.480 1.00 84.88 429 GLY A C 1
ATOM 3402 O O . GLY A 1 429 ? 13.656 10.695 -0.730 1.00 84.88 429 GLY A O 1
ATOM 3403 N N . LEU A 1 430 ? 12.351 9.539 0.670 1.00 84.88 430 LEU A N 1
ATOM 3404 C CA . LEU A 1 430 ? 13.423 9.304 1.655 1.00 84.88 430 LEU A CA 1
ATOM 3405 C C . LEU A 1 430 ? 14.523 8.373 1.126 1.00 84.88 430 LEU A C 1
ATOM 3407 O O . LEU A 1 430 ? 15.649 8.433 1.617 1.00 84.88 430 LEU A O 1
ATOM 3411 N N . TYR A 1 431 ? 14.192 7.532 0.147 1.00 83.38 431 TYR A N 1
ATOM 3412 C CA . TYR A 1 431 ? 15.084 6.545 -0.457 1.00 83.38 431 TYR A CA 1
ATOM 3413 C C . TYR A 1 431 ? 15.365 6.851 -1.935 1.00 83.38 431 TYR A C 1
ATOM 3415 O O . TYR A 1 431 ? 15.749 5.945 -2.669 1.00 83.38 431 TYR A O 1
ATOM 3423 N N . GLU A 1 432 ? 15.109 8.090 -2.385 1.00 82.12 432 GLU A N 1
ATOM 3424 C CA . GLU A 1 432 ? 15.271 8.532 -3.785 1.00 82.12 432 GLU A CA 1
ATOM 3425 C C . GLU A 1 432 ? 14.649 7.553 -4.799 1.00 82.12 432 GLU A C 1
ATOM 3427 O O . GLU A 1 432 ? 15.153 7.355 -5.904 1.00 82.12 432 GLU A O 1
ATOM 3432 N N . SER A 1 433 ? 13.550 6.903 -4.413 1.00 86.75 433 SER A N 1
ATOM 3433 C CA . SER A 1 433 ? 12.917 5.855 -5.207 1.00 86.75 433 SER A CA 1
ATOM 3434 C C . SER A 1 433 ? 11.838 6.414 -6.127 1.00 86.75 433 SER A C 1
ATOM 3436 O O . SER A 1 433 ? 11.252 7.473 -5.873 1.00 86.75 433 SER A O 1
ATOM 3438 N N . GLY A 1 434 ? 11.551 5.673 -7.191 1.00 89.88 434 GLY A N 1
ATOM 3439 C CA . GLY A 1 434 ? 10.474 5.974 -8.111 1.00 89.88 434 GLY A CA 1
ATOM 3440 C C . GLY A 1 434 ? 9.108 5.500 -7.620 1.00 89.88 434 GLY A C 1
ATOM 3441 O O . GLY A 1 434 ? 8.957 4.733 -6.664 1.00 89.88 434 GLY A O 1
ATOM 3442 N N . VAL A 1 435 ? 8.073 5.975 -8.297 1.00 91.31 435 VAL A N 1
ATOM 3443 C CA . VAL A 1 435 ? 6.676 5.777 -7.927 1.00 91.31 435 VAL A CA 1
ATOM 3444 C C . VAL A 1 435 ? 5.841 5.577 -9.191 1.00 91.31 435 VAL A C 1
ATOM 3446 O O . VAL A 1 435 ? 6.001 6.309 -10.165 1.00 91.31 435 VAL A O 1
ATOM 3449 N N . ARG A 1 436 ? 4.928 4.600 -9.191 1.00 90.69 436 ARG A N 1
ATOM 3450 C CA . ARG A 1 436 ? 4.000 4.362 -10.308 1.00 90.69 436 ARG A CA 1
ATOM 3451 C C . ARG A 1 436 ? 2.622 4.949 -10.025 1.00 90.69 436 ARG A C 1
ATOM 3453 O O . ARG A 1 436 ? 1.960 4.589 -9.050 1.00 90.69 436 ARG A O 1
ATOM 3460 N N . LEU A 1 437 ? 2.191 5.825 -10.922 1.00 84.00 437 LEU A N 1
ATOM 3461 C CA . LEU A 1 437 ? 0.876 6.444 -10.983 1.00 84.00 437 LEU A CA 1
ATOM 3462 C C . LEU A 1 437 ? -0.138 5.558 -11.704 1.00 84.00 437 LEU A C 1
ATOM 3464 O O . LEU A 1 437 ? 0.213 4.734 -12.550 1.00 84.00 437 LEU A O 1
ATOM 3468 N N . GLY A 1 438 ? -1.404 5.689 -11.296 1.00 77.44 438 GLY A N 1
ATOM 3469 C CA . GLY A 1 438 ? -2.483 4.806 -11.745 1.00 77.44 438 GLY A CA 1
ATOM 3470 C C . GLY A 1 438 ? -2.932 5.028 -13.177 1.00 77.44 438 GLY A C 1
ATOM 3471 O O . GLY A 1 438 ? -2.389 5.851 -13.903 1.00 77.44 438 GLY A O 1
ATOM 3472 N N . ASP A 1 439 ? -3.941 4.248 -13.548 1.00 75.56 439 ASP A N 1
ATOM 3473 C CA . ASP A 1 439 ? -4.375 4.097 -14.933 1.00 75.56 439 ASP A CA 1
ATOM 3474 C C . ASP A 1 439 ? -5.243 5.287 -15.359 1.00 75.56 439 ASP A C 1
ATOM 3476 O O . ASP A 1 439 ? -6.300 5.563 -14.776 1.00 75.56 439 ASP A O 1
ATOM 3480 N N . ILE A 1 440 ? -4.796 6.012 -16.378 1.00 76.00 440 ILE A N 1
ATOM 3481 C CA . ILE A 1 440 ? -5.509 7.181 -16.897 1.00 76.00 440 ILE A CA 1
ATOM 3482 C C . ILE A 1 440 ? -6.816 6.749 -17.559 1.00 76.00 440 ILE A C 1
ATOM 3484 O O . ILE A 1 440 ? -6.885 5.742 -18.260 1.00 76.00 440 ILE A O 1
ATOM 3488 N N . GLY A 1 441 ? -7.890 7.502 -17.312 1.00 68.81 441 GLY A N 1
ATOM 3489 C CA . GLY A 1 441 ? -9.235 7.124 -17.752 1.00 68.81 441 GLY A CA 1
ATOM 3490 C C . GLY A 1 441 ? -9.982 6.198 -16.788 1.00 68.81 441 GLY A C 1
ATOM 3491 O O . GLY A 1 441 ? -11.172 5.947 -16.983 1.00 68.81 441 GLY A O 1
ATOM 3492 N N . HIS A 1 442 ? -9.336 5.734 -15.713 1.00 76.69 442 HIS A N 1
ATOM 3493 C CA . HIS A 1 442 ? -10.033 5.142 -14.570 1.00 76.69 442 HIS A CA 1
ATOM 3494 C C . HIS A 1 442 ? -10.894 6.200 -13.847 1.00 76.69 442 HIS A C 1
ATOM 3496 O O . HIS A 1 442 ? -10.596 7.389 -13.912 1.00 76.69 442 HIS A O 1
ATOM 3502 N N . GLU A 1 443 ? -11.926 5.794 -13.093 1.00 76.31 443 GLU A N 1
ATOM 3503 C CA . GLU A 1 443 ? -12.853 6.712 -12.391 1.00 76.31 443 GLU A CA 1
ATOM 3504 C C . GLU A 1 443 ? -12.124 7.766 -11.529 1.00 76.31 443 GLU A C 1
ATOM 3506 O O . GLU A 1 443 ? -12.517 8.933 -11.487 1.00 76.31 443 GLU A O 1
ATOM 3511 N N . VAL A 1 444 ? -11.012 7.364 -10.905 1.00 76.62 444 VAL A N 1
ATOM 3512 C CA . VAL A 1 444 ? -10.147 8.225 -10.075 1.00 76.62 444 VAL A CA 1
ATOM 3513 C C . VAL A 1 444 ? -9.406 9.285 -10.900 1.00 76.62 444 VAL A C 1
ATOM 3515 O O . VAL A 1 444 ? -9.249 10.415 -10.446 1.00 76.62 444 VAL A O 1
ATOM 3518 N N . TYR A 1 445 ? -8.988 8.935 -12.117 1.00 78.62 445 TYR A N 1
ATOM 3519 C CA . TYR A 1 445 ? -8.298 9.808 -13.071 1.00 78.62 445 TYR A CA 1
ATOM 3520 C C . TYR A 1 445 ? -9.233 10.198 -14.223 1.00 78.62 445 TYR A C 1
ATOM 3522 O O . TYR A 1 445 ? -8.844 10.209 -15.390 1.00 78.62 445 TYR A O 1
ATOM 3530 N N . SER A 1 446 ? -10.494 10.483 -13.887 1.00 70.88 446 SER A N 1
ATOM 3531 C CA . SER A 1 446 ? -11.517 10.914 -14.846 1.00 70.88 446 SER A CA 1
ATOM 3532 C C . SER A 1 446 ? -11.337 12.364 -15.309 1.00 70.88 446 SER A C 1
ATOM 3534 O O . SER A 1 446 ? -11.811 12.723 -16.385 1.00 70.88 446 SER A O 1
ATOM 3536 N N . ASP A 1 447 ? -10.637 13.179 -14.515 1.00 72.44 447 ASP A N 1
ATOM 3537 C CA . ASP A 1 447 ? -10.174 14.526 -14.853 1.00 72.44 447 ASP A CA 1
ATOM 3538 C C . ASP A 1 447 ? -8.645 14.514 -14.892 1.00 72.44 447 ASP A C 1
ATOM 3540 O O . ASP A 1 447 ? -8.002 13.987 -13.973 1.00 72.44 447 ASP A O 1
ATOM 3544 N N . SER A 1 448 ? -8.055 15.117 -15.925 1.00 73.75 448 SER A N 1
ATOM 3545 C CA . SER A 1 448 ? -6.606 15.223 -16.005 1.00 73.75 448 SER A CA 1
ATOM 3546 C C . SER A 1 448 ? -6.049 15.998 -14.829 1.00 73.75 448 SER A C 1
ATOM 3548 O O . SER A 1 448 ? -5.025 15.593 -14.297 1.00 73.75 448 SER A O 1
ATOM 3550 N N . ARG A 1 449 ? -6.762 16.991 -14.286 1.00 78.12 449 ARG A N 1
ATOM 3551 C CA . ARG A 1 449 ? -6.320 17.730 -13.092 1.00 78.12 449 ARG A CA 1
ATOM 3552 C C . ARG A 1 449 ? -5.898 16.829 -11.925 1.00 78.12 449 ARG A C 1
ATOM 3554 O O . ARG A 1 449 ? -4.949 17.169 -11.224 1.00 78.12 449 ARG A O 1
ATOM 3561 N N . THR A 1 450 ? -6.551 15.684 -11.720 1.00 81.31 450 THR A N 1
ATOM 3562 C CA . THR A 1 450 ? -6.178 14.755 -10.642 1.00 81.31 450 THR A CA 1
ATOM 3563 C C . THR A 1 450 ? -4.799 14.141 -10.872 1.00 81.31 450 THR A C 1
ATOM 3565 O O . THR A 1 450 ? -4.015 14.065 -9.930 1.00 81.31 450 THR A O 1
ATOM 3568 N N . ILE A 1 451 ? -4.463 13.749 -12.108 1.00 82.75 451 ILE A N 1
ATOM 3569 C CA . ILE A 1 451 ? -3.122 13.226 -12.395 1.00 82.75 451 ILE A CA 1
ATOM 3570 C C . ILE A 1 451 ? -2.062 14.329 -12.330 1.00 82.75 451 ILE A C 1
ATOM 3572 O O . ILE A 1 451 ? -0.992 14.097 -11.778 1.00 82.75 451 ILE A O 1
ATOM 3576 N N . GLN A 1 452 ? -2.375 15.542 -12.798 1.00 83.12 452 GLN A N 1
ATOM 3577 C CA . GLN A 1 452 ? -1.476 16.701 -12.683 1.00 83.12 452 GLN A CA 1
ATOM 3578 C C . GLN A 1 452 ? -1.128 16.965 -11.217 1.00 83.12 452 GLN A C 1
ATOM 3580 O O . GLN A 1 452 ? 0.036 17.130 -10.857 1.00 83.12 452 GLN A O 1
ATOM 3585 N N . ASN A 1 453 ? -2.155 16.954 -10.365 1.00 86.25 453 ASN A N 1
ATOM 3586 C CA . ASN A 1 453 ? -1.994 17.157 -8.940 1.00 86.25 453 ASN A CA 1
ATOM 3587 C C . ASN A 1 453 ? -1.113 16.071 -8.314 1.00 86.25 453 ASN A C 1
ATOM 3589 O O . ASN A 1 453 ? -0.197 16.394 -7.562 1.00 86.25 453 ASN A O 1
ATOM 3593 N N . ASP A 1 454 ? -1.364 14.801 -8.637 1.00 87.81 454 ASP A N 1
ATOM 3594 C CA . ASP A 1 454 ? -0.576 13.694 -8.098 1.00 87.81 454 ASP A CA 1
ATOM 3595 C C . ASP A 1 454 ? 0.889 13.754 -8.567 1.00 87.81 454 ASP A C 1
ATOM 3597 O O . ASP A 1 454 ? 1.779 13.509 -7.757 1.00 87.81 454 ASP A O 1
ATOM 3601 N N . ILE A 1 455 ? 1.165 14.147 -9.819 1.00 87.75 455 ILE A N 1
ATOM 3602 C CA . ILE A 1 455 ? 2.537 14.364 -10.315 1.00 87.75 455 ILE A CA 1
ATOM 3603 C C . ILE A 1 455 ? 3.251 15.417 -9.460 1.00 87.75 455 ILE A C 1
ATOM 3605 O O . ILE A 1 455 ? 4.342 15.152 -8.962 1.00 87.75 455 ILE A O 1
ATOM 3609 N N . VAL A 1 456 ? 2.623 16.575 -9.227 1.00 88.50 456 VAL A N 1
ATOM 3610 C CA . VAL A 1 456 ? 3.203 17.649 -8.397 1.00 88.50 456 VAL A CA 1
ATOM 3611 C C . VAL A 1 456 ? 3.430 17.184 -6.960 1.00 88.50 456 VAL A C 1
ATOM 3613 O O . VAL A 1 456 ? 4.471 17.476 -6.375 1.00 88.50 456 VAL A O 1
ATOM 3616 N N . ILE A 1 457 ? 2.476 16.449 -6.385 1.00 88.94 457 ILE A N 1
ATOM 3617 C CA . ILE A 1 457 ? 2.586 15.903 -5.027 1.00 88.94 457 ILE A CA 1
ATOM 3618 C C . ILE A 1 457 ? 3.760 14.925 -4.928 1.00 88.94 457 ILE A C 1
ATOM 3620 O O . ILE A 1 457 ? 4.504 14.949 -3.950 1.00 88.94 457 ILE A O 1
ATOM 3624 N N . ILE A 1 458 ? 3.915 14.040 -5.912 1.00 89.88 458 ILE A N 1
ATOM 3625 C CA . ILE A 1 458 ? 4.951 13.007 -5.915 1.00 89.88 458 ILE A CA 1
ATOM 3626 C C . ILE A 1 458 ? 6.329 13.622 -6.142 1.00 89.88 458 ILE A C 1
ATOM 3628 O O . ILE A 1 458 ? 7.235 13.375 -5.345 1.00 89.88 458 ILE A O 1
ATOM 3632 N N . ALA A 1 459 ? 6.461 14.464 -7.166 1.00 89.12 459 ALA A N 1
ATOM 3633 C CA . ALA A 1 459 ? 7.705 15.156 -7.473 1.00 89.12 459 ALA A CA 1
ATOM 3634 C C . ALA A 1 459 ? 8.136 16.048 -6.301 1.00 89.12 459 ALA A C 1
ATOM 3636 O O . ALA A 1 459 ? 9.261 15.957 -5.821 1.00 89.12 459 ALA A O 1
ATOM 3637 N N . GLY A 1 460 ? 7.213 16.846 -5.756 1.00 87.50 460 GLY A N 1
ATOM 3638 C CA . GLY A 1 460 ? 7.492 17.740 -4.634 1.00 87.50 460 GLY A CA 1
ATOM 3639 C C . GLY A 1 460 ? 7.840 17.045 -3.315 1.00 87.50 460 GLY A C 1
ATOM 3640 O O . GLY A 1 460 ? 8.407 17.678 -2.423 1.00 87.50 460 GLY A O 1
ATOM 3641 N N . ASN A 1 461 ? 7.539 15.751 -3.193 1.00 89.56 461 ASN A N 1
ATOM 3642 C CA . ASN A 1 461 ? 7.939 14.911 -2.065 1.00 89.56 461 ASN A CA 1
ATOM 3643 C C . ASN A 1 461 ? 9.286 14.193 -2.278 1.00 89.56 461 ASN A C 1
ATOM 3645 O O . ASN A 1 461 ? 9.721 13.469 -1.382 1.00 89.56 461 ASN A O 1
ATOM 3649 N N . GLY A 1 462 ? 9.960 14.420 -3.409 1.00 85.94 462 GLY A N 1
ATOM 3650 C CA . GLY A 1 462 ? 11.319 13.941 -3.670 1.00 85.94 462 GLY A CA 1
ATOM 3651 C C . GLY A 1 462 ? 11.410 12.554 -4.306 1.00 85.94 462 GLY A C 1
ATOM 3652 O O . GLY A 1 462 ? 12.474 11.945 -4.248 1.00 85.94 462 GLY A O 1
ATOM 3653 N N . ALA A 1 463 ? 10.329 12.029 -4.894 1.00 88.38 463 ALA A N 1
ATOM 3654 C CA . ALA A 1 463 ? 10.428 10.821 -5.713 1.00 88.38 463 ALA A CA 1
ATOM 3655 C C . ALA A 1 463 ? 11.250 11.105 -6.984 1.00 88.38 463 ALA A C 1
ATOM 3657 O O . ALA A 1 463 ? 11.018 12.106 -7.662 1.00 88.38 463 ALA A O 1
ATOM 3658 N N . SER A 1 464 ? 12.195 10.224 -7.310 1.00 86.38 464 SER A N 1
ATOM 3659 C CA . SER A 1 464 ? 13.151 10.425 -8.414 1.00 86.38 464 SER A CA 1
ATOM 3660 C C . SER A 1 464 ? 12.522 10.218 -9.794 1.00 86.38 464 SER A C 1
ATOM 3662 O O . SER A 1 464 ? 12.760 10.997 -10.724 1.00 86.38 464 SER A O 1
ATOM 3664 N N . THR A 1 465 ? 11.678 9.192 -9.896 1.00 90.06 465 THR A N 1
ATOM 3665 C CA . THR A 1 465 ? 11.020 8.762 -11.131 1.00 90.06 465 THR A CA 1
ATOM 3666 C C . THR A 1 465 ? 9.518 8.618 -10.910 1.00 90.06 465 THR A C 1
ATOM 3668 O O . THR A 1 465 ? 9.071 8.054 -9.912 1.00 90.06 465 THR A O 1
ATOM 3671 N N . ILE A 1 466 ? 8.716 9.092 -11.857 1.00 91.44 466 ILE A N 1
ATOM 3672 C CA . ILE A 1 466 ? 7.259 8.979 -11.858 1.00 91.44 466 ILE A CA 1
ATOM 3673 C C . ILE A 1 466 ? 6.851 8.208 -13.107 1.00 91.44 466 ILE A C 1
ATOM 3675 O O . ILE A 1 466 ? 6.933 8.725 -14.216 1.00 91.44 466 ILE A O 1
ATOM 3679 N N . SER A 1 467 ? 6.403 6.971 -12.928 1.00 90.44 467 SER A N 1
ATOM 3680 C CA . SER A 1 467 ? 5.924 6.127 -14.024 1.00 90.44 467 SER A CA 1
ATOM 3681 C C . SER A 1 467 ? 4.414 6.286 -14.186 1.00 90.44 467 SER A C 1
ATOM 3683 O O . SER A 1 467 ? 3.678 6.129 -13.214 1.00 90.44 467 SER A O 1
ATOM 3685 N N . ILE A 1 468 ? 3.933 6.609 -15.385 1.00 87.06 468 ILE A N 1
ATOM 3686 C CA . ILE A 1 468 ? 2.514 6.846 -15.684 1.00 87.06 468 ILE A CA 1
ATOM 3687 C C . ILE A 1 468 ? 1.965 5.696 -16.533 1.00 87.06 468 ILE A C 1
ATOM 3689 O O . ILE A 1 468 ? 2.458 5.459 -17.637 1.00 87.06 468 ILE A O 1
ATOM 3693 N N . SER A 1 469 ? 0.914 5.016 -16.060 1.00 79.62 469 SER A N 1
ATOM 3694 C CA . SER A 1 469 ? 0.241 3.950 -16.817 1.00 79.62 469 SER A CA 1
ATOM 3695 C C . SER A 1 469 ? -1.062 4.448 -17.472 1.00 79.62 469 SER A C 1
ATOM 3697 O O . SER A 1 469 ? -1.829 5.186 -16.859 1.00 79.62 469 SER A O 1
ATOM 3699 N N . SER A 1 470 ? -1.394 4.126 -18.726 1.00 79.75 470 SER A N 1
ATOM 3700 C CA . SER A 1 470 ? -0.598 3.515 -19.808 1.00 79.75 470 SER A CA 1
ATOM 3701 C C . SER A 1 470 ? -0.657 4.395 -21.069 1.00 79.75 470 SER A C 1
ATOM 3703 O O . SER A 1 470 ? -1.638 5.113 -21.284 1.00 79.75 470 SER A O 1
ATOM 3705 N N . LEU A 1 471 ? 0.359 4.330 -21.941 1.00 85.56 471 LEU A N 1
ATOM 3706 C CA . LEU A 1 471 ? 0.426 5.073 -23.212 1.00 85.56 471 LEU A CA 1
ATOM 3707 C C . LEU A 1 471 ? -0.866 4.998 -24.060 1.00 85.56 471 LEU A C 1
ATOM 3709 O O . LEU A 1 471 ? -1.323 6.041 -24.534 1.00 85.56 471 LEU A O 1
ATOM 3713 N N . PRO A 1 472 ? -1.501 3.824 -24.255 1.00 84.75 472 PRO A N 1
ATOM 3714 C CA . PRO A 1 472 ? -2.727 3.731 -25.046 1.00 84.75 472 PRO A CA 1
ATOM 3715 C C . PRO A 1 472 ? -3.875 4.538 -24.432 1.00 84.75 472 PRO A C 1
ATOM 3717 O O . PRO A 1 472 ? -4.662 5.157 -25.146 1.00 84.75 472 PRO A O 1
ATOM 3720 N N . GLN A 1 473 ? -3.974 4.553 -23.102 1.00 80.56 473 GLN A N 1
ATOM 3721 C CA . GLN A 1 473 ? -4.981 5.341 -22.395 1.00 80.56 473 GLN A CA 1
ATOM 3722 C C . GLN A 1 473 ? -4.697 6.836 -22.502 1.00 80.56 473 GLN A C 1
ATOM 3724 O O . GLN A 1 473 ? -5.629 7.598 -22.751 1.00 80.56 473 GLN A O 1
ATOM 3729 N N . LEU A 1 474 ? -3.428 7.240 -22.395 1.00 78.56 474 LEU A N 1
ATOM 3730 C CA . LEU A 1 474 ? -3.001 8.620 -22.618 1.00 78.56 474 LEU A CA 1
ATOM 3731 C C . LEU A 1 474 ? -3.441 9.125 -23.987 1.00 78.56 474 LEU A C 1
ATOM 3733 O O . LEU A 1 474 ? -4.160 10.114 -24.056 1.00 78.56 474 LEU A O 1
ATOM 3737 N N . LEU A 1 475 ? -3.093 8.400 -25.053 1.00 80.19 475 LEU A N 1
ATOM 3738 C CA . LEU A 1 475 ? -3.426 8.769 -26.432 1.00 80.19 475 LEU A CA 1
ATOM 3739 C C . LEU A 1 475 ? -4.938 8.854 -26.687 1.00 80.19 475 LEU A C 1
ATOM 3741 O O . LEU A 1 475 ? -5.382 9.645 -27.519 1.00 80.19 475 LEU A O 1
ATOM 3745 N N . ASN A 1 476 ? -5.728 8.036 -25.987 1.00 76.56 476 ASN A N 1
ATOM 3746 C CA . ASN A 1 476 ? -7.185 8.025 -26.113 1.00 76.56 476 ASN A CA 1
ATOM 3747 C C . ASN A 1 476 ? -7.871 9.148 -25.319 1.00 76.56 476 ASN A C 1
ATOM 3749 O O . ASN A 1 476 ? -8.936 9.610 -25.733 1.00 76.56 476 ASN A O 1
ATOM 3753 N N . HIS A 1 477 ? -7.305 9.556 -24.180 1.00 69.56 477 HIS A N 1
ATOM 3754 C CA . HIS A 1 477 ? -7.915 10.536 -23.279 1.00 69.56 477 HIS A CA 1
ATOM 3755 C C . HIS A 1 477 ? -7.441 11.969 -23.521 1.00 69.56 477 HIS A C 1
ATOM 3757 O O . HIS A 1 477 ? -8.256 12.887 -23.430 1.00 69.56 477 HIS A O 1
ATOM 3763 N N . GLU A 1 478 ? -6.168 12.178 -23.853 1.00 64.31 478 GLU A N 1
ATOM 3764 C CA . GLU A 1 478 ? -5.595 13.503 -24.074 1.00 64.31 478 GLU A CA 1
ATOM 3765 C C . GLU A 1 478 ? -4.590 13.504 -25.233 1.00 64.31 478 GLU A C 1
ATOM 3767 O O . GLU A 1 478 ? -3.891 12.535 -25.514 1.00 64.31 478 GLU A O 1
ATOM 3772 N N . SER A 1 479 ? -4.476 14.634 -25.929 1.00 59.16 479 SER A N 1
ATOM 3773 C CA . SER A 1 479 ? -3.370 14.841 -26.864 1.00 59.16 479 SER A CA 1
ATOM 3774 C C . SER A 1 479 ? -2.072 15.034 -26.071 1.00 59.16 479 SER A C 1
ATOM 3776 O O . SER A 1 479 ? -2.006 15.976 -25.287 1.00 59.16 479 SER A O 1
ATOM 3778 N N . PHE A 1 480 ? -1.043 14.213 -26.317 1.00 57.00 480 PHE A N 1
ATOM 3779 C CA . PHE A 1 480 ? 0.303 14.265 -25.703 1.00 57.00 480 PHE A CA 1
ATOM 3780 C C . PHE A 1 480 ? 0.855 15.667 -25.364 1.00 57.00 480 PHE A C 1
ATOM 3782 O O . PHE A 1 480 ? 1.343 15.853 -24.248 1.00 57.00 480 PHE A O 1
ATOM 3789 N N . PRO A 1 481 ? 0.719 16.683 -26.245 1.00 54.09 481 PRO A N 1
ATOM 3790 C CA . PRO A 1 481 ? 1.179 18.045 -25.966 1.00 54.09 481 PRO A CA 1
ATOM 3791 C C . PRO A 1 481 ? 0.530 18.715 -24.742 1.00 54.09 481 PRO A C 1
ATOM 3793 O O . PRO A 1 481 ? 1.060 19.709 -24.248 1.00 54.09 481 PRO A O 1
ATOM 3796 N N . LEU A 1 482 ? -0.607 18.209 -24.240 1.00 51.31 482 LEU A N 1
ATOM 3797 C CA . LEU A 1 482 ? -1.226 18.714 -23.013 1.00 51.31 482 LEU A CA 1
ATOM 3798 C C . LEU A 1 482 ? -0.432 18.326 -21.759 1.00 51.31 482 LEU A C 1
ATOM 3800 O O . LEU A 1 482 ? -0.372 19.141 -20.850 1.00 51.31 482 LEU A O 1
ATOM 3804 N N . LEU A 1 483 ? 0.243 17.170 -21.712 1.00 54.78 483 LEU A N 1
ATOM 3805 C CA . LEU A 1 483 ? 1.051 16.752 -20.551 1.00 54.78 483 LEU A CA 1
ATOM 3806 C C . LEU A 1 483 ? 2.279 17.647 -20.330 1.00 54.78 483 LEU A C 1
ATOM 3808 O O . LEU A 1 483 ? 2.686 17.872 -19.195 1.00 54.78 483 LEU A O 1
ATOM 3812 N N . GLY A 1 484 ? 2.831 18.238 -21.391 1.00 54.22 484 GLY A N 1
ATOM 3813 C CA . GLY A 1 484 ? 3.867 19.268 -21.255 1.00 54.22 484 GLY A CA 1
ATOM 3814 C C . GLY A 1 484 ? 3.358 20.556 -20.587 1.00 54.22 484 GLY A C 1
ATOM 3815 O O . GLY A 1 484 ? 4.126 21.254 -19.936 1.00 54.22 484 GLY A O 1
ATOM 3816 N N . LEU A 1 485 ? 2.054 20.855 -20.687 1.00 52.22 485 LEU A N 1
ATOM 3817 C CA . LEU A 1 485 ? 1.399 21.994 -20.018 1.00 52.22 485 LEU A CA 1
ATOM 3818 C C . LEU A 1 485 ? 0.969 21.675 -18.571 1.00 52.22 485 LEU A C 1
ATOM 3820 O O . LEU A 1 485 ? 0.585 22.577 -17.830 1.00 52.22 485 LEU A O 1
ATOM 3824 N N . ILE A 1 486 ? 1.030 20.403 -18.167 1.00 53.19 486 ILE A N 1
ATOM 3825 C CA . ILE A 1 486 ? 0.593 19.890 -16.859 1.00 53.19 486 ILE A CA 1
ATOM 3826 C C . ILE A 1 486 ? 1.613 20.172 -15.744 1.00 53.19 486 ILE A C 1
ATOM 3828 O O . ILE A 1 486 ? 1.240 20.330 -14.582 1.00 53.19 486 ILE A O 1
ATOM 3832 N N . ILE A 1 487 ? 2.894 20.297 -16.094 1.00 58.38 487 ILE A N 1
ATOM 3833 C CA . ILE A 1 487 ? 4.003 20.484 -15.143 1.00 58.38 487 ILE A CA 1
ATOM 3834 C C . ILE A 1 487 ? 4.116 21.956 -14.676 1.00 58.38 487 ILE A C 1
ATOM 3836 O O . ILE A 1 487 ? 4.828 22.261 -13.725 1.00 58.38 487 ILE A O 1
ATOM 3840 N N . ASP A 1 488 ? 3.350 22.881 -15.264 1.00 59.38 488 ASP A N 1
ATOM 3841 C CA . ASP A 1 488 ? 3.371 24.315 -14.916 1.00 59.38 488 ASP A CA 1
ATOM 3842 C C . ASP A 1 488 ? 2.572 24.671 -13.640 1.00 59.38 488 ASP A C 1
ATOM 3844 O O . ASP A 1 488 ? 2.447 25.843 -13.262 1.00 59.38 488 ASP A O 1
ATOM 3848 N N . ILE A 1 489 ? 2.018 23.680 -12.933 1.00 68.81 489 ILE A N 1
ATOM 3849 C CA . ILE A 1 489 ? 1.386 23.902 -11.628 1.00 68.81 489 ILE A CA 1
ATOM 3850 C C . ILE A 1 489 ? 2.479 24.144 -10.581 1.00 68.81 489 ILE A C 1
ATOM 3852 O O . ILE A 1 489 ? 3.301 23.279 -10.302 1.00 68.81 489 ILE A O 1
ATOM 3856 N N . SER A 1 490 ? 2.461 25.315 -9.937 1.00 76.69 490 SER A N 1
ATOM 3857 C CA . SER A 1 490 ? 3.471 25.687 -8.933 1.00 76.69 490 SER A CA 1
ATOM 3858 C C . SER A 1 490 ? 3.382 24.889 -7.626 1.00 76.69 490 SER A C 1
ATOM 3860 O O . SER A 1 490 ? 4.357 24.807 -6.879 1.00 76.69 490 SER A O 1
ATOM 3862 N N . GLY A 1 491 ? 2.204 24.351 -7.309 1.00 82.44 491 GLY A N 1
ATOM 3863 C CA . GLY A 1 491 ? 1.984 23.558 -6.107 1.00 82.44 491 GLY A CA 1
ATOM 3864 C C . GLY A 1 491 ? 0.530 23.145 -5.902 1.00 82.44 491 GLY A C 1
ATOM 3865 O O . GLY A 1 491 ? -0.375 23.689 -6.539 1.00 82.44 491 GLY A O 1
ATOM 3866 N N . VAL A 1 492 ? 0.325 22.177 -5.012 1.00 85.50 492 VAL A N 1
ATOM 3867 C CA . VAL A 1 492 ? -0.964 21.523 -4.759 1.00 85.50 492 VAL A CA 1
ATOM 3868 C C . VAL A 1 492 ? -1.207 21.396 -3.260 1.00 85.50 492 VAL A C 1
ATOM 3870 O O . VAL A 1 492 ? -0.319 21.028 -2.490 1.00 85.50 492 VAL A O 1
ATOM 3873 N N . ASP A 1 493 ? -2.443 21.688 -2.873 1.00 83.88 493 ASP A N 1
ATOM 3874 C CA . ASP A 1 493 ? -2.979 21.441 -1.542 1.00 83.88 493 ASP A CA 1
ATOM 3875 C C . ASP A 1 493 ? -3.422 19.976 -1.420 1.00 83.88 493 ASP A C 1
ATOM 3877 O O . ASP A 1 493 ? -4.249 19.501 -2.199 1.00 83.88 493 ASP A O 1
ATOM 3881 N N . VAL A 1 494 ? -2.886 19.256 -0.435 1.00 79.94 494 VAL A N 1
ATOM 3882 C CA . VAL A 1 494 ? -3.242 17.858 -0.146 1.00 79.94 494 VAL A CA 1
ATOM 3883 C C . VAL A 1 494 ? -4.275 17.820 0.974 1.00 79.94 494 VAL A C 1
ATOM 3885 O O . VAL A 1 494 ? -4.101 18.500 1.983 1.00 79.94 494 VAL A O 1
ATOM 3888 N N . THR A 1 495 ? -5.316 16.993 0.849 1.00 76.12 495 THR A N 1
ATOM 3889 C CA . THR A 1 495 ? -6.358 16.813 1.882 1.00 76.12 495 THR A CA 1
ATOM 3890 C C . THR A 1 495 ? -6.523 15.342 2.288 1.00 76.12 495 THR A C 1
ATOM 3892 O O . THR A 1 495 ? -5.981 14.442 1.642 1.00 76.12 495 THR A O 1
ATOM 3895 N N . TYR A 1 496 ? -7.253 15.072 3.381 1.00 69.88 496 TYR A N 1
ATOM 3896 C CA . TYR A 1 496 ? -7.617 13.708 3.793 1.00 69.88 496 TYR A CA 1
ATOM 3897 C C . TYR A 1 496 ? -9.048 13.360 3.398 1.00 69.88 496 TYR A C 1
ATOM 3899 O O . TYR A 1 496 ? -9.962 14.174 3.523 1.00 69.88 496 TYR A O 1
ATOM 3907 N N . THR A 1 497 ? -9.282 12.077 3.107 1.00 69.12 497 THR A N 1
ATOM 3908 C CA . THR A 1 497 ? -10.633 11.519 3.211 1.00 69.12 497 THR A CA 1
ATOM 3909 C C . THR A 1 497 ? -10.884 10.997 4.624 1.00 69.12 497 THR A C 1
ATOM 3911 O O . THR A 1 497 ? -10.000 10.447 5.293 1.00 69.12 497 THR A O 1
ATOM 3914 N N . PHE A 1 498 ? -12.124 11.149 5.100 1.00 64.94 498 PHE A N 1
ATOM 3915 C CA . PHE A 1 498 ? -12.520 10.683 6.430 1.00 64.94 498 PHE A CA 1
ATOM 3916 C C . PHE A 1 498 ? -12.286 9.177 6.621 1.00 64.94 498 PHE A C 1
ATOM 3918 O O . PHE A 1 498 ? -11.942 8.748 7.722 1.00 64.94 498 PHE A O 1
ATOM 3925 N N . ARG A 1 499 ? -12.463 8.353 5.576 1.00 65.62 499 ARG A N 1
ATOM 3926 C CA . ARG A 1 499 ? -12.266 6.902 5.699 1.00 65.62 499 ARG A CA 1
ATOM 3927 C C . ARG A 1 499 ? -10.806 6.530 5.895 1.00 65.62 499 ARG A C 1
ATOM 3929 O O . ARG A 1 499 ? -10.540 5.711 6.767 1.00 65.62 499 ARG A O 1
ATOM 3936 N N . VAL A 1 500 ? -9.875 7.147 5.166 1.00 66.94 500 VAL A N 1
ATOM 3937 C CA . VAL A 1 500 ? -8.437 6.899 5.363 1.00 66.94 500 VAL A CA 1
ATOM 3938 C C . VAL A 1 500 ? -8.010 7.319 6.770 1.00 66.94 500 VAL A C 1
ATOM 3940 O O . VAL A 1 500 ? -7.311 6.579 7.464 1.00 66.94 500 VAL A O 1
ATOM 3943 N N . PHE A 1 501 ? -8.523 8.454 7.249 1.00 68.06 501 PHE A N 1
ATOM 3944 C CA . PHE A 1 501 ? -8.315 8.891 8.626 1.00 68.06 501 PHE A CA 1
ATOM 3945 C C . PHE A 1 501 ? -8.866 7.891 9.656 1.00 68.06 501 PHE A C 1
ATOM 3947 O O . PHE A 1 501 ? -8.171 7.514 10.601 1.00 68.06 501 PHE A O 1
ATOM 3954 N N . ALA A 1 502 ? -10.111 7.440 9.477 1.00 66.81 502 ALA A N 1
ATOM 3955 C CA . ALA A 1 502 ? -10.763 6.492 10.375 1.00 66.81 502 ALA A CA 1
ATOM 3956 C C . ALA A 1 502 ? -10.048 5.136 10.389 1.00 66.81 502 ALA A C 1
ATOM 3958 O O . ALA A 1 502 ? -9.860 4.559 11.458 1.00 66.81 502 ALA A O 1
ATOM 3959 N N . PHE A 1 503 ? -9.610 4.661 9.223 1.00 68.00 503 PHE A N 1
ATOM 3960 C CA . PHE A 1 503 ? -8.836 3.436 9.081 1.00 68.00 503 PHE A CA 1
ATOM 3961 C C . PHE A 1 503 ? -7.548 3.527 9.901 1.00 68.00 503 PHE A C 1
ATOM 3963 O O . PHE A 1 503 ? -7.358 2.754 10.836 1.00 68.00 503 PHE A O 1
ATOM 3970 N N . ARG A 1 504 ? -6.734 4.562 9.673 1.00 68.69 504 ARG A N 1
ATOM 3971 C CA . ARG A 1 504 ? -5.494 4.793 10.427 1.00 68.69 504 ARG A CA 1
ATOM 3972 C C . ARG A 1 504 ? -5.733 4.940 11.936 1.00 68.69 504 ARG A C 1
ATOM 3974 O O . ARG A 1 504 ? -4.952 4.433 12.737 1.00 68.69 504 ARG A O 1
ATOM 3981 N N . ALA A 1 505 ? -6.831 5.577 12.347 1.00 68.88 505 ALA A N 1
ATOM 3982 C CA . ALA A 1 505 ? -7.195 5.706 13.758 1.00 68.88 505 ALA A CA 1
ATOM 3983 C C . ALA A 1 505 ? -7.478 4.352 14.432 1.00 68.88 505 ALA A C 1
ATOM 3985 O O . ALA A 1 505 ? -7.138 4.184 15.603 1.00 68.88 505 ALA A O 1
ATOM 3986 N N . VAL A 1 506 ? -8.064 3.387 13.713 1.00 69.81 506 VAL A N 1
ATOM 3987 C CA . VAL A 1 506 ? -8.318 2.032 14.230 1.00 69.81 506 VAL A CA 1
ATOM 3988 C C . VAL A 1 506 ? -7.010 1.276 14.473 1.00 69.81 506 VAL A C 1
ATOM 3990 O O . VAL A 1 506 ? -6.856 0.706 15.550 1.00 69.81 506 VAL A O 1
ATOM 3993 N N . PHE A 1 507 ? -6.049 1.318 13.545 1.00 68.69 507 PHE A N 1
ATOM 3994 C CA . PHE A 1 507 ? -4.742 0.667 13.741 1.00 68.69 507 PHE A CA 1
ATOM 3995 C C . PHE A 1 507 ? -3.969 1.290 14.897 1.00 68.69 507 PHE A C 1
ATOM 3997 O O . PHE A 1 507 ? -3.561 0.586 15.814 1.00 68.69 507 PHE A O 1
ATOM 4004 N N . ILE A 1 508 ? -3.904 2.625 14.947 1.00 71.69 508 ILE A N 1
ATOM 4005 C CA . ILE A 1 508 ? -3.274 3.330 16.067 1.00 71.69 508 ILE A CA 1
ATOM 4006 C C . ILE A 1 508 ? -3.916 2.943 17.407 1.00 71.69 508 ILE A C 1
ATOM 4008 O O . ILE A 1 508 ? -3.211 2.799 18.410 1.00 71.69 508 ILE A O 1
ATOM 4012 N N . ALA A 1 509 ? -5.245 2.792 17.440 1.00 70.56 509 ALA A N 1
ATOM 4013 C CA . ALA A 1 509 ? -5.955 2.361 18.636 1.00 70.56 509 ALA A CA 1
ATOM 4014 C C . ALA A 1 509 ? -5.502 0.970 19.088 1.00 70.56 509 ALA A C 1
ATOM 4016 O O . ALA A 1 509 ? -5.252 0.778 20.277 1.00 70.56 509 ALA A O 1
ATOM 4017 N N . ILE A 1 510 ? -5.392 0.026 18.153 1.00 69.62 510 ILE A N 1
ATOM 4018 C CA . ILE A 1 510 ? -4.974 -1.353 18.417 1.00 69.62 510 ILE A CA 1
ATOM 4019 C C . ILE A 1 510 ? -3.525 -1.388 18.911 1.00 69.62 510 ILE A C 1
ATOM 4021 O O . ILE A 1 510 ? -3.287 -1.901 20.004 1.00 69.62 510 ILE A O 1
ATOM 4025 N N . ASP A 1 511 ? -2.595 -0.739 18.208 1.00 68.31 511 ASP A N 1
ATOM 4026 C CA . ASP A 1 511 ? -1.173 -0.698 18.585 1.00 68.31 511 ASP A CA 1
ATOM 4027 C C . ASP A 1 511 ? -0.959 -0.085 19.970 1.00 68.31 511 ASP A C 1
ATOM 4029 O O . ASP A 1 511 ? -0.100 -0.496 20.750 1.00 68.31 511 ASP A O 1
ATOM 4033 N N . SER A 1 512 ? -1.746 0.940 20.306 1.00 71.56 512 SER A N 1
ATOM 4034 C CA . SER A 1 512 ? -1.694 1.561 21.629 1.00 71.56 512 SER A CA 1
ATOM 4035 C C . SER A 1 512 ? -2.119 0.608 22.747 1.00 71.56 512 SER A C 1
ATOM 4037 O O . SER A 1 512 ? -1.676 0.772 23.883 1.00 71.56 512 SER A O 1
ATOM 4039 N N . PHE A 1 513 ? -2.965 -0.378 22.460 1.00 69.25 513 PHE A N 1
ATOM 4040 C CA . PHE A 1 513 ? -3.391 -1.360 23.448 1.00 69.25 513 PHE A CA 1
ATOM 4041 C C . PHE A 1 513 ? -2.448 -2.551 23.578 1.00 69.25 513 PHE A C 1
ATOM 4043 O O . PHE A 1 513 ? -2.322 -3.064 24.692 1.00 69.25 513 PHE A O 1
ATOM 4050 N N . ASP A 1 514 ? -1.761 -2.952 22.507 1.00 63.56 514 ASP A N 1
ATOM 4051 C CA . ASP A 1 514 ? -0.767 -4.032 22.563 1.00 63.56 514 ASP A CA 1
ATOM 4052 C C . ASP A 1 514 ? 0.305 -3.750 23.621 1.00 63.56 514 ASP A C 1
ATOM 4054 O O . ASP A 1 514 ? 0.613 -4.608 24.446 1.00 63.56 514 ASP A O 1
ATOM 4058 N N . LEU A 1 515 ? 0.776 -2.504 23.713 1.00 61.44 515 LEU A N 1
ATOM 4059 C CA . LEU A 1 515 ? 1.778 -2.104 24.705 1.00 61.44 515 LEU A CA 1
ATOM 4060 C C . LEU A 1 515 ? 1.313 -2.276 26.168 1.00 61.44 515 LEU A C 1
ATOM 4062 O O . LEU A 1 515 ? 2.143 -2.417 27.065 1.00 61.44 515 LEU A O 1
ATOM 4066 N N . LEU A 1 516 ? 0.002 -2.255 26.431 1.00 58.38 516 LEU A N 1
ATOM 4067 C CA . LEU A 1 516 ? -0.570 -2.349 27.781 1.00 58.38 516 LEU A CA 1
ATOM 4068 C C . LEU A 1 516 ? -1.037 -3.760 28.168 1.00 58.38 516 LEU A C 1
ATOM 4070 O O . LEU A 1 516 ? -1.215 -4.021 29.359 1.00 58.38 516 LEU A O 1
ATOM 4074 N N . LEU A 1 517 ? -1.314 -4.627 27.192 1.00 58.81 517 LEU A N 1
ATOM 4075 C CA . LEU A 1 517 ? -2.094 -5.859 27.378 1.00 58.81 517 LEU A CA 1
ATOM 4076 C C . LEU A 1 517 ? -1.415 -7.125 26.823 1.00 58.81 517 LEU A C 1
ATOM 4078 O O . LEU A 1 517 ? -2.099 -8.142 26.653 1.00 58.81 517 LEU A O 1
ATOM 4082 N N . PHE A 1 518 ? -0.103 -7.053 26.574 1.00 49.72 518 PHE A N 1
ATOM 4083 C CA . PHE A 1 518 ? 0.746 -8.183 26.184 1.00 49.72 518 PHE A CA 1
ATOM 4084 C C . PHE A 1 518 ? 0.864 -9.264 27.270 1.00 49.72 518 PHE A C 1
ATOM 4086 O O . PHE A 1 518 ? 1.041 -8.910 28.462 1.00 49.72 518 PHE A O 1
#

pLDDT: mean 80.42, std 10.59, range [49.72, 95.62]

Mean predicted aligned error: 11.12 Å

=== Feature glossary ===
The record interleaves many kinds of information about one protein. Here is each kind framed as the question it answers.

Q: What does the local fold look like, residue by residue?
A: A 3Di character summarizes, for each residue, the relative orientation of the Cα frame of its nearest spatial neighbor. Because it encodes fold topology rather than chemistry, 3Di alignments detect remote structural similarity that sequence alignment misses.

Q: Which residues are in helices, strands, or loops?
A: Secondary structure is the local, repeating backbone conformation. DSSP classifies it into eight states by reading the hydrogen-bond network: three helix types (H, G, I), two β types (E, B), two non-regular types (T, S), and unstructured coil (-).

Q: How big and how compact is the whole molecule?
A: Three whole-structure scalars: the radius of gyration (RMS distance of Cα from centroid, in Å), the count of Cα–Cα contacts (pairs closer than 8 Å and separated by more than four residues in sequence — i.e. tertiary, not local, contacts), and the bounding-box dimensions. Together they distinguish compact globular folds from extended fibres or disordered chains.

Q: How confident is the AlphaFold model at each residue?
A: For AlphaFold models, the B-factor field carries pLDDT — the model's own estimate of local accuracy on a 0–100 scale. Regions with pLDDT<50 should be treated as essentially unmodeled; they often correspond to intrinsically disordered segments.

Q: What family and function is it annotated with?
A: Functional annotations link the protein to curated databases. InterPro entries identify conserved domains and families by matching the sequence against member-database signatures (Pfam, PROSITE, CDD, …). Gene Ontology (GO) terms describe molecular function, biological process, and cellular component in a controlled vocabulary. CATH places the structure in a hierarchical fold classification (Class/Architecture/Topology/Homologous-superfamily). The organism is the source species.

Q: What known structures does this most resemble?
A: Nearest PDB neighbors are the top structural matches found by Foldseek when searching this structure against the entire Protein Data Bank. Each hit reports a TM-score (0 to 1; >0.5 almost always implies the same fold) and an E-value. These are *structural* homologs — they may share no detectable sequence similarity.

Q: Which residues are buried vs exposed?
A: Solvent-accessible surface area (SASA) is the area in Å² traced out by the centre of a 1.4 Å probe sphere (a water molecule) rolled over the protein's van der Waals surface (Shrake–Rupley / Lee–Richards construction). Buried residues have near-zero SASA; fully exposed residues can exceed 200 Å². The total SASA scales roughly with the number of surface residues.

Q: What are the backbone torsion angles?
A: φ (phi) and ψ (psi) are the two rotatable backbone dihedrals per residue: φ is the C(i-1)–N–Cα–C torsion, ψ is the N–Cα–C–N(i+1) torsion, both in degrees on (−180°, 180°]. α-helical residues cluster near (−60°, −45°); β-strand residues near (−120°, +130°). A Ramachandran plot is simply a scatter of (φ, ψ) for every residue.

Q: Are the domains correctly placed relative to each other?
A: Predicted aligned error is AlphaFold's pairwise confidence. Unlike pLDDT (per-residue), PAE is per-residue-pair and captures whether two parts of the structure are correctly placed relative to each other. Units are ångströms of expected positional error.

Q: What if only a Cα trace is available?
A: P-SEA three-state annotation labels each residue as helix, strand, or coil based purely on the geometry of the Cα trace. It serves as a fallback when the full backbone (and thus DSSP) is unavailable.

Q: What is the amino-acid chain?
A: This is the polypeptide sequence — one letter per residue, N-terminus first. Length ranges from a few dozen residues for small domains to over a thousand for large multi-domain proteins.

Q: What do the rendered images show?
A: The six renders are orthographic views along the three Cartesian axes in both directions. Representation (cartoon, sticks, or surface) and color scheme (sequence-rainbow or by-chain) vary across proteins so the training set covers all the common visualization conventions.

Q: What do the diagnostic plots show?
A: Plot images: a contact map (which residues are close in 3D, as an N×N binary image), a Ramachandran scatter (backbone torsion angles, revealing secondary-structure composition at a glance), and — for AlphaFold structures — a PAE heatmap (pairwise prediction confidence).

Q: How mobile is each atom in the crystal?
A: B-factor (Debye–Waller factor) reflects atomic displacement in the crystal lattice. It is an experimental observable (units Å²), not a prediction; low values mean the atom is pinned down, high values mean it moves or is heterogeneous across the crystal.

Q: Where is each backbone atom in 3D?
A: The mmCIF table is the protein's shape written out atom by atom. For each backbone N, Cα, C, and carbonyl O, it records an (x, y, z) coordinate triple in Å plus the residue type, chain letter, and residue number.